Protein AF-A0A4U1G0D8-F1 (afdb_monomer_lite)

Secondary structure (DSSP, 8-state):
--EEEE--TTTS-HHHHHHHHHHHHHHHHH-TTEEEE-TT-TTT----TTSEEEPGGG---GGG-SEEEEESHHHHHHHTTT-SSS-EEEEE-GGGGSS-----TTEEEEEE-S-------SS-GGGEEE---GGGGGGG----S----TTEEEEE--SSHHHHHHHHHHHHHHHT-TTSEEEEEE-HHHHHHHTTT--TTEEEEE--S-SHHHHHH-SEEEE-HHHHHHHHHTT-EEEEEETBEEEEE--TTTHHHHHHHTS-BSTTPPTT----HHHHHHHHHHHHHHHHH--TT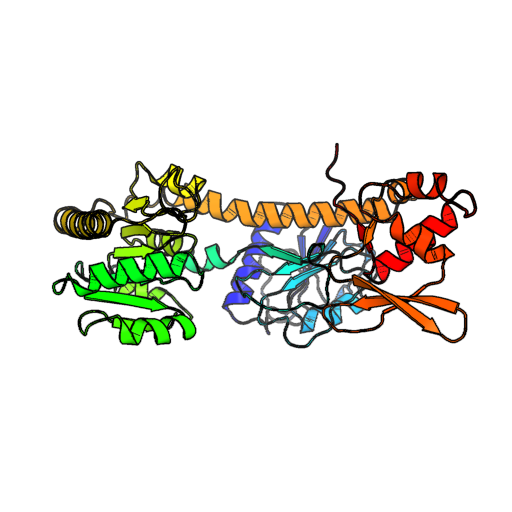-GGGTTTTTHHHHHHHHHHHHHHHHHHHHHHHHHHHHHHHSHHHHHH--EEE-TTEEEEEEEETTEEEEEEEETTT--EEEEE-HHHHHHHTT-BSSS-HHHHHHH-TTS-HHHHHHHHHHHHHTTSEEE------

Foldseek 3Di:
DAEEEEEACPPDDPVRNVLVVLLQQLCCVVDVRYAYEHAPCPPPDDDDVSHHYDYVVNPDAQVRHQEYEYEAQVVLVVVCVRHQQHAYEYEYEPVRPPPDQDAGLRDQAYEYADPDPDDQHLAFPVRYHYFDSVLPVLLPLPQDPQDADLQEEEEEQDPDPLSVLVVLLVQVLQQVCLSGQAEYEYDPVVLVVCVVRHDPSYHYDYDDPDCNVVLNNGAEYEEFASVQLSSVSNLHWYWQAAQQETCATDAPVCLVQCLVVRSHHHRVGDGSDDYDSVVVSVRSVVSSVCCVVDNSRPVVVCPPPNVVVSVVSSSVVSSVVVVVSVVLSSLVSVLLVDPVSQQQWQKAFGPQWDWDWDDDPNDIWTWIARNSVRDTLDIDDPLLVVLNVSRHQPHGLNRSCVVPVVDHSVVSSVSRSVCVSSSRIDTDRPPDD

Radius of gyration: 26.29 Å; chains: 1; bounding box: 60×53×72 Å

pLDDT: mean 78.18, std 15.12, range [28.12, 96.94]

Structure (mmCIF, N/CA/C/O backbone):
data_AF-A0A4U1G0D8-F1
#
_entry.id   AF-A0A4U1G0D8-F1
#
loop_
_atom_site.group_PDB
_atom_site.id
_atom_site.type_symbol
_atom_site.label_atom_id
_atom_site.label_alt_id
_atom_site.label_comp_id
_atom_site.label_asym_id
_atom_site.label_entity_id
_atom_site.label_seq_id
_atom_site.pdbx_PDB_ins_code
_atom_site.Cartn_x
_atom_site.Cartn_y
_atom_site.Cartn_z
_atom_site.occupancy
_atom_site.B_iso_or_equiv
_atom_site.auth_seq_id
_atom_site.auth_comp_id
_atom_site.auth_asym_id
_atom_site.auth_atom_id
_atom_site.pdbx_PDB_model_num
ATOM 1 N N . MET A 1 1 ? 8.620 -22.804 -4.727 1.00 80.50 1 MET A N 1
ATOM 2 C CA . MET A 1 1 ? 9.058 -21.398 -4.681 1.00 80.50 1 MET A CA 1
ATOM 3 C C . MET A 1 1 ? 9.855 -21.224 -3.411 1.00 80.50 1 MET A C 1
ATOM 5 O O . MET A 1 1 ? 9.275 -21.402 -2.347 1.00 80.50 1 MET A O 1
ATOM 9 N N . LYS A 1 2 ? 11.158 -20.966 -3.519 1.00 86.75 2 LYS A N 1
ATOM 10 C CA . LYS A 1 2 ? 12.049 -20.745 -2.378 1.00 86.75 2 LYS A CA 1
ATOM 11 C C . LYS A 1 2 ? 12.075 -19.260 -2.028 1.00 86.75 2 LYS A C 1
ATOM 13 O O . LYS A 1 2 ? 12.521 -18.446 -2.837 1.00 86.75 2 LYS A O 1
ATOM 18 N N . ILE A 1 3 ? 11.585 -18.909 -0.844 1.00 86.00 3 ILE A N 1
ATOM 19 C CA . ILE A 1 3 ? 11.522 -17.528 -0.356 1.00 86.00 3 ILE A CA 1
ATOM 20 C C . ILE A 1 3 ? 12.557 -17.361 0.747 1.00 86.00 3 ILE A C 1
ATOM 22 O O . ILE A 1 3 ? 12.521 -18.093 1.737 1.00 86.00 3 ILE A O 1
ATOM 26 N N . LEU A 1 4 ? 13.420 -16.357 0.611 1.00 86.75 4 LEU A N 1
ATOM 27 C CA . LEU A 1 4 ? 14.243 -15.893 1.720 1.00 86.75 4 LEU A CA 1
ATOM 28 C C . LEU A 1 4 ? 13.612 -14.656 2.338 1.00 86.75 4 LEU A C 1
ATOM 30 O O . LEU A 1 4 ? 13.443 -13.644 1.660 1.00 86.75 4 LEU A O 1
ATOM 34 N N . VAL A 1 5 ? 13.302 -14.714 3.626 1.00 84.94 5 VAL A N 1
ATOM 35 C CA . VAL A 1 5 ? 12.865 -13.555 4.395 1.00 84.94 5 VAL A CA 1
ATOM 36 C C . VAL A 1 5 ? 13.963 -13.178 5.374 1.00 84.94 5 VAL A C 1
ATOM 38 O O . VAL A 1 5 ? 14.453 -14.011 6.131 1.00 84.94 5 VAL A O 1
ATOM 41 N N . THR A 1 6 ? 14.367 -11.916 5.348 1.00 78.94 6 THR A N 1
ATOM 42 C CA . THR A 1 6 ? 15.588 -11.475 6.013 1.00 78.94 6 THR A CA 1
ATOM 43 C C . THR A 1 6 ? 15.331 -10.240 6.866 1.00 78.94 6 THR A C 1
ATOM 45 O O . THR A 1 6 ? 14.660 -9.297 6.436 1.00 78.94 6 THR A O 1
ATOM 48 N N . THR A 1 7 ? 15.805 -10.270 8.111 1.00 73.69 7 THR A N 1
ATOM 49 C CA . THR A 1 7 ? 15.478 -9.267 9.135 1.00 73.69 7 THR A CA 1
ATOM 50 C C . THR A 1 7 ? 16.513 -9.170 10.233 1.00 73.69 7 THR A C 1
ATOM 52 O O . THR A 1 7 ? 17.320 -10.070 10.418 1.00 73.69 7 THR A O 1
ATOM 55 N N . ASN A 1 8 ? 16.432 -8.088 11.001 1.00 67.06 8 ASN A N 1
ATOM 56 C CA . ASN A 1 8 ? 17.124 -7.937 12.265 1.00 67.06 8 ASN A CA 1
ATOM 57 C C . ASN A 1 8 ? 16.111 -8.038 13.420 1.00 67.06 8 ASN A C 1
ATOM 59 O O . ASN A 1 8 ? 15.475 -7.046 13.771 1.00 67.06 8 ASN A O 1
ATOM 63 N N . LEU A 1 9 ? 15.941 -9.208 14.046 1.00 60.59 9 LEU A N 1
ATOM 64 C CA . LEU A 1 9 ? 14.960 -9.358 15.135 1.00 60.59 9 LEU A CA 1
ATOM 65 C C . LEU A 1 9 ? 15.354 -8.601 16.422 1.00 60.59 9 LEU A C 1
ATOM 67 O O . LEU A 1 9 ? 14.516 -8.478 17.323 1.00 60.59 9 LEU A O 1
ATOM 71 N N . HIS A 1 10 ? 16.594 -8.108 16.522 1.00 55.59 10 HIS A N 1
ATOM 72 C CA . HIS A 1 10 ? 17.146 -7.437 17.704 1.00 55.59 10 HIS A CA 1
ATOM 73 C C . HIS A 1 10 ? 16.998 -5.906 17.683 1.00 55.59 10 HIS A C 1
ATOM 75 O O . HIS A 1 10 ? 16.762 -5.318 18.735 1.00 55.59 10 HIS A O 1
ATOM 81 N N . GLU A 1 11 ? 17.075 -5.254 16.519 1.00 49.31 11 GLU A N 1
ATOM 82 C CA . GLU A 1 11 ? 16.893 -3.788 16.393 1.00 49.31 11 GLU A CA 1
ATOM 83 C C . GLU A 1 11 ? 15.428 -3.361 16.251 1.00 49.31 11 GLU A C 1
ATOM 85 O O . GLU A 1 11 ? 15.069 -2.186 16.358 1.00 49.31 11 GLU A O 1
ATOM 90 N N . VAL A 1 12 ? 14.554 -4.321 15.991 1.00 51.69 12 VAL A N 1
ATOM 91 C CA . VAL A 1 12 ? 13.169 -4.049 15.659 1.00 51.69 12 VAL A CA 1
ATOM 92 C C . VAL A 1 12 ? 12.357 -3.830 16.943 1.00 51.69 12 VAL A C 1
ATOM 94 O O . VAL A 1 12 ? 12.209 -4.738 17.764 1.00 51.69 12 VAL A O 1
ATOM 97 N N . LYS A 1 13 ? 11.772 -2.628 17.109 1.00 51.88 13 LYS A N 1
ATOM 98 C CA . LYS A 1 13 ? 10.812 -2.329 18.194 1.00 51.88 13 LYS A CA 1
ATOM 99 C C . LYS A 1 13 ? 9.778 -3.458 18.298 1.00 51.88 13 LYS A C 1
ATOM 101 O O . LYS A 1 13 ? 9.278 -3.935 17.282 1.00 51.88 13 LYS A O 1
ATOM 106 N N . HIS A 1 14 ? 9.393 -3.837 19.517 1.00 49.19 14 HIS A N 1
ATOM 107 C CA . HIS A 1 14 ? 8.547 -5.011 19.800 1.00 49.19 14 HIS A CA 1
ATOM 108 C C . HIS A 1 14 ? 7.277 -5.130 18.918 1.00 49.19 14 HIS A C 1
ATOM 110 O O . HIS A 1 14 ? 6.870 -6.237 18.571 1.00 49.19 14 HIS A O 1
ATOM 116 N N . GLN A 1 15 ? 6.661 -4.009 18.517 1.00 49.00 15 GLN A N 1
ATOM 117 C CA . GLN A 1 15 ? 5.480 -3.974 17.633 1.00 49.00 15 GLN A CA 1
ATOM 118 C C . GLN A 1 15 ? 5.770 -4.308 16.159 1.00 49.00 15 GLN A C 1
ATOM 120 O O . GLN A 1 15 ? 4.895 -4.789 15.445 1.00 49.00 15 GLN A O 1
ATOM 125 N N . ILE A 1 16 ? 6.979 -4.030 15.681 1.00 53.78 16 ILE A N 1
ATOM 126 C CA . ILE A 1 16 ? 7.391 -4.319 14.306 1.00 53.78 16 ILE A CA 1
ATOM 127 C C . ILE A 1 16 ? 7.815 -5.796 14.196 1.00 53.78 16 ILE A C 1
ATOM 129 O O . ILE A 1 16 ? 7.522 -6.459 13.199 1.00 53.78 16 ILE A O 1
ATOM 133 N N . ARG A 1 17 ? 8.411 -6.346 15.264 1.00 58.34 17 ARG A N 1
ATOM 134 C CA . ARG A 1 17 ? 8.795 -7.762 15.358 1.00 58.34 17 ARG A CA 1
ATOM 135 C C . ARG A 1 17 ? 7.567 -8.670 15.306 1.00 58.34 17 ARG A C 1
ATOM 137 O O . ARG A 1 17 ? 7.590 -9.681 14.614 1.00 58.34 17 ARG A O 1
ATOM 144 N N . SER A 1 18 ? 6.470 -8.289 15.966 1.00 60.25 18 SER A N 1
ATOM 145 C CA . SER A 1 18 ? 5.219 -9.058 15.936 1.00 60.25 18 SER A CA 1
ATOM 146 C C . SER A 1 18 ? 4.561 -9.089 14.554 1.00 60.25 18 SER A C 1
ATOM 148 O O . SER A 1 18 ? 4.082 -10.143 14.146 1.00 60.25 18 SER A O 1
ATOM 150 N N . LYS A 1 19 ? 4.575 -7.977 13.803 1.00 65.62 19 LYS A N 1
ATOM 151 C CA . LYS A 1 19 ? 4.055 -7.946 12.424 1.00 65.62 19 LYS A CA 1
ATOM 152 C C . LYS A 1 19 ? 4.865 -8.843 11.495 1.00 65.62 19 LYS A C 1
ATOM 154 O O . LYS A 1 19 ? 4.295 -9.569 10.690 1.00 65.62 19 LYS A O 1
ATOM 159 N N . MET A 1 20 ? 6.188 -8.813 11.631 1.00 68.19 20 MET A N 1
ATOM 160 C CA . MET A 1 20 ? 7.061 -9.625 10.797 1.00 68.19 20 MET A CA 1
ATOM 161 C C . MET A 1 20 ? 6.892 -11.118 11.045 1.00 68.19 20 MET A C 1
ATOM 163 O O . MET A 1 20 ? 6.759 -11.882 10.096 1.00 68.19 20 MET A O 1
ATOM 167 N N . MET A 1 21 ? 6.891 -11.531 12.314 1.00 69.88 21 MET A N 1
ATOM 168 C CA . MET A 1 21 ? 6.678 -12.934 12.668 1.00 69.88 21 MET A CA 1
ATOM 169 C C . MET A 1 21 ? 5.344 -13.446 12.133 1.00 69.88 21 MET A C 1
ATOM 171 O O . MET A 1 21 ? 5.245 -14.601 11.746 1.00 69.88 21 MET A O 1
ATOM 175 N N . LEU A 1 22 ? 4.346 -12.570 12.044 1.00 70.94 22 LEU A N 1
ATOM 176 C CA . LEU A 1 22 ? 3.058 -12.913 11.473 1.00 70.94 22 LEU A CA 1
ATOM 177 C C . LEU A 1 22 ? 3.102 -13.039 9.942 1.00 70.94 22 LEU A C 1
ATOM 179 O O . LEU A 1 22 ? 2.560 -13.999 9.409 1.00 70.94 22 LEU A O 1
ATOM 183 N N . ILE A 1 23 ? 3.800 -12.145 9.231 1.00 74.31 23 ILE A N 1
ATOM 184 C CA . ILE A 1 23 ? 4.069 -12.324 7.790 1.00 74.31 23 ILE A CA 1
ATOM 185 C C . ILE A 1 23 ? 4.787 -13.658 7.548 1.00 74.31 23 ILE A C 1
ATOM 187 O O . ILE A 1 23 ? 4.403 -14.419 6.666 1.00 74.31 23 ILE A O 1
ATOM 191 N N . LEU A 1 24 ? 5.807 -13.953 8.351 1.00 73.94 24 LEU A N 1
ATOM 192 C CA . LEU A 1 24 ? 6.574 -15.194 8.284 1.00 73.94 24 LEU A CA 1
ATOM 193 C C . LEU A 1 24 ? 5.709 -16.429 8.539 1.00 73.94 24 LEU A C 1
ATOM 195 O O . LEU A 1 24 ? 5.789 -17.392 7.779 1.00 73.94 24 LEU A O 1
ATOM 199 N N . ASP A 1 25 ? 4.867 -16.391 9.572 1.00 74.25 25 ASP A N 1
ATOM 200 C CA . ASP A 1 25 ? 3.913 -17.455 9.877 1.00 74.25 25 ASP A CA 1
ATOM 201 C C . ASP A 1 25 ? 3.002 -17.732 8.683 1.00 74.25 25 ASP A C 1
ATOM 203 O O . ASP A 1 25 ? 2.886 -18.879 8.258 1.00 74.25 25 ASP A O 1
ATOM 207 N N . GLU A 1 26 ? 2.394 -16.702 8.098 1.00 76.44 26 GLU A N 1
ATOM 208 C CA . GLU A 1 26 ? 1.469 -16.894 6.979 1.00 76.44 26 GLU A CA 1
ATOM 209 C C . GLU A 1 26 ? 2.181 -17.353 5.702 1.00 76.44 26 GLU A C 1
ATOM 211 O O . GLU A 1 26 ? 1.726 -18.289 5.043 1.00 76.44 26 GLU A O 1
ATOM 216 N N . LEU A 1 27 ? 3.349 -16.787 5.384 1.00 78.38 27 LEU A N 1
ATOM 217 C CA . LEU A 1 27 ? 4.139 -17.234 4.236 1.00 78.38 27 LEU A CA 1
ATOM 218 C C . LEU A 1 27 ? 4.611 -18.681 4.395 1.00 78.38 27 LEU A C 1
ATOM 220 O O . LEU A 1 27 ? 4.550 -19.437 3.431 1.00 78.38 27 LEU A O 1
ATOM 224 N N . SER A 1 28 ? 5.023 -19.099 5.594 1.00 77.75 28 SER A N 1
ATOM 225 C CA . SER A 1 28 ? 5.455 -20.481 5.845 1.00 77.75 28 SER A CA 1
ATOM 226 C C . SER A 1 28 ? 4.323 -21.507 5.705 1.00 77.75 28 SER A C 1
ATOM 228 O O . SER A 1 28 ? 4.572 -22.634 5.273 1.00 77.75 28 SER A O 1
ATOM 230 N N . LYS A 1 29 ? 3.071 -21.120 5.997 1.00 78.88 29 LYS A N 1
ATOM 231 C CA . LYS A 1 29 ? 1.886 -21.963 5.753 1.00 78.88 29 LYS A CA 1
ATOM 232 C C . LYS A 1 29 ? 1.603 -22.128 4.262 1.00 78.88 29 LYS A C 1
ATOM 234 O O . LYS A 1 29 ? 1.219 -23.213 3.831 1.00 78.88 29 LYS A O 1
ATOM 239 N N . LEU A 1 30 ? 1.778 -21.058 3.487 1.00 77.94 30 LEU A N 1
ATOM 240 C CA . LEU A 1 30 ? 1.491 -21.038 2.051 1.00 77.94 30 LEU A CA 1
ATOM 241 C C . LEU A 1 30 ? 2.623 -21.657 1.221 1.00 77.94 30 LEU A C 1
ATOM 243 O O . LEU A 1 30 ? 2.376 -22.336 0.225 1.00 77.94 30 LEU A O 1
ATOM 247 N N . TYR A 1 31 ? 3.869 -21.464 1.650 1.00 81.25 31 TYR A N 1
ATOM 248 C CA . TYR A 1 31 ? 5.068 -21.862 0.926 1.00 81.25 31 TYR A CA 1
ATOM 249 C C . TYR A 1 31 ? 6.007 -22.660 1.836 1.00 81.25 31 TYR A C 1
ATOM 251 O O . TYR A 1 31 ? 6.708 -22.106 2.686 1.00 81.25 31 TYR A O 1
ATOM 259 N N . LYS A 1 32 ? 6.081 -23.976 1.587 1.00 76.62 32 LYS A N 1
ATOM 260 C CA . LYS A 1 32 ? 6.911 -24.943 2.342 1.00 76.62 32 LYS A CA 1
ATOM 261 C C . LYS A 1 32 ? 8.415 -24.629 2.356 1.00 76.62 32 LYS A C 1
ATOM 263 O O . LYS A 1 32 ? 9.149 -25.131 3.210 1.00 76.62 32 LYS A O 1
ATOM 268 N N . ASP A 1 33 ? 8.872 -23.811 1.413 1.00 84.06 33 ASP A N 1
ATOM 269 C CA . ASP A 1 33 ? 10.269 -23.411 1.255 1.00 84.06 33 ASP A CA 1
ATOM 270 C C . ASP A 1 33 ? 10.479 -21.930 1.600 1.00 84.06 33 ASP A C 1
ATOM 272 O O . ASP A 1 33 ? 11.134 -21.189 0.867 1.00 84.06 33 ASP A O 1
ATOM 276 N N . THR A 1 34 ? 9.903 -21.500 2.723 1.00 81.81 34 THR A N 1
ATOM 277 C CA . THR A 1 34 ? 10.161 -20.186 3.326 1.00 81.81 34 THR A CA 1
ATOM 278 C C . THR A 1 34 ? 11.270 -20.304 4.368 1.00 81.81 34 THR A C 1
ATOM 280 O O . THR A 1 34 ? 11.181 -21.123 5.286 1.00 81.81 34 THR A O 1
ATOM 283 N N . TYR A 1 35 ? 12.309 -19.486 4.227 1.00 80.88 35 TYR A N 1
ATOM 284 C CA . TYR A 1 35 ? 13.493 -19.480 5.084 1.00 80.88 35 TYR A CA 1
ATOM 285 C C . TYR A 1 35 ? 13.654 -18.125 5.760 1.00 80.88 35 TYR A C 1
ATOM 287 O O . TYR A 1 35 ? 13.360 -17.090 5.159 1.00 80.88 35 TYR A O 1
ATOM 295 N N . ILE A 1 36 ? 14.147 -18.138 6.997 1.00 77.06 36 ILE A N 1
ATOM 296 C CA . ILE A 1 36 ? 14.463 -16.926 7.753 1.00 77.06 36 ILE A CA 1
ATOM 297 C C . ILE A 1 36 ? 15.975 -16.790 7.855 1.00 77.06 36 ILE A C 1
ATOM 299 O O . ILE A 1 36 ? 16.653 -17.710 8.314 1.00 77.06 36 ILE A O 1
ATOM 303 N N . TYR A 1 37 ? 16.481 -15.621 7.478 1.00 75.25 37 TYR A N 1
ATOM 304 C CA . TYR A 1 37 ? 17.844 -15.206 7.772 1.00 75.25 37 TYR A CA 1
ATOM 305 C C . TYR A 1 37 ? 17.837 -14.025 8.742 1.00 75.25 37 TYR A C 1
ATOM 307 O O . TYR A 1 37 ? 17.252 -12.977 8.462 1.00 75.25 37 TYR A O 1
ATOM 315 N N . ASP A 1 38 ? 18.508 -14.199 9.876 1.00 70.25 38 ASP A N 1
ATOM 316 C CA . ASP A 1 38 ? 18.825 -13.118 10.803 1.00 70.25 38 ASP A CA 1
ATOM 317 C C . ASP A 1 38 ? 20.338 -13.142 11.074 1.00 70.25 38 ASP A C 1
ATOM 319 O O . ASP A 1 38 ? 20.852 -14.103 11.654 1.00 70.25 38 ASP A O 1
ATOM 323 N N . PRO A 1 39 ? 21.085 -12.117 10.629 1.00 59.00 39 PRO A N 1
ATOM 324 C CA . PRO A 1 39 ? 22.539 -12.097 10.732 1.00 59.00 39 PRO A CA 1
ATOM 325 C C . PRO A 1 39 ? 23.062 -11.935 12.166 1.00 59.00 39 PRO A C 1
ATOM 327 O O . PRO A 1 39 ? 24.270 -12.089 12.358 1.00 59.00 39 PRO A O 1
ATOM 330 N N . LEU A 1 40 ? 22.213 -11.569 13.137 1.00 56.47 40 LEU A N 1
ATOM 331 C CA . LEU A 1 40 ? 22.628 -11.225 14.501 1.00 56.47 40 LEU A CA 1
ATOM 332 C C . LEU A 1 40 ? 22.240 -12.258 15.566 1.00 56.47 40 LEU A C 1
ATOM 334 O O . LEU A 1 40 ? 22.688 -12.121 16.701 1.00 56.47 40 LEU A O 1
ATOM 338 N N . SER A 1 41 ? 21.434 -13.275 15.249 1.00 54.56 41 SER A N 1
ATOM 339 C CA . SER A 1 41 ? 20.763 -14.079 16.284 1.00 54.56 41 SER A CA 1
ATOM 340 C C . SER A 1 41 ? 21.157 -15.562 16.368 1.00 54.56 41 SER A C 1
ATOM 342 O O . SER A 1 41 ? 20.459 -16.360 16.998 1.00 54.56 41 SER A O 1
ATOM 344 N N . ILE A 1 42 ? 22.323 -15.925 15.824 1.00 47.44 42 ILE A N 1
ATOM 345 C CA . ILE A 1 42 ? 22.793 -17.322 15.747 1.00 47.44 42 ILE A CA 1
ATOM 346 C C . ILE A 1 42 ? 23.046 -17.957 17.128 1.00 47.44 42 ILE A C 1
ATOM 348 O O . ILE A 1 42 ? 22.826 -19.154 17.276 1.00 47.44 42 ILE A O 1
ATOM 352 N N . ASP A 1 43 ? 23.361 -17.178 18.167 1.00 44.09 43 ASP A N 1
ATOM 353 C CA . ASP A 1 43 ? 23.723 -17.759 19.473 1.00 44.09 43 ASP A CA 1
ATOM 354 C C . ASP A 1 43 ? 22.575 -17.822 20.499 1.00 44.09 43 ASP A C 1
ATOM 356 O O . ASP A 1 43 ? 22.755 -18.362 21.590 1.00 44.09 43 ASP A O 1
ATOM 360 N N . GLN A 1 44 ? 21.389 -17.266 20.205 1.00 42.31 44 GLN A N 1
ATOM 361 C CA . GLN A 1 44 ? 20.324 -17.125 21.219 1.00 42.31 44 GLN A CA 1
ATOM 362 C C . GLN A 1 44 ? 18.900 -17.456 20.757 1.00 42.31 44 GLN A C 1
ATOM 364 O O . GLN A 1 44 ? 17.994 -17.540 21.594 1.00 42.31 44 GLN A O 1
ATOM 369 N N . VAL A 1 45 ? 18.656 -17.677 19.463 1.00 44.81 45 VAL A N 1
ATOM 370 C CA . VAL A 1 45 ? 17.321 -18.075 18.999 1.00 44.81 45 VAL A CA 1
ATOM 371 C C . VAL A 1 45 ? 17.211 -19.590 19.073 1.00 44.81 45 VAL A C 1
ATOM 373 O O . VAL A 1 45 ? 17.735 -20.311 18.230 1.00 44.81 45 VAL A O 1
ATOM 376 N N . ARG A 1 46 ? 16.517 -20.082 20.108 1.00 44.03 46 ARG A N 1
ATOM 377 C CA . ARG A 1 46 ? 16.131 -21.497 20.182 1.00 44.03 46 ARG A CA 1
ATOM 378 C C . ARG A 1 46 ? 15.426 -21.868 18.871 1.00 44.03 46 ARG A C 1
ATOM 380 O O . ARG A 1 46 ? 14.476 -21.164 18.515 1.00 44.03 46 ARG A O 1
ATOM 387 N N . PRO A 1 47 ? 15.861 -22.928 18.168 1.00 46.34 47 PRO A N 1
ATOM 388 C CA . PRO A 1 47 ? 15.212 -23.361 16.943 1.00 46.34 47 PRO A CA 1
ATOM 389 C C . PRO A 1 47 ? 13.742 -23.630 17.251 1.00 46.34 47 PRO A C 1
ATOM 391 O O . PRO A 1 47 ? 13.399 -24.503 18.045 1.00 46.34 47 PRO A O 1
ATOM 394 N N . ASN A 1 48 ? 12.874 -22.809 16.676 1.00 48.84 48 ASN A N 1
ATOM 395 C CA . ASN A 1 48 ? 11.443 -23.029 16.717 1.00 48.84 48 ASN A CA 1
ATOM 396 C C . ASN A 1 48 ? 11.124 -23.944 15.529 1.00 48.84 48 ASN A C 1
ATOM 398 O O . ASN A 1 48 ? 11.433 -23.576 14.396 1.00 48.84 48 ASN A O 1
ATOM 402 N N . GLU A 1 49 ? 10.527 -25.117 15.764 1.00 48.62 49 GLU A N 1
ATOM 403 C CA . GLU A 1 49 ? 10.288 -26.167 14.746 1.00 48.62 49 GLU A CA 1
ATOM 404 C C . GLU A 1 49 ? 9.480 -25.686 13.522 1.00 48.62 49 GLU A C 1
ATOM 406 O O . GLU A 1 49 ? 9.408 -26.364 12.499 1.00 48.62 49 GLU A O 1
ATOM 411 N N . ARG A 1 50 ? 8.874 -24.497 13.612 1.00 46.44 50 ARG A N 1
ATOM 412 C CA . ARG A 1 50 ? 8.034 -23.890 12.579 1.00 46.44 50 ARG A CA 1
ATOM 413 C C . ARG A 1 50 ? 8.782 -23.270 11.399 1.00 46.44 50 ARG A C 1
ATOM 415 O O . ARG A 1 50 ? 8.164 -23.112 10.350 1.00 46.44 50 ARG A O 1
ATOM 422 N N . TYR A 1 51 ? 10.061 -22.907 11.536 1.00 58.00 51 TYR A N 1
ATOM 423 C CA . TYR A 1 51 ? 10.792 -22.202 10.473 1.00 58.00 51 TYR A CA 1
ATOM 424 C C . TYR A 1 51 ? 12.166 -22.807 10.202 1.00 58.00 51 TYR A C 1
ATOM 426 O O . TYR A 1 51 ? 12.868 -23.244 11.112 1.00 58.00 51 TYR A O 1
ATOM 434 N N . LYS A 1 52 ? 12.583 -22.760 8.933 1.00 60.12 52 LYS A N 1
ATOM 435 C CA . LYS A 1 52 ? 13.947 -23.107 8.529 1.00 60.12 52 LYS A CA 1
ATOM 436 C C . LYS A 1 52 ? 14.839 -21.875 8.700 1.00 60.12 52 LYS A C 1
ATOM 438 O O . LYS A 1 52 ? 14.686 -20.894 7.971 1.00 60.12 52 LYS A O 1
ATOM 443 N N . TYR A 1 53 ? 15.749 -21.927 9.667 1.00 62.56 53 TYR A N 1
ATOM 444 C CA . TYR A 1 53 ? 16.768 -20.898 9.867 1.00 62.56 53 TYR A CA 1
ATOM 445 C C . TYR A 1 53 ? 17.935 -21.126 8.909 1.00 62.56 53 TYR A C 1
ATOM 447 O O . TYR A 1 53 ? 18.427 -22.247 8.783 1.00 62.56 53 TYR A O 1
ATOM 455 N N . PHE A 1 54 ? 18.368 -20.061 8.242 1.00 62.47 54 PHE A N 1
ATOM 456 C CA . PHE A 1 54 ? 19.577 -20.044 7.429 1.00 62.47 54 PHE A CA 1
ATOM 457 C C . PHE A 1 54 ? 20.675 -19.323 8.220 1.00 62.47 54 PHE A C 1
ATOM 459 O O . PHE A 1 54 ? 20.471 -18.185 8.646 1.00 62.47 54 PHE A O 1
ATOM 466 N N . SER A 1 55 ? 21.810 -19.978 8.476 1.00 57.09 55 SER A N 1
ATOM 467 C CA . SER A 1 55 ? 22.884 -19.387 9.288 1.00 57.09 55 SER A CA 1
ATOM 468 C C . SER A 1 55 ? 23.859 -18.571 8.432 1.00 57.09 55 SER A C 1
ATOM 470 O O . SER A 1 55 ? 24.043 -18.816 7.241 1.00 57.09 55 SER A O 1
ATOM 472 N N . LYS A 1 56 ? 24.528 -17.587 9.044 1.00 55.25 56 LYS A N 1
ATOM 473 C CA . LYS A 1 56 ? 25.583 -16.776 8.405 1.00 55.25 56 LYS A CA 1
ATOM 474 C C . LYS A 1 56 ? 26.762 -17.628 7.925 1.00 55.25 56 LYS A C 1
ATOM 476 O O . LYS A 1 56 ? 27.383 -17.287 6.924 1.00 55.25 56 LYS A O 1
ATOM 481 N N . GLU A 1 57 ? 27.027 -18.743 8.604 1.00 52.41 57 GLU A N 1
ATOM 482 C CA . GLU A 1 57 ? 28.076 -19.712 8.257 1.00 52.41 57 GLU A CA 1
ATOM 483 C C . GLU A 1 57 ? 27.780 -20.472 6.958 1.00 52.41 57 GLU A C 1
ATOM 485 O O . GLU A 1 57 ? 28.707 -20.862 6.256 1.00 52.41 57 GLU A O 1
ATOM 490 N N . GLN A 1 58 ? 26.501 -20.631 6.598 1.00 56.19 58 GLN A N 1
ATOM 491 C CA . GLN A 1 58 ? 26.092 -21.256 5.335 1.00 56.19 58 GLN A CA 1
ATOM 492 C C . GLN A 1 58 ? 26.287 -20.330 4.123 1.00 56.19 58 GLN A C 1
ATOM 494 O O . GLN A 1 58 ? 26.310 -20.817 2.996 1.00 56.19 58 GLN A O 1
ATOM 499 N N . GLY A 1 59 ? 26.481 -19.022 4.350 1.00 61.12 59 GLY A N 1
ATOM 500 C CA . GLY A 1 59 ? 26.680 -18.004 3.315 1.00 61.12 59 GLY A CA 1
ATOM 501 C C . GLY A 1 59 ? 25.424 -17.742 2.474 1.00 61.12 59 GLY A C 1
ATOM 502 O O . GLY A 1 59 ? 24.803 -18.660 1.952 1.00 61.12 59 GLY A O 1
ATOM 503 N N . LEU A 1 60 ? 25.022 -16.476 2.303 1.00 68.94 60 LEU A N 1
ATOM 504 C CA . LEU A 1 60 ? 23.909 -16.136 1.404 1.00 68.94 60 LEU A CA 1
ATOM 505 C C . LEU A 1 60 ? 24.322 -16.389 -0.056 1.00 68.94 60 LEU A C 1
ATOM 507 O O . LEU A 1 60 ? 24.951 -15.533 -0.681 1.00 68.94 60 LEU A O 1
ATOM 511 N N . ASN A 1 61 ? 23.952 -17.545 -0.606 1.00 74.44 61 ASN A N 1
ATOM 512 C CA . ASN A 1 61 ? 24.038 -17.784 -2.040 1.00 74.44 61 ASN A CA 1
ATOM 513 C C . ASN A 1 61 ? 22.762 -17.281 -2.716 1.00 74.44 61 ASN A C 1
ATOM 515 O O . ASN A 1 61 ? 21.648 -17.666 -2.372 1.00 74.44 61 ASN A O 1
ATOM 519 N N . GLU A 1 62 ? 22.930 -16.385 -3.677 1.00 74.88 62 GLU A N 1
ATOM 520 C CA . GLU A 1 62 ? 21.829 -15.762 -4.390 1.00 74.88 62 GLU A CA 1
ATOM 521 C C . GLU A 1 62 ? 20.992 -16.764 -5.201 1.00 74.88 62 GLU A C 1
ATOM 523 O O . GLU A 1 62 ? 19.774 -16.611 -5.312 1.00 74.88 62 GLU A O 1
ATOM 528 N N . ASP A 1 63 ? 21.624 -17.784 -5.781 1.00 81.25 63 ASP A N 1
ATOM 529 C CA . ASP A 1 63 ? 20.949 -18.663 -6.734 1.00 81.25 63 ASP A CA 1
ATOM 530 C C . ASP A 1 63 ? 19.931 -19.612 -6.084 1.00 81.25 63 ASP A C 1
ATOM 532 O O . ASP A 1 63 ? 19.021 -20.075 -6.777 1.00 81.25 63 ASP A O 1
ATOM 536 N N . ASP A 1 64 ? 19.993 -19.780 -4.761 1.00 83.12 64 ASP A N 1
ATOM 537 C CA . ASP A 1 64 ? 19.104 -20.644 -3.978 1.00 83.12 64 ASP A CA 1
ATOM 538 C C . ASP A 1 64 ? 17.674 -20.106 -3.834 1.00 83.12 64 ASP A C 1
ATOM 540 O O . ASP A 1 64 ? 16.766 -20.861 -3.476 1.00 83.12 64 ASP A O 1
ATOM 544 N N . TRP A 1 65 ? 17.449 -18.822 -4.121 1.00 87.06 65 TRP A N 1
ATOM 545 C CA . TRP A 1 65 ? 16.191 -18.134 -3.816 1.00 87.06 65 TRP A CA 1
ATOM 546 C C . TRP A 1 65 ? 15.459 -17.704 -5.083 1.00 87.06 65 TRP A C 1
ATOM 548 O O . TRP A 1 65 ? 16.073 -17.228 -6.038 1.00 87.06 65 TRP A O 1
ATOM 558 N N . ASP A 1 66 ? 14.133 -17.823 -5.098 1.00 87.62 66 ASP A N 1
ATOM 559 C CA . ASP A 1 66 ? 13.294 -17.275 -6.170 1.00 87.62 66 ASP A CA 1
ATOM 560 C C . ASP A 1 66 ? 12.984 -15.794 -5.929 1.00 87.62 66 ASP A C 1
ATOM 562 O O . ASP A 1 66 ? 12.905 -15.008 -6.873 1.00 87.62 66 ASP A O 1
ATOM 566 N N . ILE A 1 67 ? 12.816 -15.417 -4.660 1.00 90.50 67 ILE A N 1
ATOM 567 C CA . ILE A 1 67 ? 12.514 -14.059 -4.215 1.00 90.50 67 ILE A CA 1
ATOM 568 C C . ILE A 1 67 ? 13.108 -13.819 -2.828 1.00 90.50 67 ILE A C 1
ATOM 570 O O . ILE A 1 67 ? 13.129 -14.719 -1.984 1.00 90.50 67 ILE A O 1
ATOM 574 N N . VAL A 1 68 ? 13.578 -12.594 -2.599 1.00 89.69 68 VAL A N 1
ATOM 575 C CA . VAL A 1 68 ? 14.123 -12.159 -1.312 1.00 89.69 68 VAL A CA 1
ATOM 576 C C . VAL A 1 68 ? 13.260 -11.034 -0.758 1.00 89.69 68 VAL A C 1
ATOM 578 O O . VAL A 1 68 ? 13.030 -10.027 -1.425 1.00 89.69 68 VAL A O 1
ATOM 581 N N . ILE A 1 69 ? 12.781 -11.204 0.467 1.00 88.81 69 ILE A N 1
ATOM 582 C CA . ILE A 1 69 ? 11.978 -10.221 1.187 1.00 88.81 69 ILE A CA 1
ATOM 583 C C . ILE A 1 69 ? 12.822 -9.674 2.332 1.00 88.81 69 ILE A C 1
ATOM 585 O O . ILE A 1 69 ? 13.141 -10.402 3.268 1.00 88.81 69 ILE A O 1
ATOM 589 N N . VAL A 1 70 ? 13.176 -8.394 2.268 1.00 84.00 70 VAL A N 1
ATOM 590 C CA . VAL A 1 70 ? 14.009 -7.734 3.279 1.00 84.00 70 VAL A CA 1
ATOM 591 C C . VAL A 1 70 ? 13.166 -6.808 4.126 1.00 84.00 70 VAL A C 1
ATOM 593 O O . VAL A 1 70 ? 12.432 -5.997 3.572 1.00 84.00 70 VAL A O 1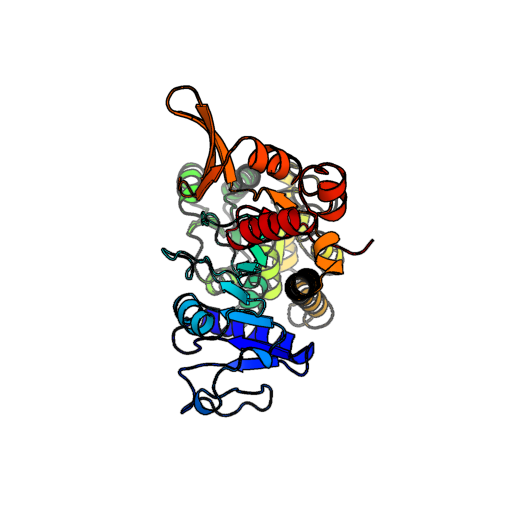
ATOM 596 N N . GLN A 1 71 ? 13.305 -6.882 5.448 1.00 78.44 71 GLN A N 1
ATOM 597 C CA . GLN A 1 71 ? 12.685 -5.928 6.358 1.00 78.44 71 GLN A CA 1
ATOM 598 C C . GLN A 1 71 ? 13.717 -5.051 7.072 1.00 78.44 71 GLN A C 1
ATOM 600 O O . GLN A 1 71 ? 14.706 -5.548 7.610 1.00 78.44 71 GLN A O 1
ATOM 605 N N . GLY A 1 72 ? 13.424 -3.749 7.130 1.00 70.50 72 GLY A N 1
ATOM 606 C CA . GLY A 1 72 ? 14.209 -2.751 7.857 1.00 70.50 72 GLY A CA 1
ATOM 607 C C . GLY A 1 72 ? 15.400 -2.192 7.067 1.00 70.50 72 GLY A C 1
ATOM 608 O O . GLY A 1 72 ? 16.130 -2.916 6.387 1.00 70.50 72 GLY A O 1
ATOM 609 N N . ASN A 1 73 ? 15.613 -0.878 7.182 1.00 66.19 73 ASN A N 1
ATOM 610 C CA . ASN A 1 73 ? 16.614 -0.129 6.410 1.00 66.19 73 ASN A CA 1
ATOM 611 C C . ASN A 1 73 ? 18.054 -0.594 6.619 1.00 66.19 73 ASN A C 1
ATOM 613 O O . ASN A 1 73 ? 18.770 -0.861 5.654 1.00 66.19 73 ASN A O 1
ATOM 617 N N . HIS A 1 74 ? 18.483 -0.719 7.878 1.00 66.00 74 HIS A N 1
ATOM 618 C CA . HIS A 1 74 ? 19.859 -1.109 8.200 1.00 66.00 74 HIS A CA 1
ATOM 619 C C . HIS A 1 74 ? 20.221 -2.466 7.591 1.00 66.00 74 HIS A C 1
ATOM 621 O O . HIS A 1 74 ? 21.353 -2.689 7.156 1.00 66.00 74 HIS A O 1
ATOM 627 N N . HIS A 1 75 ? 19.235 -3.356 7.496 1.00 70.44 75 HIS A N 1
ATOM 628 C CA . HIS A 1 75 ? 19.431 -4.692 6.975 1.00 70.44 75 HIS A CA 1
ATOM 629 C C . HIS A 1 75 ? 19.408 -4.749 5.443 1.00 70.44 75 HIS A C 1
ATOM 631 O O . HIS A 1 75 ? 20.203 -5.488 4.853 1.00 70.44 75 HIS A O 1
ATOM 637 N N . LEU A 1 76 ? 18.596 -3.912 4.790 1.00 75.75 76 LEU A N 1
ATOM 638 C CA . LEU A 1 76 ? 18.538 -3.798 3.331 1.00 75.75 76 LEU A CA 1
ATOM 639 C C . LEU A 1 76 ? 19.927 -3.601 2.712 1.00 75.75 76 LEU A C 1
ATOM 641 O O . LEU A 1 76 ? 20.317 -4.372 1.837 1.00 75.75 76 LEU A O 1
ATOM 645 N N . LEU A 1 77 ? 20.714 -2.658 3.239 1.00 74.31 77 LEU A N 1
ATOM 646 C CA . LEU A 1 77 ? 22.072 -2.362 2.760 1.00 74.31 77 LEU A CA 1
ATOM 647 C C . LEU A 1 77 ? 23.053 -3.532 2.912 1.00 74.31 77 LEU A C 1
ATOM 649 O O . LEU A 1 77 ? 24.034 -3.623 2.171 1.00 74.31 77 LEU A O 1
ATOM 653 N N . SER A 1 78 ? 22.816 -4.425 3.873 1.00 74.06 78 SER A N 1
ATOM 654 C CA . SER A 1 78 ? 23.645 -5.615 4.064 1.00 74.06 78 SER A CA 1
ATOM 655 C C . SER A 1 78 ? 23.289 -6.724 3.072 1.00 74.06 78 SER A C 1
ATOM 657 O O . SER A 1 78 ? 24.187 -7.349 2.515 1.00 74.06 78 SER A O 1
ATOM 659 N N . VAL A 1 79 ? 21.999 -6.914 2.784 1.00 76.75 79 VAL A N 1
ATOM 660 C CA . VAL A 1 79 ? 21.491 -7.995 1.926 1.00 76.75 79 VAL A CA 1
ATOM 661 C C . VAL A 1 79 ? 21.759 -7.717 0.449 1.00 76.75 79 VAL A C 1
ATOM 663 O O . VAL A 1 79 ? 22.189 -8.613 -0.275 1.00 76.75 79 VAL A O 1
ATOM 666 N N . VAL A 1 80 ? 21.591 -6.470 0.001 1.00 77.69 80 VAL A N 1
ATOM 667 C CA . VAL A 1 80 ? 21.821 -6.064 -1.404 1.00 77.69 80 VAL A CA 1
ATOM 668 C C . VAL A 1 80 ? 23.270 -6.261 -1.868 1.00 77.69 80 VAL A C 1
ATOM 670 O O . VAL A 1 80 ? 23.540 -6.319 -3.066 1.00 77.69 80 VAL A O 1
ATOM 673 N N . LYS A 1 81 ? 24.225 -6.404 -0.937 1.00 76.19 81 LYS A N 1
ATOM 674 C CA . LYS A 1 81 ? 25.615 -6.759 -1.270 1.00 76.19 81 LYS A CA 1
ATOM 675 C C . LYS A 1 81 ? 25.730 -8.189 -1.801 1.00 76.19 81 LYS A C 1
ATOM 677 O O . LYS A 1 81 ? 26.576 -8.437 -2.661 1.00 76.19 81 LYS A O 1
ATOM 682 N N . TYR A 1 82 ? 24.881 -9.092 -1.312 1.00 77.94 82 TYR A N 1
ATOM 683 C CA . TYR A 1 82 ? 24.886 -10.519 -1.640 1.00 77.94 82 TYR A CA 1
ATOM 684 C C . TYR A 1 82 ? 23.826 -10.884 -2.684 1.00 77.94 82 TYR A C 1
ATOM 686 O O . TYR A 1 82 ? 24.047 -11.782 -3.488 1.00 77.94 82 TYR A O 1
ATOM 694 N N . ILE A 1 83 ? 22.705 -10.158 -2.715 1.00 80.56 83 ILE A N 1
ATOM 695 C CA . ILE A 1 83 ? 21.584 -10.396 -3.629 1.00 80.56 83 ILE A CA 1
ATOM 696 C C . ILE A 1 83 ? 21.533 -9.268 -4.662 1.00 80.56 83 ILE A C 1
ATOM 698 O O . ILE A 1 83 ? 21.085 -8.164 -4.352 1.00 80.56 83 ILE A O 1
ATOM 702 N N . LYS A 1 84 ? 22.000 -9.536 -5.888 1.00 80.31 84 LYS A N 1
ATOM 703 C CA . LYS A 1 84 ? 22.148 -8.554 -6.983 1.00 80.31 84 LYS A CA 1
ATOM 704 C C . LYS A 1 84 ? 21.264 -8.822 -8.206 1.00 80.31 84 LYS A C 1
ATOM 706 O O . LYS A 1 84 ? 21.013 -7.923 -9.006 1.00 80.31 84 LYS A O 1
ATOM 711 N N . LYS A 1 85 ? 20.839 -10.062 -8.405 1.00 84.25 85 LYS A N 1
ATOM 712 C CA . LYS A 1 85 ? 20.112 -10.601 -9.557 1.00 84.25 85 LYS A CA 1
ATOM 713 C C . LYS A 1 85 ? 18.711 -11.101 -9.219 1.00 84.25 85 LYS A C 1
ATOM 715 O O . LYS A 1 85 ? 17.929 -11.235 -10.159 1.00 84.25 85 LYS A O 1
ATOM 720 N N . LYS A 1 86 ? 18.390 -11.448 -7.971 1.00 88.19 86 LYS A N 1
ATOM 721 C CA . LYS A 1 86 ? 17.064 -11.971 -7.597 1.00 88.19 86 LYS A CA 1
ATOM 722 C C . LYS A 1 86 ? 16.105 -10.848 -7.210 1.00 88.19 86 LYS A C 1
ATOM 724 O O . LYS A 1 86 ? 16.563 -9.840 -6.667 1.00 88.19 86 LYS A O 1
ATOM 729 N N . PRO A 1 87 ? 14.796 -11.008 -7.481 1.00 90.50 87 PRO A N 1
ATOM 730 C CA . PRO A 1 87 ? 13.789 -10.022 -7.119 1.00 90.50 87 PRO A CA 1
ATOM 731 C C . PRO A 1 87 ? 13.809 -9.757 -5.621 1.00 90.50 87 PRO A C 1
ATOM 733 O O . PRO A 1 87 ? 13.680 -10.682 -4.817 1.00 90.50 87 PRO A O 1
ATOM 736 N N . LEU A 1 88 ? 13.962 -8.486 -5.272 1.00 90.75 88 LEU A N 1
ATOM 737 C CA . LEU A 1 88 ? 13.970 -8.015 -3.902 1.00 90.75 88 LEU A CA 1
ATOM 738 C C . LEU A 1 88 ? 12.686 -7.233 -3.626 1.00 90.75 88 LEU A C 1
ATOM 740 O O . LEU A 1 88 ? 12.369 -6.265 -4.324 1.00 90.75 88 LEU A O 1
ATOM 744 N N . ILE A 1 89 ? 11.956 -7.659 -2.600 1.00 90.44 89 ILE A N 1
ATOM 745 C CA . ILE A 1 89 ? 10.840 -6.917 -2.018 1.00 90.44 89 ILE A CA 1
ATOM 746 C C . ILE A 1 89 ? 11.323 -6.317 -0.710 1.00 90.44 89 ILE A C 1
ATOM 748 O O . ILE A 1 89 ? 11.765 -7.035 0.184 1.00 90.44 89 ILE A O 1
ATOM 752 N N . PHE A 1 90 ? 11.219 -5.001 -0.592 1.00 86.50 90 PHE A N 1
ATOM 753 C CA . PHE A 1 90 ? 11.520 -4.310 0.648 1.00 86.50 90 PHE A CA 1
ATOM 754 C C . PHE A 1 90 ? 10.239 -4.096 1.457 1.00 86.50 90 PHE A C 1
ATOM 756 O O . PHE A 1 90 ? 9.329 -3.406 1.005 1.00 86.50 90 PHE A O 1
ATOM 763 N N . LEU A 1 91 ? 10.162 -4.702 2.639 1.00 82.62 91 LEU A N 1
ATOM 764 C CA . LEU A 1 91 ? 9.127 -4.460 3.637 1.00 82.62 91 LEU A CA 1
ATOM 765 C C . LEU A 1 91 ? 9.602 -3.373 4.600 1.00 82.62 91 LEU A C 1
ATOM 767 O O . LEU A 1 91 ? 10.597 -3.539 5.306 1.00 82.62 91 LEU A O 1
ATOM 771 N N . CYS A 1 92 ? 8.864 -2.276 4.675 1.00 76.31 92 CYS A N 1
ATOM 772 C CA . CYS A 1 92 ? 9.201 -1.161 5.550 1.00 76.31 92 CYS A CA 1
ATOM 773 C C . CYS A 1 92 ? 7.999 -0.697 6.369 1.00 76.31 92 CYS A C 1
ATOM 775 O O . CYS A 1 92 ? 6.839 -0.803 5.955 1.00 76.31 92 CYS A O 1
ATOM 777 N N . ASN A 1 93 ? 8.292 -0.154 7.544 1.00 68.69 93 ASN A N 1
ATOM 778 C CA . ASN A 1 93 ? 7.391 0.732 8.267 1.00 68.69 93 ASN A CA 1
ATOM 779 C C . ASN A 1 93 ? 7.794 2.179 7.982 1.00 68.69 93 ASN A C 1
ATOM 781 O O . ASN A 1 93 ? 8.898 2.460 7.519 1.00 68.69 93 ASN A O 1
ATOM 785 N N . SER A 1 94 ? 6.928 3.119 8.310 1.00 58.31 94 SER A N 1
ATOM 786 C CA . SER A 1 94 ? 7.160 4.547 8.174 1.00 58.31 94 SER A CA 1
ATOM 787 C C . SER A 1 94 ? 8.348 5.057 8.967 1.00 58.31 94 SER A C 1
ATOM 789 O O . SER A 1 94 ? 8.961 6.042 8.585 1.00 58.31 94 SER A O 1
ATOM 791 N N . SER A 1 95 ? 8.686 4.415 10.085 1.00 56.66 95 SER A N 1
ATOM 792 C CA . SER A 1 95 ? 9.906 4.737 10.833 1.00 56.66 95 SER A CA 1
ATOM 793 C C . SER A 1 95 ? 11.173 4.336 10.086 1.00 56.66 95 SER A C 1
ATOM 795 O O . SER A 1 95 ? 12.231 4.908 10.326 1.00 56.66 95 SER A O 1
ATOM 797 N N . ASP A 1 96 ? 11.059 3.365 9.184 1.00 56.50 96 ASP A N 1
ATOM 798 C CA . ASP A 1 96 ? 12.170 2.720 8.499 1.00 56.50 96 ASP A CA 1
ATOM 799 C C . ASP A 1 96 ? 12.433 3.380 7.150 1.00 56.50 96 ASP A C 1
ATOM 801 O O . ASP A 1 96 ? 12.931 2.722 6.263 1.00 56.50 96 ASP A O 1
ATOM 805 N N . LEU A 1 97 ? 12.025 4.621 6.905 1.00 55.41 97 LEU A N 1
ATOM 806 C CA . LEU A 1 97 ? 12.190 5.263 5.590 1.00 55.41 97 LEU A CA 1
ATOM 807 C C . LEU A 1 97 ? 12.728 6.690 5.692 1.00 55.41 97 LEU A C 1
ATOM 809 O O . LEU A 1 97 ? 12.821 7.400 4.694 1.00 55.41 97 LEU A O 1
ATOM 813 N N . ILE A 1 98 ? 13.110 7.098 6.900 1.00 50.16 98 ILE A N 1
ATOM 814 C CA . ILE A 1 98 ? 13.727 8.390 7.153 1.00 50.16 98 ILE A CA 1
ATOM 815 C C . ILE A 1 98 ? 15.154 8.347 6.573 1.00 50.16 98 ILE A C 1
ATOM 817 O O . ILE A 1 98 ? 15.969 7.509 6.960 1.00 50.16 98 ILE A O 1
ATOM 821 N N . ASP A 1 99 ? 15.409 9.232 5.609 1.00 52.00 99 ASP A N 1
ATOM 822 C CA . ASP A 1 99 ? 16.727 9.661 5.118 1.00 52.00 99 ASP A CA 1
ATOM 823 C C . ASP A 1 99 ? 17.595 8.669 4.312 1.00 52.00 99 ASP A C 1
ATOM 825 O O . ASP A 1 99 ? 18.798 8.895 4.175 1.00 52.00 99 ASP A O 1
ATOM 829 N N . GLN A 1 100 ? 17.042 7.601 3.717 1.00 55.75 100 GLN A N 1
ATOM 830 C CA . GLN A 1 100 ? 17.848 6.654 2.918 1.00 55.75 100 GLN A CA 1
ATOM 831 C C . GLN A 1 100 ? 17.399 6.517 1.456 1.00 55.75 100 GLN A C 1
ATOM 833 O O . GLN A 1 100 ? 16.237 6.256 1.153 1.00 55.75 100 GLN A O 1
ATOM 838 N N . TYR A 1 101 ? 18.366 6.651 0.540 1.00 61.03 101 TYR A N 1
ATOM 839 C CA . TYR A 1 101 ? 18.207 6.374 -0.889 1.00 61.03 101 TYR A CA 1
ATOM 840 C C . TYR A 1 101 ? 18.104 4.858 -1.111 1.00 61.03 101 TYR A C 1
ATOM 842 O O . TYR A 1 101 ? 19.080 4.125 -0.944 1.00 61.03 101 TYR A O 1
ATOM 850 N N . ILE A 1 102 ? 16.907 4.387 -1.464 1.00 67.12 102 ILE A N 1
ATOM 851 C CA . ILE A 1 102 ? 16.612 2.975 -1.731 1.00 67.12 102 ILE A CA 1
ATOM 852 C C . ILE A 1 102 ? 16.493 2.794 -3.244 1.00 67.12 102 ILE A C 1
ATOM 854 O O . ILE A 1 102 ? 15.400 2.819 -3.799 1.00 67.12 102 ILE A O 1
ATOM 858 N N . ASP A 1 103 ? 17.624 2.625 -3.923 1.00 68.50 103 ASP A N 1
ATOM 859 C CA . ASP A 1 103 ? 17.647 2.344 -5.359 1.00 68.50 103 ASP A CA 1
ATOM 860 C C . ASP A 1 103 ? 18.670 1.256 -5.666 1.00 68.50 103 ASP A C 1
ATOM 862 O O . ASP A 1 103 ? 19.880 1.475 -5.751 1.00 68.50 103 ASP A O 1
ATOM 866 N N . PHE A 1 104 ? 18.152 0.040 -5.789 1.00 75.69 104 PHE A N 1
ATOM 867 C CA . PHE A 1 104 ? 18.928 -1.141 -6.133 1.00 75.69 104 PHE A CA 1
ATOM 868 C C . PHE A 1 104 ? 18.375 -1.708 -7.436 1.00 75.69 104 PHE A C 1
ATOM 870 O O . PHE A 1 104 ? 17.150 -1.814 -7.554 1.00 75.69 104 PHE A O 1
ATOM 877 N N . PRO A 1 105 ? 19.211 -2.145 -8.396 1.00 74.25 105 PRO A N 1
ATOM 878 C CA . PRO A 1 105 ? 18.742 -2.670 -9.684 1.00 74.25 105 PRO A CA 1
ATOM 879 C C . PRO A 1 105 ? 17.744 -3.831 -9.563 1.00 74.25 105 PRO A C 1
ATOM 881 O O . PRO A 1 105 ? 16.868 -4.007 -10.411 1.00 74.25 105 PRO A O 1
ATOM 884 N N . ASN A 1 106 ? 17.839 -4.608 -8.488 1.00 83.94 106 ASN A N 1
ATOM 885 C CA . ASN A 1 106 ? 16.988 -5.754 -8.204 1.00 83.94 106 ASN A CA 1
ATOM 886 C C . ASN A 1 106 ? 15.845 -5.474 -7.216 1.00 83.94 106 ASN A C 1
ATOM 888 O O . ASN A 1 106 ? 15.156 -6.413 -6.828 1.00 83.94 106 ASN A O 1
ATOM 892 N N . LEU A 1 107 ? 15.597 -4.215 -6.845 1.00 87.81 107 LEU A N 1
ATOM 893 C CA . LEU A 1 107 ? 14.396 -3.812 -6.112 1.00 87.81 107 LEU A CA 1
ATOM 894 C C . LEU A 1 107 ? 13.168 -3.871 -7.031 1.00 87.81 107 LEU A C 1
ATOM 896 O O . LEU A 1 107 ? 13.063 -3.111 -7.990 1.00 87.81 107 LEU A O 1
ATOM 900 N N . TYR A 1 108 ? 12.236 -4.778 -6.750 1.00 90.69 108 TYR A N 1
ATOM 901 C CA . TYR A 1 108 ? 11.025 -4.964 -7.562 1.00 90.69 108 TYR A CA 1
ATOM 902 C C . TYR A 1 108 ? 9.797 -4.337 -6.910 1.00 90.69 108 TYR A C 1
ATOM 904 O O . TYR A 1 108 ? 8.867 -3.934 -7.609 1.00 90.69 108 TYR A O 1
ATOM 912 N N . LYS A 1 109 ? 9.782 -4.249 -5.577 1.00 89.38 109 LYS A N 1
ATOM 913 C CA . LYS A 1 109 ? 8.660 -3.676 -4.840 1.00 89.38 109 LYS A CA 1
ATOM 914 C C . LYS A 1 109 ? 9.091 -3.142 -3.482 1.00 89.38 109 LYS A C 1
ATOM 916 O O . LYS A 1 109 ? 9.926 -3.744 -2.814 1.00 89.38 109 LYS A O 1
ATOM 921 N N . VAL A 1 110 ? 8.457 -2.056 -3.063 1.00 87.12 110 VAL A N 1
ATOM 922 C CA . VAL A 1 110 ? 8.450 -1.565 -1.687 1.00 87.12 110 VAL A CA 1
ATOM 923 C C . VAL A 1 110 ? 7.043 -1.755 -1.135 1.00 87.12 110 VAL A C 1
ATOM 925 O O . VAL A 1 110 ? 6.067 -1.302 -1.734 1.00 87.12 110 VAL A O 1
ATOM 928 N N . ILE A 1 111 ? 6.926 -2.450 -0.012 1.00 85.69 111 ILE A N 1
ATOM 929 C CA . ILE A 1 111 ? 5.666 -2.698 0.676 1.00 85.69 111 ILE A CA 1
ATOM 930 C C . ILE A 1 111 ? 5.717 -1.991 2.028 1.00 85.69 111 ILE A C 1
ATOM 932 O O . ILE A 1 111 ? 6.486 -2.361 2.914 1.00 85.69 111 ILE A O 1
ATOM 936 N N . ILE A 1 112 ? 4.871 -0.976 2.177 1.00 80.38 112 ILE A N 1
ATOM 937 C CA . ILE A 1 112 ? 4.710 -0.210 3.411 1.00 80.38 112 ILE A CA 1
ATOM 938 C C . ILE A 1 112 ? 3.592 -0.854 4.224 1.00 80.38 112 ILE A C 1
ATOM 940 O O . ILE A 1 112 ? 2.483 -1.036 3.715 1.00 80.38 112 ILE A O 1
ATOM 944 N N . THR A 1 113 ? 3.893 -1.211 5.471 1.00 74.00 113 THR A N 1
ATOM 945 C CA . THR A 1 113 ? 3.004 -2.023 6.322 1.00 74.00 113 THR A CA 1
ATOM 946 C C . THR A 1 113 ? 2.243 -1.235 7.400 1.00 74.00 113 THR A C 1
ATOM 948 O O . THR A 1 113 ? 1.545 -1.817 8.244 1.00 74.00 113 THR A O 1
ATOM 951 N N . ASP A 1 114 ? 2.373 0.092 7.401 1.00 67.38 114 ASP A N 1
ATOM 952 C CA . ASP A 1 114 ? 1.675 1.007 8.300 1.00 67.38 114 ASP A CA 1
ATOM 953 C C . ASP A 1 114 ? 0.969 2.163 7.574 1.00 67.38 114 ASP A C 1
ATOM 955 O O . ASP A 1 114 ? 1.184 2.437 6.394 1.00 67.38 114 ASP A O 1
ATOM 959 N N . ASP A 1 115 ? 0.071 2.821 8.311 1.00 51.28 115 ASP A N 1
ATOM 960 C CA . ASP A 1 115 ? -0.798 3.897 7.824 1.00 51.28 115 ASP A CA 1
ATOM 961 C C . ASP A 1 115 ? -0.101 5.259 7.745 1.00 51.28 115 ASP A C 1
ATOM 963 O O . ASP A 1 115 ? -0.776 6.289 7.696 1.00 51.28 115 ASP A O 1
ATOM 967 N N . ALA A 1 116 ? 1.233 5.321 7.770 1.00 47.28 116 ALA A N 1
ATOM 968 C CA . ALA A 1 116 ? 1.878 6.621 7.762 1.00 47.28 116 ALA A CA 1
ATOM 969 C C . ALA A 1 116 ? 1.651 7.338 6.434 1.00 47.28 116 ALA A C 1
ATOM 971 O O . ALA A 1 116 ? 2.180 7.012 5.365 1.00 47.28 116 ALA A O 1
ATOM 972 N N . LEU A 1 117 ? 0.822 8.361 6.557 1.00 44.62 117 LEU A N 1
ATOM 973 C CA . LEU A 1 117 ? 0.599 9.391 5.580 1.00 44.62 117 LEU A CA 1
ATOM 974 C C . LEU A 1 117 ? 1.892 10.202 5.432 1.00 44.62 117 LEU A C 1
ATOM 976 O O . LEU A 1 117 ? 2.563 10.513 6.408 1.00 44.62 117 LEU A O 1
ATOM 980 N N . SER A 1 118 ? 2.199 10.550 4.184 1.00 48.62 118 SER A N 1
ATOM 981 C CA . SER A 1 118 ? 3.136 11.610 3.791 1.00 48.62 118 SER A CA 1
ATOM 982 C C . SER A 1 118 ? 4.648 11.360 3.866 1.00 48.62 118 SER A C 1
ATOM 984 O O . SER A 1 118 ? 5.394 12.285 4.175 1.00 48.62 118 SER A O 1
ATOM 986 N N . MET A 1 119 ? 5.140 10.185 3.471 1.00 53.66 119 MET A N 1
ATOM 987 C CA . MET A 1 119 ? 6.530 10.099 2.997 1.00 53.66 119 MET A CA 1
ATOM 988 C C . MET A 1 119 ? 6.591 10.277 1.478 1.00 53.66 119 MET A C 1
ATOM 990 O O . MET A 1 119 ? 5.922 9.559 0.730 1.00 53.66 119 MET A O 1
ATOM 994 N N . LYS A 1 120 ? 7.356 11.280 1.030 1.00 59.88 120 LYS A N 1
ATOM 995 C CA . LYS A 1 120 ? 7.735 11.456 -0.375 1.00 59.88 120 LYS A CA 1
ATOM 996 C C . LYS A 1 120 ? 8.922 10.538 -0.645 1.00 59.88 120 LYS A C 1
ATOM 998 O O . LYS A 1 120 ? 10.014 10.783 -0.147 1.00 59.88 120 LYS A O 1
ATOM 1003 N N . PHE A 1 121 ? 8.687 9.470 -1.395 1.00 67.88 121 PHE A N 1
ATOM 1004 C CA . PHE A 1 121 ? 9.739 8.556 -1.824 1.00 67.88 121 PHE A CA 1
ATOM 1005 C C . PHE A 1 121 ? 10.336 9.049 -3.126 1.00 67.88 121 PHE A C 1
ATOM 1007 O O . PHE A 1 121 ? 9.585 9.411 -4.023 1.00 67.88 121 PHE A O 1
ATOM 1014 N N . ASP A 1 122 ? 11.651 8.946 -3.284 1.00 76.00 122 ASP A N 1
ATOM 1015 C CA . ASP A 1 122 ? 12.314 9.131 -4.579 1.00 76.00 122 ASP A CA 1
ATOM 1016 C C . ASP A 1 122 ? 12.070 7.935 -5.531 1.00 76.00 122 ASP A C 1
ATOM 1018 O O . ASP A 1 122 ? 12.937 7.528 -6.296 1.00 76.00 122 ASP A O 1
ATOM 1022 N N . LEU A 1 123 ? 10.886 7.316 -5.440 1.00 79.62 123 LEU A N 1
ATOM 1023 C CA . LEU A 1 123 ? 10.497 6.097 -6.135 1.00 79.62 123 LEU A CA 1
ATOM 1024 C C . LEU A 1 123 ? 9.148 6.276 -6.853 1.00 79.62 123 LEU A C 1
ATOM 1026 O O . LEU A 1 123 ? 8.242 6.928 -6.326 1.00 79.62 123 LEU A O 1
ATOM 1030 N N . PRO A 1 124 ? 8.965 5.627 -8.017 1.00 82.75 124 PRO A N 1
ATOM 1031 C CA . PRO A 1 124 ? 7.683 5.570 -8.710 1.00 82.75 124 PRO A CA 1
ATOM 1032 C C . PRO A 1 124 ? 6.570 4.978 -7.831 1.00 82.75 124 PRO A C 1
ATOM 1034 O O . PRO A 1 124 ? 6.752 3.930 -7.207 1.00 82.75 124 PRO A O 1
ATOM 1037 N N . VAL A 1 125 ? 5.368 5.568 -7.869 1.00 80.50 125 VAL A N 1
ATOM 1038 C CA . VAL A 1 125 ? 4.206 5.127 -7.064 1.00 80.50 125 VAL A CA 1
ATOM 1039 C C . VAL A 1 125 ? 3.852 3.661 -7.327 1.00 80.50 125 VAL A C 1
ATOM 1041 O O . VAL A 1 125 ? 3.489 2.933 -6.414 1.00 80.50 125 VAL A O 1
ATOM 1044 N N . SER A 1 126 ? 4.016 3.189 -8.561 1.00 82.56 126 SER A N 1
ATOM 1045 C CA . SER A 1 126 ? 3.782 1.793 -8.951 1.00 82.56 126 SER A CA 1
ATOM 1046 C C . SER A 1 126 ? 4.689 0.777 -8.251 1.00 82.56 126 SER A C 1
ATOM 1048 O O . SER A 1 126 ? 4.310 -0.390 -8.124 1.00 82.56 126 SER A O 1
ATOM 1050 N N . LEU A 1 127 ? 5.891 1.181 -7.821 1.00 84.69 127 LEU A N 1
ATOM 1051 C CA . LEU A 1 127 ? 6.790 0.309 -7.057 1.00 84.69 127 LEU A CA 1
ATOM 1052 C C . LEU A 1 127 ? 6.379 0.227 -5.588 1.00 84.69 127 LEU A C 1
ATOM 1054 O O . LEU A 1 127 ? 6.805 -0.693 -4.897 1.00 84.69 127 LEU A O 1
ATOM 1058 N N . ILE A 1 128 ? 5.520 1.134 -5.127 1.00 84.62 128 ILE A N 1
ATOM 1059 C CA . ILE A 1 128 ? 5.100 1.239 -3.737 1.00 84.62 128 ILE A CA 1
ATOM 1060 C C . ILE A 1 128 ? 3.708 0.627 -3.591 1.00 84.62 128 ILE A C 1
ATOM 1062 O O . ILE A 1 128 ? 2.747 1.032 -4.241 1.00 84.62 128 ILE A O 1
ATOM 1066 N N . SER A 1 129 ? 3.584 -0.357 -2.709 1.00 83.81 129 SER A N 1
ATOM 1067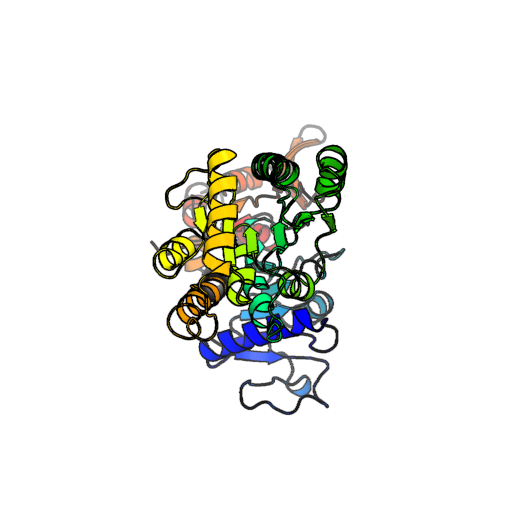 C CA . SER A 1 129 ? 2.299 -0.886 -2.260 1.00 83.81 129 SER A CA 1
ATOM 1068 C C . SER A 1 129 ? 2.131 -0.607 -0.779 1.00 83.81 129 SER A C 1
ATOM 1070 O O . SER A 1 129 ? 3.057 -0.791 0.003 1.00 83.81 129 SER A O 1
ATOM 1072 N N . ARG A 1 130 ? 0.936 -0.176 -0.385 1.00 79.50 130 ARG A N 1
ATOM 1073 C CA . ARG A 1 130 ? 0.573 -0.019 1.023 1.00 79.50 130 ARG A CA 1
ATOM 1074 C C . ARG A 1 130 ? -0.339 -1.167 1.409 1.00 79.50 130 ARG A C 1
ATOM 1076 O O . ARG A 1 130 ? -1.372 -1.360 0.771 1.00 79.50 130 ARG A O 1
ATOM 1083 N N . ILE A 1 131 ? 0.064 -1.922 2.418 1.00 77.94 131 ILE A N 1
ATOM 1084 C CA . ILE A 1 131 ? -0.706 -3.030 2.970 1.00 77.94 131 ILE A CA 1
ATOM 1085 C C . ILE A 1 131 ? -0.942 -2.704 4.437 1.00 77.94 131 ILE A C 1
ATOM 1087 O O . ILE A 1 131 ? 0.001 -2.601 5.215 1.00 77.94 131 ILE A O 1
ATOM 1091 N N . ASN A 1 132 ? -2.200 -2.520 4.831 1.00 70.06 132 ASN A N 1
ATOM 1092 C CA . ASN A 1 132 ? -2.510 -2.255 6.228 1.00 70.06 132 ASN A CA 1
ATOM 1093 C C . ASN A 1 132 ? -2.424 -3.565 7.029 1.00 70.06 132 ASN A C 1
ATOM 1095 O O . ASN A 1 132 ? -3.317 -4.407 6.957 1.00 70.06 132 ASN A O 1
ATOM 1099 N N . ILE A 1 133 ? -1.342 -3.715 7.798 1.00 65.19 133 ILE A N 1
ATOM 1100 C CA . ILE A 1 133 ? -1.129 -4.836 8.731 1.00 65.19 133 ILE A CA 1
ATOM 1101 C C . ILE A 1 133 ? -1.557 -4.433 10.161 1.00 65.19 133 ILE A C 1
ATOM 1103 O O . ILE A 1 133 ? -1.646 -5.268 11.058 1.00 65.19 133 ILE A O 1
ATOM 1107 N N . ASN A 1 134 ? -1.875 -3.154 10.411 1.00 54.00 134 ASN A N 1
ATOM 1108 C CA . ASN A 1 134 ? -2.271 -2.643 11.732 1.00 54.00 134 ASN A CA 1
ATOM 1109 C C . ASN A 1 134 ? -3.584 -3.229 12.249 1.00 54.00 134 ASN A C 1
ATOM 1111 O O . ASN A 1 134 ? -3.739 -3.300 13.468 1.00 54.00 134 ASN A O 1
ATOM 1115 N N . GLY A 1 135 ? -4.448 -3.741 11.360 1.00 52.66 135 GLY A N 1
ATOM 1116 C CA . GLY A 1 135 ? -5.597 -4.584 11.714 1.00 52.66 135 GLY A CA 1
ATOM 1117 C C . GLY A 1 135 ? -5.263 -5.648 12.774 1.00 52.66 135 GLY A C 1
ATOM 1118 O O . GLY A 1 135 ? -6.119 -6.033 13.564 1.00 52.66 135 GLY A O 1
ATOM 1119 N N . ILE A 1 136 ? -3.987 -6.054 12.839 1.00 48.66 136 ILE A N 1
ATOM 1120 C CA . ILE A 1 136 ? -3.480 -7.125 13.684 1.00 48.66 136 ILE A CA 1
ATOM 1121 C C . ILE A 1 136 ? -3.201 -6.740 15.141 1.00 48.66 136 ILE A C 1
ATOM 1123 O O . ILE A 1 136 ? -3.434 -7.525 16.061 1.00 48.66 136 ILE A O 1
ATOM 1127 N N . ASN A 1 137 ? -2.743 -5.517 15.399 1.00 48.19 137 ASN A N 1
ATOM 1128 C CA . ASN A 1 137 ? -2.433 -5.096 16.769 1.00 48.19 137 ASN A CA 1
ATOM 1129 C C . ASN A 1 137 ? -3.695 -4.860 17.613 1.00 48.19 137 ASN A C 1
ATOM 1131 O O . ASN A 1 137 ? -3.625 -4.856 18.844 1.00 48.19 137 ASN A O 1
ATOM 1135 N N . TYR A 1 138 ? -4.853 -4.725 16.967 1.00 48.09 138 TYR A N 1
ATOM 1136 C CA . TYR A 1 138 ? -6.140 -4.588 17.637 1.00 48.09 138 TYR A CA 1
ATOM 1137 C C . TYR A 1 138 ? -6.654 -5.909 18.237 1.00 48.09 138 TYR A C 1
ATOM 1139 O O . TYR A 1 138 ? -7.431 -5.870 19.187 1.00 48.09 138 TYR A O 1
ATOM 1147 N N . TRP A 1 139 ? -6.165 -7.072 17.775 1.00 47.03 139 TRP A N 1
ATOM 1148 C CA . TRP A 1 139 ? -6.551 -8.393 18.305 1.00 47.03 139 TRP A CA 1
ATOM 1149 C C . TRP A 1 139 ? -6.009 -8.680 19.712 1.00 47.03 139 TRP A C 1
ATOM 1151 O O . TRP A 1 139 ? -6.563 -9.508 20.431 1.00 47.03 139 TRP A O 1
ATOM 1161 N N . ASN A 1 140 ? -4.920 -8.015 20.114 1.00 46.41 140 ASN A N 1
ATOM 1162 C CA . ASN A 1 140 ? -4.265 -8.244 21.407 1.00 46.41 140 ASN A CA 1
ATOM 1163 C C . ASN A 1 140 ? -4.837 -7.387 22.542 1.00 46.41 140 ASN A C 1
ATOM 1165 O O . ASN A 1 140 ? -4.346 -7.432 23.675 1.00 46.41 140 ASN A O 1
ATOM 1169 N N . ILE A 1 141 ? -5.897 -6.621 22.275 1.00 50.19 141 ILE A N 1
ATOM 1170 C CA . ILE A 1 141 ? -6.618 -5.890 23.309 1.00 50.19 141 ILE A CA 1
ATOM 1171 C C . ILE A 1 141 ? -7.571 -6.868 24.008 1.00 50.19 141 ILE A C 1
ATOM 1173 O O . ILE A 1 141 ? -8.787 -6.782 23.894 1.00 50.19 141 ILE A O 1
ATOM 1177 N N . LYS A 1 142 ? -7.013 -7.792 24.802 1.00 47.69 142 LYS A N 1
ATOM 1178 C CA . LYS A 1 142 ? -7.771 -8.371 25.916 1.00 47.69 142 LYS A CA 1
ATOM 1179 C C . LYS A 1 142 ? -8.023 -7.232 26.900 1.00 47.69 142 LYS A C 1
ATOM 1181 O O . LYS A 1 142 ? -7.165 -6.916 27.732 1.00 47.69 142 LYS A O 1
ATOM 1186 N N . THR A 1 143 ? -9.149 -6.540 26.763 1.00 47.19 143 THR A N 1
ATOM 1187 C CA . THR A 1 143 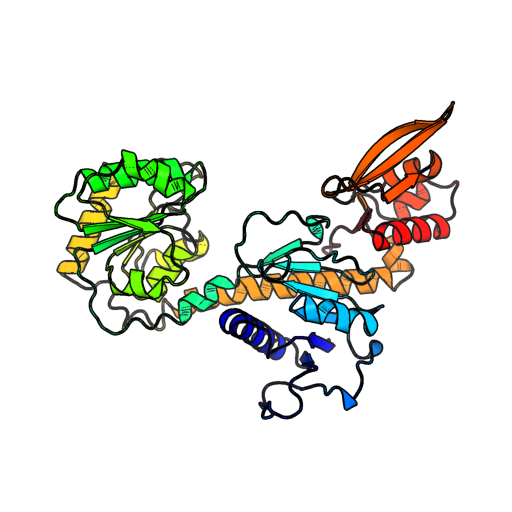? -9.632 -5.693 27.848 1.00 47.19 143 THR A CA 1
ATOM 1188 C C . THR A 1 143 ? -10.020 -6.617 28.993 1.00 47.19 143 THR A C 1
ATOM 1190 O O . THR A 1 143 ? -10.776 -7.568 28.807 1.00 47.19 143 THR A O 1
ATOM 1193 N N . SER A 1 144 ? -9.452 -6.368 30.173 1.00 44.88 144 SER A N 1
ATOM 1194 C CA . SER A 1 144 ? -9.941 -6.935 31.429 1.00 44.88 144 SER A CA 1
ATOM 1195 C C . SER A 1 144 ? -11.464 -6.782 31.501 1.00 44.88 144 SER A C 1
ATOM 1197 O O . SER A 1 144 ? -11.999 -5.800 30.987 1.00 44.88 144 SER A O 1
ATOM 1199 N N . LYS A 1 145 ? -12.154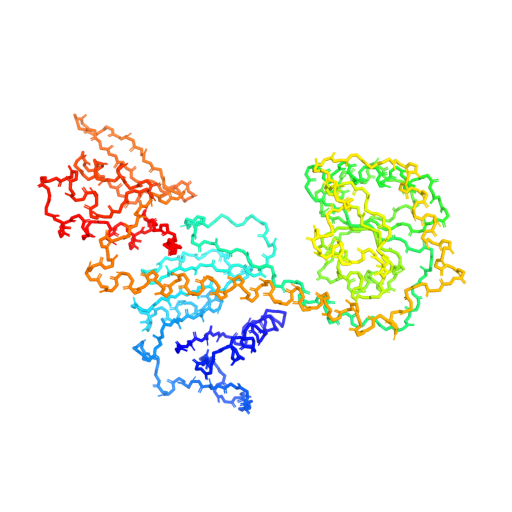 -7.713 32.175 1.00 48.16 145 LYS A N 1
ATOM 1200 C CA . LYS A 1 145 ? -13.611 -7.697 32.440 1.00 48.16 145 LYS A CA 1
ATOM 1201 C C . LYS A 1 145 ? -14.101 -6.483 33.259 1.00 48.16 145 LYS A C 1
ATOM 1203 O O . LYS A 1 145 ? -15.144 -6.546 33.900 1.00 48.16 145 LYS A O 1
ATOM 1208 N N . GLN A 1 146 ? -13.353 -5.383 33.297 1.00 49.00 146 GLN A N 1
ATOM 1209 C CA . GLN A 1 146 ? -13.861 -4.128 33.820 1.00 49.00 146 GLN A CA 1
ATOM 1210 C C . GLN A 1 146 ? -14.941 -3.624 32.869 1.00 49.00 146 GLN A C 1
ATOM 1212 O O . GLN A 1 146 ? -14.680 -3.255 31.723 1.00 49.00 146 GLN A O 1
ATOM 1217 N N . ILE A 1 147 ? -16.171 -3.655 33.369 1.00 57.25 147 ILE A N 1
ATOM 1218 C CA . ILE A 1 147 ? -17.325 -3.050 32.725 1.00 57.25 147 ILE A CA 1
ATOM 1219 C C . ILE A 1 147 ? -17.044 -1.549 32.704 1.00 57.25 147 ILE A C 1
ATOM 1221 O O . ILE A 1 147 ? -17.066 -0.894 33.745 1.00 57.25 147 ILE A O 1
ATOM 1225 N N . ALA A 1 148 ? -16.705 -1.026 31.525 1.00 60.31 148 ALA A N 1
ATOM 1226 C CA . ALA A 1 148 ? -16.590 0.408 31.316 1.00 60.31 148 ALA A CA 1
ATOM 1227 C C . ALA A 1 148 ? -17.901 1.087 31.732 1.00 60.31 148 ALA A C 1
ATOM 1229 O O . ALA A 1 148 ? -18.982 0.511 31.576 1.00 60.31 148 ALA A O 1
ATOM 1230 N N . ASP A 1 149 ? -17.804 2.313 32.237 1.00 67.44 149 ASP A N 1
ATOM 1231 C CA . ASP A 1 149 ? -18.975 3.106 32.591 1.00 67.44 149 ASP A CA 1
ATOM 1232 C C . ASP A 1 149 ? -19.908 3.239 31.374 1.00 67.44 149 ASP A C 1
ATOM 1234 O O . ASP A 1 149 ? -19.515 3.732 30.312 1.00 67.44 149 ASP A O 1
ATOM 1238 N N . ARG A 1 150 ? -21.155 2.777 31.531 1.00 70.06 150 ARG A N 1
ATOM 1239 C CA . ARG A 1 150 ? -22.181 2.730 30.475 1.00 70.06 150 ARG A CA 1
ATOM 1240 C C . ARG A 1 150 ? -22.684 4.119 30.059 1.00 70.06 150 ARG A C 1
ATOM 1242 O O . ARG A 1 150 ? -23.589 4.207 29.233 1.00 70.06 150 ARG A O 1
ATOM 1249 N N . SER A 1 151 ? -22.156 5.192 30.644 1.00 73.62 151 SER A N 1
ATOM 1250 C CA . SER A 1 151 ? -22.398 6.582 30.239 1.00 73.62 151 SER A CA 1
ATOM 1251 C C . SER A 1 151 ? -21.284 7.177 29.367 1.00 73.62 151 SER A C 1
ATOM 1253 O O . SER A 1 151 ? -21.463 8.269 28.834 1.00 73.62 151 SER A O 1
ATOM 1255 N N . LYS A 1 152 ? -20.156 6.470 29.187 1.00 87.25 152 LYS A N 1
ATOM 1256 C CA . LYS A 1 152 ? -18.979 6.995 28.482 1.00 87.25 152 LYS A CA 1
ATOM 1257 C C . LYS A 1 152 ? -18.971 6.630 27.006 1.00 87.25 152 LYS A C 1
ATOM 1259 O O . LYS A 1 152 ? -18.914 5.447 26.644 1.00 87.25 152 LYS A O 1
ATOM 1264 N N . VAL A 1 153 ? -18.950 7.661 26.166 1.00 91.25 153 VAL A N 1
ATOM 1265 C CA . VAL A 1 153 ? -18.954 7.557 24.704 1.00 91.25 153 VAL A CA 1
ATOM 1266 C C . VAL A 1 153 ? -17.648 8.100 24.140 1.00 91.25 153 VAL A C 1
ATOM 1268 O O . VAL A 1 153 ? -17.203 9.191 24.488 1.00 91.25 153 VAL A O 1
ATOM 1271 N N . LEU A 1 154 ? -17.030 7.329 23.252 1.00 93.12 154 LEU A N 1
ATOM 1272 C CA . LEU A 1 154 ? -15.780 7.671 22.589 1.00 93.12 154 LEU A CA 1
ATOM 1273 C C . LEU A 1 154 ? -16.023 7.932 21.106 1.00 93.12 154 LEU A C 1
ATOM 1275 O O . LEU A 1 154 ? -16.570 7.074 20.422 1.00 93.12 154 LEU A O 1
ATOM 1279 N N . TYR A 1 155 ? -15.554 9.061 20.588 1.00 93.31 155 TYR A N 1
ATOM 1280 C CA . TYR A 1 155 ? -15.571 9.365 19.159 1.00 93.31 155 TYR A CA 1
ATOM 1281 C C . TYR A 1 155 ? -14.156 9.611 18.641 1.00 93.31 155 TYR A C 1
ATOM 1283 O O . TYR A 1 155 ? -13.370 10.316 19.273 1.00 93.31 155 TYR A O 1
ATOM 1291 N N . PHE A 1 156 ? -13.834 9.050 17.478 1.00 88.69 156 PHE A N 1
ATOM 1292 C CA . PHE A 1 156 ? -12.572 9.316 16.789 1.00 88.69 156 PHE A CA 1
ATOM 1293 C C . PHE A 1 156 ? -12.820 10.233 15.599 1.00 88.69 156 PHE A C 1
ATOM 1295 O O . PHE A 1 156 ? -13.407 9.815 14.601 1.00 88.69 156 PHE A O 1
ATOM 1302 N N . ALA A 1 157 ? -12.352 11.474 15.706 1.00 85.00 157 ALA A N 1
ATOM 1303 C CA . ALA A 1 157 ? -12.404 12.429 14.614 1.00 85.00 157 ALA A CA 1
ATOM 1304 C C . ALA A 1 157 ? -11.357 12.082 13.549 1.00 85.00 157 ALA A C 1
ATOM 1306 O O . ALA A 1 157 ? -10.241 11.663 13.861 1.00 85.00 157 ALA A O 1
ATOM 1307 N N . THR A 1 158 ? -11.713 12.286 12.284 1.00 71.56 158 THR A N 1
ATOM 1308 C CA . THR A 1 158 ? -10.826 12.032 11.145 1.00 71.56 158 THR A CA 1
ATOM 1309 C C . THR A 1 158 ? -10.205 13.328 10.636 1.00 71.56 158 THR A C 1
ATOM 1311 O O . THR A 1 158 ? -10.877 14.358 10.611 1.00 71.56 158 THR A O 1
ATOM 1314 N N . ASP A 1 159 ? -8.990 13.245 10.100 1.00 64.94 159 ASP A N 1
ATOM 1315 C CA . ASP A 1 159 ? -8.310 14.380 9.457 1.00 64.94 159 ASP A CA 1
ATOM 1316 C C . ASP A 1 159 ? -8.767 14.622 8.001 1.00 64.94 159 ASP A C 1
ATOM 1318 O O . ASP A 1 159 ? -8.375 15.603 7.373 1.00 64.94 159 ASP A O 1
ATOM 1322 N N . GLU A 1 160 ? -9.596 13.734 7.441 1.00 67.25 160 GLU A N 1
ATOM 1323 C CA . GLU A 1 160 ? -10.133 13.861 6.083 1.00 67.25 160 GLU A CA 1
ATOM 1324 C C . GLU A 1 160 ? -11.131 15.030 5.991 1.00 67.25 160 GLU A C 1
ATOM 1326 O O . GLU A 1 160 ? -12.016 15.169 6.837 1.00 67.25 160 GLU A O 1
ATOM 1331 N N . THR A 1 161 ? -11.062 15.834 4.922 1.00 61.91 161 THR A N 1
ATOM 1332 C CA . THR A 1 161 ? -11.919 17.022 4.726 1.00 61.91 161 THR A CA 1
ATOM 1333 C C . THR A 1 161 ? -13.413 16.698 4.815 1.00 61.91 161 THR A C 1
ATOM 1335 O O . THR A 1 161 ? -14.176 17.439 5.426 1.00 61.91 161 THR A O 1
ATOM 1338 N N . ILE A 1 162 ? -13.830 15.559 4.252 1.00 62.06 162 ILE A N 1
ATOM 1339 C CA . ILE A 1 162 ? -15.219 15.077 4.313 1.00 62.06 162 ILE A CA 1
ATOM 1340 C C . ILE A 1 162 ? -15.590 14.669 5.747 1.00 62.06 162 ILE A C 1
ATOM 1342 O O . ILE A 1 162 ? -16.689 14.955 6.219 1.00 62.06 162 ILE A O 1
ATOM 1346 N N . GLY A 1 163 ? -14.667 14.051 6.479 1.00 67.06 163 GLY A N 1
ATOM 1347 C CA . GLY A 1 163 ? -14.909 13.623 7.853 1.00 67.06 163 GLY A CA 1
ATOM 1348 C C . GLY A 1 163 ? -14.816 14.746 8.899 1.00 67.06 163 GLY A C 1
ATOM 1349 O O . GLY A 1 163 ? -15.331 14.593 10.009 1.00 67.06 163 GLY A O 1
ATOM 1350 N N . LEU A 1 164 ? -14.281 15.923 8.550 1.00 76.69 164 LEU A N 1
ATOM 1351 C CA . LEU A 1 164 ? -14.424 17.134 9.369 1.00 76.69 164 LEU A CA 1
ATOM 1352 C C . LEU A 1 164 ? -15.888 17.591 9.474 1.00 76.69 164 LEU A C 1
ATOM 1354 O O . LEU A 1 164 ? -16.301 18.050 10.539 1.00 76.69 164 LEU A O 1
ATOM 1358 N N . ASN A 1 165 ? -16.694 17.420 8.420 1.00 79.56 165 ASN A N 1
ATOM 1359 C CA . ASN A 1 165 ? -18.127 17.732 8.476 1.00 79.56 165 ASN A CA 1
ATOM 1360 C C . ASN A 1 165 ? -18.863 16.785 9.431 1.00 79.56 165 ASN A C 1
ATOM 1362 O O . ASN A 1 165 ? -19.608 17.244 10.295 1.00 79.56 165 ASN A O 1
ATOM 1366 N N . VAL A 1 166 ? -18.569 15.484 9.353 1.00 82.62 166 VAL A N 1
ATOM 1367 C CA . VAL A 1 166 ? -19.074 14.482 10.309 1.00 82.62 166 VAL A CA 1
ATOM 1368 C C . VAL A 1 166 ? -18.674 14.843 11.741 1.00 82.62 166 VAL A C 1
ATOM 1370 O O . VAL A 1 166 ? -19.502 14.837 12.647 1.00 82.62 166 VAL A O 1
ATOM 1373 N N . THR A 1 167 ? -17.420 15.248 11.941 1.00 86.94 167 THR A N 1
ATOM 1374 C CA . THR A 1 167 ? -16.907 15.665 13.251 1.00 86.94 167 THR A CA 1
ATOM 1375 C C . THR A 1 167 ? -17.647 16.884 13.805 1.00 86.94 167 THR A C 1
ATOM 1377 O O . THR A 1 167 ? -17.957 16.918 14.992 1.00 86.94 167 THR A O 1
ATOM 1380 N N . ARG A 1 168 ? -17.982 17.873 12.969 1.00 87.38 168 ARG A N 1
ATOM 1381 C CA . ARG A 1 168 ? -18.766 19.044 13.397 1.00 87.38 168 ARG A CA 1
ATOM 1382 C C . ARG A 1 168 ? -20.172 18.664 13.860 1.00 87.38 168 ARG A C 1
ATOM 1384 O O . ARG A 1 168 ? -20.628 19.184 14.872 1.00 87.38 168 ARG A O 1
ATOM 1391 N N . ILE A 1 169 ? -20.830 17.750 13.149 1.00 87.88 169 ILE A N 1
ATOM 1392 C CA . ILE A 1 169 ? -22.152 17.222 13.519 1.00 87.88 169 ILE A CA 1
ATOM 1393 C C . ILE A 1 169 ? -22.069 16.488 14.867 1.00 87.88 169 ILE A C 1
ATOM 1395 O O . ILE A 1 169 ? -22.885 16.739 15.750 1.00 87.88 169 ILE A O 1
ATOM 1399 N N . MET A 1 170 ? -21.037 15.660 15.066 1.00 88.88 170 MET A N 1
ATOM 1400 C CA . MET A 1 170 ? -20.793 14.974 16.344 1.00 88.88 170 MET A CA 1
ATOM 1401 C C . MET A 1 170 ? -20.636 15.964 17.498 1.00 88.88 170 MET A C 1
ATOM 1403 O O . MET A 1 170 ? -21.284 15.810 18.527 1.00 88.88 170 MET A O 1
ATOM 1407 N N . VAL A 1 171 ? -19.832 17.017 17.318 1.00 90.88 171 VAL A N 1
ATOM 1408 C CA . VAL A 1 171 ? -19.642 18.053 18.346 1.00 90.88 171 VAL A CA 1
ATOM 1409 C C . VAL A 1 171 ? -20.959 18.729 18.720 1.00 90.88 171 VAL A C 1
ATOM 1411 O O . VAL A 1 171 ? -21.210 18.930 19.905 1.00 90.88 171 VAL A O 1
ATOM 1414 N N . LYS A 1 172 ? -21.815 19.055 17.743 1.00 90.50 172 LYS A N 1
ATOM 1415 C CA . LYS A 1 172 ? -23.127 19.655 18.024 1.00 90.50 172 LYS A CA 1
ATOM 1416 C C . LYS A 1 172 ? -23.986 18.747 18.900 1.00 90.50 172 LYS A C 1
ATOM 1418 O O . LYS A 1 172 ? -24.445 19.198 19.943 1.00 90.50 172 LYS A O 1
ATOM 1423 N N . VAL A 1 173 ? -24.127 17.475 18.518 1.00 90.94 173 VAL A N 1
ATOM 1424 C CA . VAL A 1 173 ? -24.900 16.489 19.292 1.00 90.94 173 VAL A CA 1
ATOM 1425 C C . VAL A 1 173 ? -24.302 16.279 20.684 1.00 90.94 173 VAL A C 1
ATOM 1427 O O . VAL A 1 173 ? -25.033 16.140 21.660 1.00 90.94 173 VAL A O 1
ATOM 1430 N N . PHE A 1 174 ? -22.976 16.288 20.818 1.00 91.31 174 PHE A N 1
ATOM 1431 C CA . PHE A 1 174 ? -22.333 16.087 22.117 1.00 91.31 174 PHE A CA 1
ATOM 1432 C C . PHE A 1 174 ? -22.531 17.294 23.036 1.00 91.31 174 PHE A C 1
ATOM 1434 O O . PHE A 1 174 ? -22.811 17.134 24.220 1.00 91.31 174 PHE A O 1
ATOM 1441 N N . ASN A 1 175 ? -22.463 18.507 22.485 1.00 90.81 175 ASN A N 1
ATOM 1442 C CA . ASN A 1 175 ? -22.688 19.730 23.246 1.00 90.81 175 ASN A CA 1
ATOM 1443 C C . ASN A 1 175 ? -24.119 19.830 23.803 1.00 90.81 175 ASN A C 1
ATOM 1445 O O . ASN A 1 175 ? -24.308 20.460 24.844 1.00 90.81 175 ASN A O 1
ATOM 1449 N N . THR A 1 176 ? -25.112 19.228 23.139 1.00 89.06 176 THR A N 1
ATOM 1450 C CA . THR A 1 176 ? -26.525 19.266 23.555 1.00 89.06 176 THR A CA 1
ATOM 1451 C C . THR A 1 176 ? -26.919 18.161 24.537 1.00 89.06 176 THR A C 1
ATOM 1453 O O . THR A 1 176 ? -28.049 18.168 25.016 1.00 89.06 176 THR A O 1
ATOM 1456 N N . ASN A 1 177 ? -26.012 17.237 24.866 1.00 84.81 177 ASN A N 1
ATOM 1457 C CA . ASN A 1 177 ? -26.285 16.071 25.710 1.00 84.81 177 ASN A CA 1
ATOM 1458 C C . ASN A 1 177 ? -25.391 16.055 26.968 1.00 84.81 177 ASN A C 1
ATOM 1460 O O . ASN A 1 177 ? -24.416 15.304 27.019 1.00 84.81 177 ASN A O 1
ATOM 1464 N N . PRO A 1 178 ? -25.697 16.870 27.997 1.00 81.25 178 PRO A N 1
ATOM 1465 C CA . PRO A 1 178 ? -24.845 17.023 29.182 1.00 81.25 178 PRO A CA 1
ATOM 1466 C C . PRO A 1 178 ? -24.771 15.772 30.074 1.00 81.25 178 PRO A C 1
ATOM 1468 O O . PRO A 1 178 ? -23.814 15.622 30.827 1.00 81.25 178 PRO A O 1
ATOM 1471 N N . ASP A 1 179 ? -25.747 14.865 29.979 1.00 82.31 179 ASP A N 1
ATOM 1472 C CA . ASP A 1 179 ? -25.836 13.660 30.819 1.00 82.31 179 ASP A CA 1
ATOM 1473 C C . ASP A 1 179 ? -24.953 12.494 30.328 1.00 82.31 179 ASP A C 1
ATOM 1475 O O . ASP A 1 179 ? -24.963 11.401 30.906 1.00 82.31 179 ASP A O 1
ATOM 1479 N N . ILE A 1 180 ? -24.218 12.695 29.231 1.00 85.38 180 ILE A N 1
ATOM 1480 C CA . ILE A 1 180 ? -23.360 11.690 28.603 1.00 85.38 180 ILE A CA 1
ATOM 1481 C C . ILE A 1 180 ? -21.911 12.191 28.641 1.00 85.38 180 ILE A C 1
ATOM 1483 O O . ILE A 1 180 ? -21.610 13.298 28.202 1.00 85.38 180 ILE A O 1
ATOM 1487 N N . ASP A 1 181 ? -20.993 11.361 29.142 1.00 88.56 181 ASP A N 1
ATOM 1488 C CA . ASP A 1 181 ? -19.565 11.698 29.202 1.00 88.56 181 ASP A CA 1
ATOM 1489 C C . ASP A 1 181 ? -18.914 11.390 27.846 1.00 88.56 181 ASP A C 1
ATOM 1491 O O . ASP A 1 181 ? -18.573 10.241 27.534 1.00 88.56 181 ASP A O 1
ATOM 1495 N N . PHE A 1 182 ? -18.779 12.425 27.016 1.00 92.31 182 PHE A N 1
ATOM 1496 C CA . PHE A 1 182 ? -18.190 12.320 25.686 1.00 92.31 182 PHE A CA 1
ATOM 1497 C C . PHE A 1 182 ? -16.687 12.581 25.705 1.00 92.31 182 PHE A C 1
ATOM 1499 O O . PHE A 1 182 ? -16.213 13.601 26.204 1.00 92.31 182 PHE A O 1
ATOM 1506 N N . THR A 1 183 ? -15.934 11.703 25.045 1.00 93.62 183 THR A N 1
ATOM 1507 C CA . THR A 1 183 ? -14.522 11.928 24.726 1.00 93.62 183 THR A CA 1
ATOM 1508 C C . THR A 1 183 ? -14.309 11.907 23.216 1.00 93.62 183 THR A C 1
ATOM 1510 O O . THR A 1 183 ? -14.650 10.931 22.549 1.00 93.62 183 THR A O 1
ATOM 1513 N N . ILE A 1 184 ? -13.698 12.962 22.675 1.00 92.38 184 ILE A N 1
ATOM 1514 C CA . ILE A 1 184 ? -13.260 13.043 21.279 1.00 92.38 184 ILE A CA 1
ATOM 1515 C C . ILE A 1 184 ? -11.745 12.861 21.207 1.00 92.38 184 ILE A C 1
ATOM 1517 O O . ILE A 1 184 ? -10.975 13.581 21.847 1.00 92.38 184 ILE A O 1
ATOM 1521 N N . VAL A 1 185 ? -11.321 11.917 20.375 1.00 90.12 185 VAL A N 1
ATOM 1522 C CA . VAL A 1 185 ? -9.922 11.635 20.058 1.00 90.12 185 VAL A CA 1
ATOM 1523 C C . VAL A 1 185 ? -9.616 12.168 18.667 1.00 90.12 185 VAL A C 1
ATOM 1525 O O . VAL A 1 185 ? -10.322 11.832 17.718 1.00 90.12 185 VAL A O 1
ATOM 1528 N N . ALA A 1 186 ? -8.578 12.992 18.531 1.00 87.56 186 ALA A N 1
ATOM 1529 C CA . ALA A 1 186 ? -8.220 13.589 17.244 1.00 87.56 186 ALA A CA 1
ATOM 1530 C C . ALA A 1 186 ? -6.706 13.830 17.090 1.00 87.56 186 ALA A C 1
ATOM 1532 O O . ALA A 1 186 ? -5.924 13.680 18.041 1.00 87.56 186 ALA A O 1
ATOM 1533 N N . SER A 1 187 ? -6.266 14.178 15.877 1.00 83.56 187 SER A N 1
ATOM 1534 C CA . SER A 1 187 ? -4.907 14.672 15.623 1.00 83.56 187 SER A CA 1
ATOM 1535 C C . SER A 1 187 ? -4.701 16.065 16.228 1.00 83.56 187 SER A C 1
ATOM 1537 O O . SER A 1 187 ? -5.657 16.765 16.555 1.00 83.56 187 SER A O 1
ATOM 1539 N N . LEU A 1 188 ? -3.446 16.511 16.355 1.00 79.75 188 LEU A N 1
ATOM 1540 C CA . LEU A 1 188 ? -3.151 17.859 16.864 1.00 79.75 188 LEU A CA 1
ATOM 1541 C C . LEU A 1 188 ? -3.782 18.967 16.005 1.00 79.75 188 LEU A C 1
ATOM 1543 O O . LEU A 1 188 ? -4.256 19.959 16.557 1.00 79.75 188 LEU A O 1
ATOM 1547 N N . ASN A 1 189 ? -3.826 18.770 14.685 1.00 81.44 189 ASN A N 1
ATOM 1548 C CA . ASN A 1 189 ? -4.388 19.736 13.742 1.00 81.44 189 ASN A CA 1
ATOM 1549 C C . ASN A 1 189 ? -5.908 19.847 13.880 1.00 81.44 189 ASN A C 1
ATOM 1551 O O . ASN A 1 189 ? -6.458 20.936 13.783 1.00 81.44 189 ASN A O 1
ATOM 1555 N N . VAL A 1 190 ? -6.597 18.735 14.132 1.00 84.50 190 VAL A N 1
ATOM 1556 C CA . VAL A 1 190 ? -8.050 18.752 14.335 1.00 84.50 190 VAL A CA 1
ATOM 1557 C C . VAL A 1 190 ? -8.397 19.238 15.740 1.00 84.50 190 VAL A C 1
ATOM 1559 O O . VAL A 1 190 ? -9.335 20.010 15.907 1.00 84.50 190 VAL A O 1
ATOM 1562 N N . LEU A 1 191 ? -7.610 18.874 16.758 1.00 86.88 191 LEU A N 1
ATOM 1563 C CA . LEU A 1 191 ? -7.818 19.342 18.131 1.00 86.88 191 LEU A CA 1
ATOM 1564 C C . LEU A 1 191 ? -7.804 20.868 18.254 1.00 86.88 191 LEU A C 1
ATOM 1566 O O . LEU A 1 191 ? -8.590 21.409 19.028 1.00 86.88 191 LEU A O 1
ATOM 1570 N N . SER A 1 192 ? -6.932 21.569 17.522 1.00 85.31 192 SER A N 1
ATOM 1571 C CA . SER A 1 192 ? -6.901 23.037 17.550 1.00 85.31 192 SER A CA 1
ATOM 1572 C C . SER A 1 192 ? -8.209 23.649 17.042 1.00 85.31 192 SER A C 1
ATOM 1574 O O . SER A 1 192 ? -8.680 24.623 17.624 1.00 85.31 192 SER A O 1
ATOM 1576 N N . ILE A 1 193 ? -8.833 23.034 16.033 1.00 85.69 193 ILE A N 1
ATOM 1577 C CA . ILE A 1 193 ? -10.137 23.435 15.493 1.00 85.69 193 ILE A CA 1
ATOM 1578 C C . ILE A 1 193 ? -11.258 23.112 16.489 1.00 85.69 193 ILE A C 1
ATOM 1580 O O . ILE A 1 193 ? -12.153 23.924 16.693 1.00 85.69 193 ILE A O 1
ATOM 1584 N N . LEU A 1 194 ? -11.225 21.936 17.124 1.00 87.94 194 LEU A N 1
ATOM 1585 C CA . LEU A 1 194 ? -12.306 21.490 18.011 1.00 87.94 194 LEU A CA 1
ATOM 1586 C C . LEU A 1 194 ? -12.365 22.246 19.336 1.00 87.94 194 LEU A C 1
ATOM 1588 O O . LEU A 1 194 ? -13.452 22.392 19.888 1.00 87.94 194 LEU A O 1
ATOM 1592 N N . LYS A 1 195 ? -11.231 22.750 19.838 1.00 88.62 195 LYS A N 1
ATOM 1593 C CA . LYS A 1 195 ? -11.162 23.487 21.112 1.00 88.62 195 LYS A CA 1
ATOM 1594 C C . LYS A 1 195 ? -12.120 24.678 21.189 1.00 88.62 195 LYS A C 1
ATOM 1596 O O . LYS A 1 195 ? -12.566 24.994 22.283 1.00 88.62 195 LYS A O 1
ATOM 1601 N N . SER A 1 196 ? -12.422 25.332 20.067 1.00 87.38 196 SER A N 1
ATOM 1602 C CA . SER A 1 196 ? -13.365 26.458 20.021 1.00 87.38 196 SER A CA 1
ATOM 1603 C C . SER A 1 196 ? -14.824 26.039 19.817 1.00 87.38 196 SER A C 1
ATOM 1605 O O . SER A 1 196 ? -15.709 26.884 19.907 1.00 87.38 196 SER A O 1
ATOM 1607 N N . LEU A 1 197 ? -15.084 24.762 19.520 1.00 88.88 197 LEU A N 1
ATOM 1608 C CA . LEU A 1 197 ? -16.413 24.251 19.176 1.00 88.88 197 LEU A CA 1
ATOM 1609 C C . LEU A 1 197 ? -17.053 23.431 20.299 1.00 88.88 197 LEU A C 1
ATOM 1611 O O . LEU A 1 197 ? -18.275 23.315 20.334 1.00 88.88 197 LEU A O 1
ATOM 1615 N N . VAL A 1 198 ? -16.257 22.835 21.187 1.00 91.19 198 VAL A N 1
ATOM 1616 C CA . VAL A 1 198 ? -16.758 21.994 22.282 1.00 91.19 198 VAL A CA 1
ATOM 1617 C C . VAL A 1 198 ? -17.058 22.799 23.545 1.00 91.19 198 VAL A C 1
ATOM 1619 O O . VAL A 1 198 ? -16.354 23.757 23.861 1.00 91.19 198 VAL A O 1
ATOM 1622 N N . ASN A 1 199 ? -18.080 22.387 24.295 1.00 88.12 199 ASN A N 1
ATOM 1623 C CA . ASN A 1 199 ? -18.334 22.896 25.643 1.00 88.12 199 ASN A CA 1
ATOM 1624 C C . ASN A 1 199 ? -17.622 22.044 26.717 1.00 88.12 199 ASN A C 1
ATOM 1626 O O . ASN A 1 199 ? -16.970 21.044 26.416 1.00 88.12 199 ASN A O 1
ATOM 1630 N N . GLY A 1 200 ? -17.751 22.438 27.989 1.00 84.00 200 GLY A N 1
ATOM 1631 C CA . GLY A 1 200 ? -17.088 21.766 29.116 1.00 84.00 200 GLY A CA 1
ATOM 1632 C C . GLY A 1 200 ? -17.502 20.307 29.356 1.00 84.00 200 GLY A C 1
ATOM 1633 O O . GLY A 1 200 ? -16.820 19.614 30.107 1.00 84.00 200 GLY A O 1
ATOM 1634 N N . ASN A 1 201 ? -18.570 19.828 28.710 1.00 83.94 201 ASN A N 1
ATOM 1635 C CA . ASN A 1 201 ? -19.061 18.455 28.858 1.00 83.94 201 ASN A CA 1
ATOM 1636 C C . ASN A 1 201 ? -18.329 17.465 27.938 1.00 83.94 201 ASN A C 1
ATOM 1638 O O . ASN A 1 201 ? -18.468 16.255 28.102 1.00 83.94 201 ASN A O 1
ATOM 1642 N N . VAL A 1 202 ? -17.536 17.956 26.979 1.00 90.88 202 VAL A N 1
ATOM 1643 C CA . VAL A 1 202 ? -16.822 17.124 26.006 1.00 90.88 202 VAL A CA 1
ATOM 1644 C C . VAL A 1 202 ? -15.322 17.160 26.279 1.00 90.88 202 VAL A C 1
ATOM 1646 O O . VAL A 1 202 ? -14.666 18.199 26.195 1.00 90.88 202 VAL A O 1
ATOM 1649 N N . LYS A 1 203 ? -14.738 15.994 26.554 1.00 92.25 203 LYS A N 1
ATOM 1650 C CA . LYS A 1 203 ? -13.293 15.843 26.748 1.00 92.25 203 LYS A CA 1
ATOM 1651 C C . LYS A 1 203 ? -12.591 15.701 25.406 1.00 92.25 203 LYS A C 1
ATOM 1653 O O . LYS A 1 203 ? -12.941 14.852 24.592 1.00 92.25 203 LYS A O 1
ATOM 1658 N N . LEU A 1 204 ? -11.544 16.489 25.194 1.00 91.69 204 LEU A N 1
ATOM 1659 C CA . LEU A 1 204 ? -10.678 16.375 24.023 1.00 91.69 204 LEU A CA 1
ATOM 1660 C C . LEU A 1 204 ? -9.378 15.654 24.384 1.00 91.69 204 LEU A C 1
ATOM 1662 O O . LEU A 1 204 ? -8.725 15.988 25.372 1.00 91.69 204 LEU A O 1
ATOM 1666 N N . THR A 1 205 ? -8.966 14.689 23.565 1.00 89.62 205 THR A N 1
ATOM 1667 C CA . THR A 1 205 ? -7.710 13.957 23.755 1.00 89.62 205 THR A CA 1
ATOM 1668 C C . THR A 1 205 ? -6.971 13.747 22.438 1.00 89.62 205 THR A C 1
ATOM 1670 O O . THR A 1 205 ? -7.566 13.598 21.371 1.00 89.62 205 THR A O 1
ATOM 1673 N N . LYS A 1 206 ? -5.637 13.729 22.504 1.00 84.56 206 LYS A N 1
ATOM 1674 C CA . LYS A 1 206 ? -4.797 13.399 21.348 1.00 84.56 206 LYS A CA 1
ATOM 1675 C C . LYS A 1 206 ? -4.840 11.900 21.091 1.00 84.56 206 LYS A C 1
ATOM 1677 O O . LYS A 1 206 ? -4.771 11.120 22.035 1.00 84.56 206 LYS A O 1
ATOM 1682 N N . THR A 1 207 ? -4.864 11.510 19.818 1.00 77.56 207 THR A N 1
ATOM 1683 C CA . THR A 1 207 ? -4.721 10.106 19.404 1.00 77.56 207 THR A CA 1
ATOM 1684 C C . THR A 1 207 ? -3.502 9.460 20.078 1.00 77.56 207 THR A C 1
ATOM 1686 O O . THR A 1 207 ? -2.369 9.876 19.804 1.00 77.56 207 THR A O 1
ATOM 1689 N N . PRO A 1 208 ? -3.705 8.488 20.989 1.00 70.50 208 PRO A N 1
ATOM 1690 C CA . PRO A 1 208 ? -2.612 7.846 21.698 1.00 70.50 208 PRO A CA 1
ATOM 1691 C C . PRO A 1 208 ? -1.977 6.757 20.835 1.00 70.50 208 PRO A C 1
ATOM 1693 O O . PRO A 1 208 ? -2.598 6.207 19.929 1.00 70.50 208 PRO A O 1
ATOM 1696 N N . MET A 1 209 ? -0.749 6.374 21.181 1.00 60.47 209 MET A N 1
ATOM 1697 C CA . MET A 1 209 ? -0.050 5.264 20.522 1.00 60.47 209 MET A CA 1
ATOM 1698 C C . MET A 1 209 ? -0.721 3.898 20.777 1.00 60.47 209 MET A C 1
ATOM 1700 O O . MET A 1 209 ? -0.493 2.946 20.037 1.00 60.47 209 MET A O 1
ATOM 1704 N N . SER A 1 210 ? -1.553 3.789 21.820 1.00 68.88 210 SER A N 1
ATOM 1705 C CA . SER A 1 210 ? -2.323 2.587 22.153 1.00 68.88 210 SER A CA 1
ATOM 1706 C C . SER A 1 210 ? -3.770 2.941 22.478 1.00 68.88 210 SER A C 1
ATOM 1708 O O . SER A 1 210 ? -4.031 3.776 23.343 1.00 68.88 210 SER A O 1
ATOM 1710 N N . LEU A 1 211 ? -4.714 2.255 21.827 1.00 75.19 211 LEU A N 1
ATOM 1711 C CA . LEU A 1 211 ? -6.153 2.437 22.052 1.00 75.19 211 LEU A CA 1
ATOM 1712 C C . LEU A 1 211 ? -6.678 1.675 23.279 1.00 75.19 211 LEU A C 1
ATOM 1714 O O . LEU A 1 211 ? -7.812 1.897 23.694 1.00 75.19 211 LEU A O 1
ATOM 1718 N N . LYS A 1 212 ? -5.865 0.801 23.891 1.00 73.38 212 LYS A N 1
ATOM 1719 C CA . LYS A 1 212 ? -6.301 -0.090 24.980 1.00 73.38 212 LYS A CA 1
ATOM 1720 C C . LYS A 1 212 ? -6.927 0.670 26.150 1.00 73.38 212 LYS A C 1
ATOM 1722 O O . LYS A 1 212 ? -8.023 0.320 26.572 1.00 73.38 212 LYS A O 1
ATOM 1727 N N . GLY A 1 213 ? -6.260 1.716 26.641 1.00 76.31 213 GLY A N 1
ATOM 1728 C CA . GLY A 1 213 ? -6.767 2.512 27.765 1.00 76.31 213 GLY A CA 1
ATOM 1729 C C . GLY A 1 213 ? -8.053 3.268 27.423 1.00 76.31 213 GLY A C 1
ATOM 1730 O O . GLY A 1 213 ? -8.951 3.373 28.255 1.00 76.31 213 GLY A O 1
ATOM 1731 N N . LEU A 1 214 ? -8.185 3.735 26.177 1.00 82.31 214 LEU A N 1
ATOM 1732 C CA . LEU A 1 214 ? -9.408 4.384 25.709 1.00 82.31 214 LEU A CA 1
ATOM 1733 C C . LEU A 1 214 ? -10.569 3.394 25.681 1.00 82.31 214 LEU A C 1
ATOM 1735 O O . LEU A 1 214 ? -11.609 3.668 26.272 1.00 82.31 214 LEU A O 1
ATOM 1739 N N . PHE A 1 215 ? -10.383 2.225 25.069 1.00 82.00 215 PHE A N 1
ATOM 1740 C CA . PHE A 1 215 ? -11.428 1.209 25.035 1.00 82.00 215 PHE A CA 1
ATOM 1741 C C . PHE A 1 215 ? -11.768 0.700 26.434 1.00 82.00 215 PHE A C 1
ATOM 1743 O O . PHE A 1 215 ? -12.942 0.542 26.727 1.00 82.00 215 PHE A O 1
ATOM 1750 N N . GLN A 1 216 ? -10.811 0.516 27.345 1.00 78.69 216 GLN A N 1
ATOM 1751 C CA . GLN A 1 216 ? -11.119 0.112 28.726 1.00 78.69 216 GLN A CA 1
ATOM 1752 C C . GLN A 1 216 ? -12.069 1.081 29.443 1.00 78.69 216 GLN A C 1
ATOM 1754 O O . GLN A 1 216 ? -12.938 0.631 30.182 1.00 78.69 216 GLN A O 1
ATOM 1759 N N . ASN A 1 217 ? -11.938 2.383 29.190 1.00 81.56 217 ASN A N 1
ATOM 1760 C CA . ASN A 1 217 ? -12.688 3.414 29.907 1.00 81.56 217 ASN A CA 1
ATOM 1761 C C . ASN A 1 217 ? -14.013 3.810 29.250 1.00 81.56 217 ASN A C 1
ATOM 1763 O O . ASN A 1 217 ? -14.810 4.488 29.892 1.00 81.56 217 ASN A O 1
ATOM 1767 N N . HIS A 1 218 ? -14.253 3.411 28.002 1.00 86.44 218 HIS A N 1
ATOM 1768 C CA . HIS A 1 218 ? -15.457 3.777 27.260 1.00 86.44 218 HIS A CA 1
ATOM 1769 C C . HIS A 1 218 ? -16.264 2.535 26.911 1.00 86.44 218 HIS A C 1
ATOM 1771 O O . HIS A 1 218 ? -15.708 1.462 26.655 1.00 86.44 218 HIS A O 1
ATOM 1777 N N . TYR A 1 219 ? -17.586 2.674 26.928 1.00 81.88 219 TYR A N 1
ATOM 1778 C CA . TYR A 1 219 ? -18.486 1.570 26.621 1.00 81.88 219 TYR A CA 1
ATOM 1779 C C . TYR A 1 219 ? -18.910 1.592 25.147 1.00 81.88 219 TYR A C 1
ATOM 1781 O O . TYR A 1 219 ? -18.837 0.569 24.462 1.00 81.88 219 TYR A O 1
ATOM 1789 N N . LEU A 1 220 ? -19.319 2.766 24.661 1.00 88.38 220 LEU A N 1
ATOM 1790 C CA . LEU A 1 220 ? -19.759 2.990 23.286 1.00 88.38 220 LEU A CA 1
ATOM 1791 C C . LEU A 1 220 ? -18.666 3.712 22.497 1.00 88.38 220 LEU A C 1
ATOM 1793 O O . LEU A 1 220 ? -18.137 4.725 22.952 1.00 88.38 220 LEU A O 1
ATOM 1797 N N . VAL A 1 221 ? -18.354 3.211 21.305 1.00 90.62 221 VAL A N 1
ATOM 1798 C CA . VAL A 1 221 ? -17.424 3.841 20.367 1.00 90.62 221 VAL A CA 1
ATOM 1799 C C . VAL A 1 221 ? -18.168 4.233 19.094 1.00 90.62 221 VAL A C 1
ATOM 1801 O O . VAL A 1 221 ? -18.810 3.408 18.454 1.00 90.62 221 VAL A O 1
ATOM 1804 N N . ILE A 1 222 ? -18.055 5.493 18.698 1.00 93.50 222 ILE A N 1
ATOM 1805 C CA . ILE A 1 222 ? -18.549 6.006 17.424 1.00 93.50 222 ILE A CA 1
ATOM 1806 C C . ILE A 1 222 ? -17.340 6.191 16.515 1.00 93.50 222 ILE A C 1
ATOM 1808 O O . ILE A 1 222 ? -16.431 6.968 16.819 1.00 93.50 222 ILE A O 1
ATOM 1812 N N . SER A 1 223 ? -17.271 5.430 15.426 1.00 91.25 223 SER A N 1
ATOM 1813 C CA . SER A 1 223 ? -16.124 5.501 14.520 1.00 91.25 223 SER A CA 1
ATOM 1814 C C . SER A 1 223 ? -16.409 4.874 13.156 1.00 91.25 223 SER A C 1
ATOM 1816 O O . SER A 1 223 ? -17.519 4.437 12.878 1.00 91.25 223 SER A O 1
ATOM 1818 N N . SER A 1 224 ? -15.395 4.809 12.297 1.00 88.38 224 SER A N 1
ATOM 1819 C CA . SER A 1 224 ? -15.442 4.124 11.006 1.00 88.38 224 SER A CA 1
ATOM 1820 C C . SER A 1 224 ? -14.160 3.331 10.751 1.00 88.38 224 SER A C 1
ATOM 1822 O O . SER A 1 224 ? -13.181 3.438 11.497 1.00 88.38 224 SER A O 1
ATOM 1824 N N . LYS A 1 225 ? -14.188 2.511 9.695 1.00 83.25 225 LYS A N 1
ATOM 1825 C CA . LYS A 1 225 ? -13.053 1.737 9.179 1.00 83.25 225 LYS A CA 1
ATOM 1826 C C . LYS A 1 225 ? -12.361 0.907 10.282 1.00 83.25 225 LYS A C 1
ATOM 1828 O O . LYS A 1 225 ? -13.024 0.203 11.046 1.00 83.25 225 LYS A O 1
ATOM 1833 N N . GLU A 1 226 ? -11.036 0.966 10.367 1.00 75.56 226 GLU A N 1
ATOM 1834 C CA . GLU A 1 226 ? -10.202 0.141 11.242 1.00 75.56 226 GLU A CA 1
ATOM 1835 C C . GLU A 1 226 ? -10.498 0.376 12.728 1.00 75.56 226 GLU A C 1
ATOM 1837 O O . GLU A 1 226 ? -10.484 -0.566 13.518 1.00 75.56 226 GLU A O 1
ATOM 1842 N N . ILE A 1 227 ? -10.830 1.605 13.129 1.00 82.12 227 ILE A N 1
ATOM 1843 C CA . ILE A 1 227 ? -11.111 1.932 14.533 1.00 82.12 227 ILE A CA 1
ATOM 1844 C C . ILE A 1 227 ? -12.436 1.303 14.986 1.00 82.12 227 ILE A C 1
ATOM 1846 O O . ILE A 1 227 ? -12.504 0.755 16.088 1.00 82.12 227 ILE A O 1
ATOM 1850 N N . ALA A 1 228 ? -13.464 1.320 14.131 1.00 85.06 228 ALA A N 1
ATOM 1851 C CA . ALA A 1 228 ? -14.738 0.647 14.398 1.00 85.06 228 ALA A CA 1
ATOM 1852 C C . ALA A 1 228 ? -14.539 -0.865 14.591 1.00 85.06 228 ALA A C 1
ATOM 1854 O O . ALA A 1 228 ? -15.028 -1.445 15.559 1.00 85.06 228 ALA A O 1
ATOM 1855 N N . ILE A 1 229 ? -13.746 -1.488 13.716 1.00 80.12 229 ILE A N 1
ATOM 1856 C CA . ILE A 1 229 ? -13.360 -2.899 13.831 1.00 80.12 229 ILE A CA 1
ATOM 1857 C C . ILE A 1 229 ? -12.642 -3.147 15.165 1.00 80.12 229 ILE A C 1
ATOM 1859 O O . ILE A 1 229 ? -13.002 -4.050 15.913 1.00 80.12 229 ILE A O 1
ATOM 1863 N N . SER A 1 230 ? -11.660 -2.316 15.502 1.00 77.19 230 SER A N 1
ATOM 1864 C CA . SER A 1 230 ? -10.856 -2.449 16.724 1.00 77.19 230 SER A CA 1
ATOM 1865 C C . SER A 1 230 ? -11.694 -2.398 17.997 1.00 77.19 230 SER A C 1
ATOM 1867 O O . SER A 1 230 ? -11.462 -3.157 18.940 1.00 77.19 230 SER A O 1
ATOM 1869 N N . ALA A 1 231 ? -12.676 -1.500 18.016 1.00 80.12 231 ALA A N 1
ATOM 1870 C CA . ALA A 1 231 ? -13.612 -1.362 19.114 1.00 80.12 231 ALA A CA 1
ATOM 1871 C C . ALA A 1 231 ? -14.501 -2.610 19.250 1.00 80.12 231 ALA A C 1
ATOM 1873 O O . ALA A 1 231 ? -14.613 -3.138 20.356 1.00 80.12 231 ALA A O 1
ATOM 1874 N N . LEU A 1 232 ? -15.035 -3.148 18.144 1.00 80.06 232 LEU A N 1
ATOM 1875 C CA . LEU A 1 232 ? -15.809 -4.401 18.153 1.00 80.06 232 LEU A CA 1
ATOM 1876 C C . LEU A 1 232 ? -15.000 -5.574 18.711 1.00 80.06 232 LEU A C 1
ATOM 1878 O O . LEU A 1 232 ? -15.492 -6.335 19.539 1.00 80.06 232 LEU A O 1
ATOM 1882 N N . LEU A 1 233 ? -13.740 -5.696 18.294 1.00 74.19 233 LEU A N 1
ATOM 1883 C CA . LEU A 1 233 ? -12.833 -6.751 18.757 1.00 74.19 233 LEU A CA 1
ATOM 1884 C C . LEU A 1 233 ? -12.435 -6.605 20.222 1.00 74.19 233 LEU A C 1
ATOM 1886 O O . LEU A 1 233 ? -12.140 -7.595 20.882 1.00 74.19 233 LEU A O 1
ATOM 1890 N N . SER A 1 234 ? -12.470 -5.375 20.731 1.00 72.94 234 SER A N 1
ATOM 1891 C CA . SER A 1 234 ? -12.292 -5.062 22.151 1.00 72.94 234 SER A CA 1
ATOM 1892 C C . SER A 1 234 ? -13.599 -5.190 22.943 1.00 72.94 234 SER A C 1
ATOM 1894 O O . SER A 1 234 ? -13.680 -4.722 24.081 1.00 72.94 234 SER A O 1
ATOM 1896 N N . GLY A 1 235 ? -14.644 -5.761 22.338 1.00 74.25 235 GLY A N 1
ATOM 1897 C CA . GLY A 1 235 ? -15.924 -5.992 22.988 1.00 74.25 235 GLY A CA 1
ATOM 1898 C C . GLY A 1 235 ? -16.744 -4.729 23.238 1.00 74.25 235 GLY A C 1
ATOM 1899 O O . GLY A 1 235 ? -17.498 -4.668 24.206 1.00 74.25 235 GLY A O 1
ATOM 1900 N N . LYS A 1 236 ? -16.562 -3.685 22.426 1.00 80.06 236 LYS A N 1
ATOM 1901 C CA . LYS A 1 236 ? -17.284 -2.418 22.573 1.00 80.06 236 LYS A CA 1
ATOM 1902 C C . LYS A 1 236 ? -18.501 -2.367 21.675 1.00 80.06 236 LYS A C 1
ATOM 1904 O O . LYS A 1 236 ? -18.475 -2.866 20.551 1.00 80.06 236 LYS A O 1
ATOM 1909 N N . ALA A 1 237 ? -19.551 -1.715 22.168 1.00 84.06 237 ALA A N 1
ATOM 1910 C CA . ALA A 1 237 ? -20.657 -1.320 21.314 1.00 84.06 237 ALA A CA 1
ATOM 1911 C C . ALA A 1 237 ? -20.132 -0.287 20.312 1.00 84.06 237 ALA A C 1
AT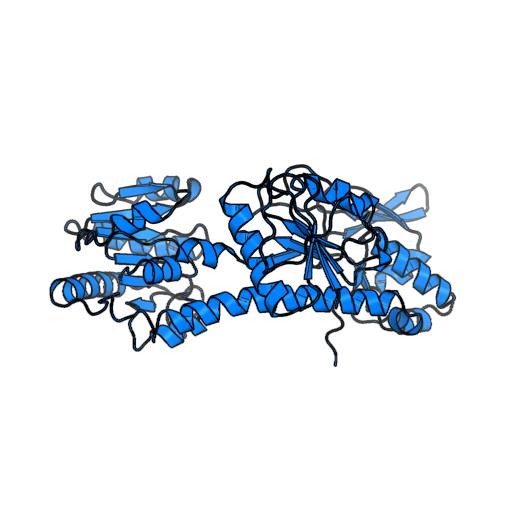OM 1913 O O . ALA A 1 237 ? -19.416 0.640 20.700 1.00 84.06 237 ALA A O 1
ATOM 1914 N N . VAL A 1 238 ? -20.466 -0.456 19.033 1.00 88.62 238 VAL A N 1
ATOM 1915 C CA . VAL A 1 238 ? -19.980 0.424 17.969 1.00 88.62 238 VAL A CA 1
ATOM 1916 C C . VAL A 1 238 ? -21.137 0.989 17.169 1.00 88.62 238 VAL A C 1
ATOM 1918 O O . VAL A 1 238 ? -21.965 0.231 16.670 1.00 88.62 238 VAL A O 1
ATOM 1921 N N . ILE A 1 239 ? -21.153 2.311 17.013 1.00 92.81 239 ILE A N 1
ATOM 1922 C CA . ILE A 1 239 ? -21.945 3.001 15.992 1.00 92.81 239 ILE A CA 1
ATOM 1923 C C . ILE A 1 239 ? -21.001 3.375 14.856 1.00 92.81 239 ILE A C 1
ATOM 1925 O O . ILE A 1 239 ? -19.980 4.034 15.074 1.00 92.81 239 ILE A O 1
ATOM 1929 N N . VAL A 1 240 ? -21.339 2.959 13.637 1.00 92.44 240 VAL A N 1
ATOM 1930 C CA . VAL A 1 240 ? -20.550 3.302 12.455 1.00 92.44 240 VAL A CA 1
ATOM 1931 C C . VAL A 1 240 ? -20.979 4.670 11.943 1.00 92.44 240 VAL A C 1
ATOM 1933 O O . VAL A 1 240 ? -22.116 4.843 11.509 1.00 92.44 240 VAL A O 1
ATOM 1936 N N . ALA A 1 241 ? -20.067 5.636 11.953 1.00 92.06 241 ALA A N 1
ATOM 1937 C CA . ALA A 1 241 ? -20.260 6.954 11.356 1.00 92.06 241 ALA A CA 1
ATOM 1938 C C . ALA A 1 241 ? -18.984 7.355 10.612 1.00 92.06 241 ALA A C 1
ATOM 1940 O O . ALA A 1 241 ? -17.898 7.383 11.194 1.00 92.06 241 ALA A O 1
ATOM 1941 N N . GLY A 1 242 ? -19.101 7.621 9.312 1.00 87.56 242 GLY A N 1
ATOM 1942 C CA . GLY A 1 242 ? -17.941 7.861 8.460 1.00 87.56 242 GLY A CA 1
ATOM 1943 C C . GLY A 1 242 ? -18.284 8.611 7.183 1.00 87.56 242 GLY A C 1
ATOM 1944 O O . GLY A 1 242 ? -19.306 9.285 7.094 1.00 87.56 242 GLY A O 1
ATOM 1945 N N . ILE A 1 243 ? -17.413 8.485 6.182 1.00 85.44 243 ILE A N 1
ATOM 1946 C CA . ILE A 1 243 ? -17.534 9.196 4.903 1.00 85.44 243 ILE A CA 1
ATOM 1947 C C . ILE A 1 243 ? -18.819 8.873 4.130 1.00 85.44 243 ILE A C 1
ATOM 1949 O O . ILE A 1 243 ? -19.204 9.670 3.285 1.00 85.44 243 ILE A O 1
ATOM 1953 N N . ASN A 1 244 ? -19.479 7.745 4.412 1.00 89.50 244 ASN A N 1
ATOM 1954 C CA . ASN A 1 244 ? -20.749 7.354 3.794 1.00 89.50 244 ASN A CA 1
ATOM 1955 C C . ASN A 1 244 ? -21.952 7.596 4.729 1.00 89.50 244 ASN A C 1
ATOM 1957 O O . ASN A 1 244 ? -22.906 6.819 4.723 1.00 89.50 244 ASN A O 1
ATOM 1961 N N . GLY A 1 245 ? -21.884 8.597 5.605 1.00 90.25 245 GLY A N 1
ATOM 1962 C CA . GLY A 1 245 ? -22.962 8.932 6.534 1.00 90.25 245 GLY A CA 1
ATOM 1963 C C . GLY A 1 245 ? -23.055 8.004 7.754 1.00 90.25 245 GLY A C 1
ATOM 1964 O O . GLY A 1 245 ? -22.074 7.373 8.170 1.00 90.25 245 GLY A O 1
ATOM 1965 N N . LEU A 1 246 ? -24.249 7.937 8.353 1.00 93.19 246 LEU A N 1
ATOM 1966 C CA . LEU A 1 246 ? -24.527 7.188 9.582 1.00 93.19 246 LEU A CA 1
ATOM 1967 C C . LEU A 1 246 ? -24.967 5.755 9.261 1.00 93.19 246 LEU A C 1
ATOM 1969 O O . LEU A 1 246 ? -26.039 5.528 8.707 1.00 93.19 246 LEU A O 1
ATOM 1973 N N . GLY A 1 247 ? -24.138 4.782 9.633 1.00 91.81 247 GLY A N 1
ATOM 1974 C CA . GLY A 1 247 ? -24.446 3.355 9.520 1.00 91.81 247 GLY A CA 1
ATOM 1975 C C . GLY A 1 247 ? -25.258 2.789 10.676 1.00 91.81 247 GLY A C 1
ATOM 1976 O O . GLY A 1 247 ? -25.917 1.769 10.501 1.00 91.81 247 GLY A O 1
ATOM 1977 N N . GLY A 1 248 ? -25.248 3.460 11.825 1.00 91.75 248 GLY A N 1
ATOM 1978 C CA . GLY A 1 248 ? -25.953 3.010 13.021 1.00 91.75 248 GLY A CA 1
ATOM 1979 C C . GLY A 1 248 ? -25.169 1.977 13.828 1.00 91.75 248 GLY A C 1
ATOM 1980 O O . GLY A 1 248 ? -23.983 1.734 13.576 1.00 91.75 248 GLY A O 1
ATOM 1981 N N . GLN A 1 249 ? -25.821 1.405 14.838 1.00 90.44 249 GLN A N 1
ATOM 1982 C CA . GLN A 1 249 ? -25.224 0.411 15.718 1.00 90.44 249 GLN A CA 1
ATOM 1983 C C . GLN A 1 249 ? -24.942 -0.896 14.959 1.00 90.44 249 GLN A C 1
ATOM 1985 O O . GLN A 1 249 ? -25.826 -1.494 14.337 1.00 90.44 249 GLN A O 1
ATOM 1990 N N . VAL A 1 250 ? -23.705 -1.381 15.047 1.00 86.81 250 VAL A N 1
ATOM 1991 C CA . VAL A 1 250 ? -23.353 -2.731 14.590 1.00 86.81 250 VAL A CA 1
ATOM 1992 C C . VAL A 1 250 ? -24.084 -3.741 15.471 1.00 86.81 250 VAL A C 1
ATOM 1994 O O . VAL A 1 250 ? -24.167 -3.536 16.675 1.00 86.81 250 VAL A O 1
ATOM 1997 N N . ASN A 1 251 ? -24.605 -4.824 14.901 1.00 82.19 251 ASN A N 1
ATOM 1998 C CA . ASN A 1 251 ? -25.238 -5.954 15.583 1.00 82.19 251 ASN A CA 1
ATOM 1999 C C . ASN A 1 251 ? -25.026 -7.250 14.777 1.00 82.19 251 ASN A C 1
ATOM 2001 O O . ASN A 1 251 ? -24.373 -7.248 13.733 1.00 82.19 251 ASN A O 1
ATOM 2005 N N . LYS A 1 252 ? -25.535 -8.384 15.274 1.00 75.88 252 LYS A N 1
ATOM 2006 C CA . LYS A 1 252 ? -25.346 -9.691 14.617 1.00 75.88 252 LYS A CA 1
ATOM 2007 C C . LYS A 1 252 ? -25.951 -9.746 13.212 1.00 75.88 252 LYS A C 1
ATOM 2009 O O . LYS A 1 252 ? -25.387 -10.418 12.350 1.00 75.88 252 LYS A O 1
ATOM 2014 N N . ASP A 1 253 ? -27.044 -9.026 12.985 1.00 80.94 253 ASP A N 1
ATOM 2015 C CA . ASP A 1 253 ? -27.811 -9.089 11.743 1.00 80.94 253 ASP A CA 1
ATOM 2016 C C . ASP A 1 253 ? -27.146 -8.275 10.626 1.00 80.94 253 ASP A C 1
ATOM 2018 O O . ASP A 1 253 ? -27.119 -8.708 9.477 1.00 80.94 253 ASP A O 1
ATOM 2022 N N . ASN A 1 254 ? -26.543 -7.128 10.960 1.00 84.31 254 ASN A N 1
ATOM 2023 C CA . ASN A 1 254 ? -25.940 -6.214 9.982 1.00 84.31 254 ASN A CA 1
ATOM 2024 C C . ASN A 1 254 ? -24.407 -6.319 9.863 1.00 84.31 254 ASN A C 1
ATOM 2026 O O . ASN A 1 254 ? -23.805 -5.695 8.985 1.00 84.31 254 ASN A O 1
ATOM 2030 N N . LEU A 1 255 ? -23.744 -7.119 10.704 1.00 81.38 255 LEU A N 1
ATOM 2031 C CA . LEU A 1 255 ? -22.283 -7.197 10.715 1.00 81.38 255 LEU A CA 1
ATOM 2032 C C . LEU A 1 255 ? -21.692 -7.648 9.374 1.00 81.38 255 LEU A C 1
ATOM 2034 O O . LEU A 1 255 ? -20.690 -7.088 8.933 1.00 81.38 255 LEU A O 1
ATOM 2038 N N . LYS A 1 256 ? -22.282 -8.658 8.721 1.00 77.81 256 LYS A N 1
ATOM 2039 C CA . LYS A 1 256 ? -21.769 -9.164 7.433 1.00 77.81 256 LYS A CA 1
ATOM 2040 C C . LYS A 1 256 ? -21.734 -8.061 6.374 1.00 77.81 256 LYS A C 1
ATOM 2042 O O . LYS A 1 256 ? -20.781 -7.972 5.600 1.00 77.81 256 LYS A O 1
ATOM 2047 N N . ASP A 1 257 ? -22.731 -7.184 6.383 1.00 83.19 257 ASP A N 1
ATOM 2048 C CA . ASP A 1 257 ? -22.787 -6.042 5.479 1.00 83.19 257 ASP A CA 1
ATOM 2049 C C . ASP A 1 257 ? -21.756 -4.972 5.829 1.00 83.19 257 ASP A C 1
ATOM 2051 O O . ASP A 1 257 ? -21.113 -4.422 4.930 1.00 83.19 257 ASP A O 1
ATOM 2055 N N . PHE A 1 258 ? -21.516 -4.720 7.117 1.00 85.81 258 PHE A N 1
ATOM 2056 C CA . PHE A 1 258 ? -20.432 -3.834 7.540 1.00 85.81 258 PHE A CA 1
ATOM 2057 C C . PHE A 1 258 ? -19.042 -4.368 7.184 1.00 85.81 258 PHE A C 1
ATOM 2059 O O . PHE A 1 258 ? -18.196 -3.591 6.739 1.00 85.81 258 PHE A O 1
ATOM 2066 N N . ILE A 1 259 ? -18.818 -5.683 7.291 1.00 79.00 259 ILE A N 1
ATOM 2067 C CA . ILE A 1 259 ? -17.583 -6.336 6.829 1.00 79.00 259 ILE A CA 1
ATOM 2068 C C . ILE A 1 259 ? -17.401 -6.103 5.329 1.00 79.00 259 ILE A C 1
ATOM 2070 O O . ILE A 1 259 ? -16.348 -5.634 4.897 1.00 79.00 259 ILE A O 1
ATOM 2074 N N . ARG A 1 260 ? -18.446 -6.365 4.535 1.00 75.56 260 ARG A N 1
ATOM 2075 C CA . ARG A 1 260 ? -18.421 -6.193 3.076 1.00 75.56 260 ARG A CA 1
ATOM 2076 C C . ARG A 1 260 ? -18.157 -4.744 2.658 1.00 75.56 260 ARG A C 1
ATOM 2078 O O . ARG A 1 260 ? -17.446 -4.499 1.688 1.00 75.56 260 ARG A O 1
ATOM 2085 N N . THR A 1 261 ? -18.725 -3.785 3.381 1.00 80.38 261 THR A N 1
ATOM 2086 C CA . THR A 1 261 ? -18.619 -2.348 3.070 1.00 80.38 261 THR A CA 1
ATOM 2087 C C . THR A 1 261 ? -17.417 -1.666 3.731 1.00 80.38 261 THR A C 1
ATOM 2089 O O . THR A 1 261 ? -17.109 -0.515 3.413 1.00 80.38 261 THR A O 1
ATOM 2092 N N . GLY A 1 262 ? -16.697 -2.368 4.612 1.00 79.31 262 GLY A N 1
ATOM 2093 C CA . GLY A 1 262 ? -15.512 -1.864 5.303 1.00 79.31 262 GLY A CA 1
ATOM 2094 C C . GLY A 1 262 ? -15.812 -0.783 6.343 1.00 79.31 262 GLY A C 1
ATOM 2095 O O . GLY A 1 262 ? -14.990 0.111 6.526 1.00 79.31 262 GLY A O 1
ATOM 2096 N N . PHE A 1 263 ? -16.981 -0.834 6.994 1.00 87.81 263 PHE A N 1
ATOM 2097 C CA . PHE A 1 263 ? -17.359 0.074 8.090 1.00 87.81 263 PHE A CA 1
ATOM 2098 C C . PHE A 1 263 ? -17.260 1.573 7.730 1.00 87.81 263 PHE A C 1
ATOM 2100 O O . PHE A 1 263 ? -16.821 2.390 8.538 1.00 87.81 263 PHE A O 1
ATOM 2107 N N . LYS A 1 264 ? -17.633 1.957 6.502 1.00 87.56 264 LYS A N 1
ATOM 2108 C CA . LYS A 1 264 ? -17.461 3.335 5.990 1.00 87.56 264 LYS A CA 1
ATOM 2109 C C . LYS A 1 264 ? -18.593 4.312 6.335 1.00 87.56 264 LYS A C 1
ATOM 2111 O O . LYS A 1 264 ? -18.455 5.500 6.052 1.00 87.56 264 LYS A O 1
ATOM 2116 N N . GLY A 1 265 ? -19.696 3.837 6.907 1.00 89.69 265 GLY A N 1
ATOM 2117 C CA . GLY A 1 265 ? -20.914 4.619 7.140 1.00 89.69 265 GLY A CA 1
ATOM 2118 C C . GLY A 1 265 ? -22.152 3.781 6.844 1.00 89.69 265 GLY A C 1
ATOM 2119 O O . GLY A 1 265 ? -22.158 2.584 7.136 1.00 89.69 265 GLY A O 1
ATOM 2120 N N . ARG A 1 266 ? -23.177 4.381 6.234 1.00 92.50 266 ARG A N 1
ATOM 2121 C CA . ARG A 1 266 ? -24.413 3.689 5.857 1.00 92.50 266 ARG A CA 1
ATOM 2122 C C . ARG A 1 266 ? -24.164 2.592 4.826 1.00 92.50 266 ARG A C 1
ATOM 2124 O O . ARG A 1 266 ? -23.454 2.786 3.837 1.00 92.50 266 ARG A O 1
ATOM 2131 N N . ILE A 1 267 ? -24.781 1.430 5.038 1.00 89.38 267 ILE A N 1
ATOM 2132 C CA . ILE A 1 267 ? -24.784 0.338 4.060 1.00 89.38 267 ILE A CA 1
ATOM 2133 C C . ILE A 1 267 ? -25.553 0.819 2.820 1.00 89.38 267 ILE A C 1
ATOM 2135 O O . ILE A 1 267 ? -26.709 1.226 2.917 1.00 89.38 267 ILE A O 1
ATOM 2139 N N . GLY A 1 268 ? -24.887 0.825 1.662 1.00 87.88 268 GLY A N 1
ATOM 2140 C CA . GLY A 1 268 ? -25.417 1.425 0.429 1.00 87.88 268 GLY A CA 1
ATOM 2141 C C . GLY A 1 268 ? -25.364 2.959 0.387 1.00 87.88 268 GLY A C 1
ATOM 2142 O O . GLY A 1 268 ? -25.930 3.552 -0.527 1.00 87.88 268 GLY A O 1
ATOM 2143 N N . GLY A 1 269 ? -24.713 3.602 1.362 1.00 87.31 269 GLY A N 1
ATOM 2144 C CA . GLY A 1 269 ? -24.515 5.050 1.398 1.00 87.31 269 GLY A CA 1
ATOM 2145 C C . GLY A 1 269 ? -23.460 5.545 0.415 1.00 87.31 269 GLY A C 1
ATOM 2146 O O . GLY A 1 269 ? -22.538 4.811 0.041 1.00 87.31 269 GLY A O 1
ATOM 2147 N N . THR A 1 270 ? -23.587 6.809 0.019 1.00 87.06 270 THR A N 1
ATOM 2148 C CA . THR A 1 270 ? -22.662 7.484 -0.903 1.00 87.06 270 THR A CA 1
ATOM 2149 C C . THR A 1 270 ? -21.629 8.314 -0.149 1.00 87.06 270 THR A C 1
ATOM 2151 O O . THR A 1 270 ? -21.891 8.799 0.947 1.00 87.06 270 THR A O 1
ATOM 2154 N N . ILE A 1 271 ? -20.446 8.507 -0.738 1.00 84.75 271 ILE A N 1
ATOM 2155 C CA . ILE A 1 271 ? -19.407 9.359 -0.142 1.00 84.75 271 ILE A CA 1
ATOM 2156 C C . ILE A 1 271 ? -19.942 10.791 0.003 1.00 84.75 271 ILE A C 1
ATOM 2158 O O . ILE A 1 271 ? -20.480 11.347 -0.950 1.00 84.75 271 ILE A O 1
ATOM 2162 N N . GLY A 1 272 ? -19.754 11.387 1.179 1.00 82.56 272 GLY A N 1
ATOM 2163 C CA . GLY A 1 272 ? -20.215 12.735 1.508 1.00 82.56 272 GLY A CA 1
ATOM 2164 C C . GLY A 1 272 ? -21.673 12.810 1.955 1.00 82.56 272 GLY A C 1
ATOM 2165 O O . GLY A 1 272 ? -22.187 13.912 2.114 1.00 82.56 272 GLY A O 1
ATOM 2166 N N . GLU A 1 273 ? -22.336 11.670 2.156 1.00 87.12 273 GLU A N 1
ATOM 2167 C CA . GLU A 1 273 ? -23.700 11.641 2.673 1.00 87.12 273 GLU A CA 1
ATOM 2168 C C . GLU A 1 273 ? -23.792 12.302 4.056 1.00 87.12 273 GLU A C 1
ATOM 2170 O O . GLU A 1 273 ? -22.997 12.023 4.959 1.00 87.12 273 GLU A O 1
ATOM 2175 N N . GLU A 1 274 ? -24.764 13.202 4.204 1.00 86.50 274 GLU A N 1
ATOM 2176 C CA . GLU A 1 274 ? -24.971 13.971 5.426 1.00 86.50 274 GLU A CA 1
ATOM 2177 C C . GLU A 1 274 ? -25.473 13.078 6.567 1.00 86.50 274 GLU A C 1
ATOM 2179 O O . GLU A 1 274 ? -26.236 12.134 6.361 1.00 86.50 274 GLU A O 1
ATOM 2184 N N . ILE A 1 275 ? -25.041 13.384 7.793 1.00 89.88 275 ILE A N 1
ATOM 2185 C CA . ILE A 1 275 ? -25.524 12.721 9.005 1.00 89.88 275 ILE A CA 1
ATOM 2186 C C . ILE A 1 275 ? -26.542 13.639 9.683 1.00 89.88 275 ILE A C 1
ATOM 2188 O O . ILE A 1 275 ? -26.139 14.661 10.239 1.00 89.88 275 ILE A O 1
ATOM 2192 N N . PRO A 1 276 ? -27.840 13.293 9.700 1.00 90.62 276 PRO A N 1
ATOM 2193 C CA . PRO A 1 276 ? -28.821 14.095 10.416 1.00 90.62 276 PRO A CA 1
ATOM 2194 C C . PRO A 1 276 ? -28.535 14.087 11.926 1.00 90.62 276 PRO A C 1
ATOM 2196 O O . PRO A 1 276 ? -28.453 13.018 12.534 1.00 90.62 276 PRO A O 1
ATOM 2199 N N . GLU A 1 277 ? -28.427 15.271 12.540 1.00 91.62 277 GLU A N 1
ATOM 2200 C CA . GLU A 1 277 ? -28.127 15.444 13.976 1.00 91.62 277 GLU A CA 1
ATOM 2201 C C . GLU A 1 277 ? -29.110 14.664 14.864 1.00 91.62 277 GLU A C 1
ATOM 2203 O O . GLU A 1 277 ? -28.700 13.927 15.757 1.00 91.62 277 GLU A O 1
ATOM 2208 N N . GLN A 1 278 ? -30.406 14.751 14.551 1.00 91.44 278 GLN A N 1
ATOM 2209 C CA . GLN A 1 278 ? -31.474 14.057 15.279 1.00 91.44 278 GLN A CA 1
ATOM 2210 C C . GLN A 1 278 ? -31.352 12.532 15.195 1.00 91.44 278 GLN A C 1
ATOM 2212 O O . GLN A 1 278 ? -31.633 11.829 16.162 1.00 91.44 278 GLN A O 1
ATOM 2217 N N . LEU A 1 279 ? -30.931 12.010 14.039 1.00 91.69 279 LEU A N 1
ATOM 2218 C CA . LEU A 1 279 ? -30.786 10.570 13.840 1.00 91.69 279 LEU A CA 1
ATOM 2219 C C . LEU A 1 279 ? -29.571 10.035 14.602 1.00 91.69 279 LEU A C 1
ATOM 2221 O O . LEU A 1 279 ? -29.635 8.961 15.195 1.00 91.69 279 LEU A O 1
ATOM 2225 N N . LEU A 1 280 ? -28.480 10.800 14.611 1.00 91.62 280 LEU A N 1
ATOM 2226 C CA . LEU A 1 280 ? -27.295 10.488 15.398 1.00 91.62 280 LEU A CA 1
ATOM 2227 C C . LEU A 1 280 ? -27.606 10.483 16.900 1.00 91.62 280 LEU A C 1
ATOM 2229 O O . LEU A 1 280 ? -27.265 9.522 17.586 1.00 91.62 280 LEU A O 1
ATOM 2233 N N . ASP A 1 281 ? -28.275 11.524 17.394 1.00 91.94 281 ASP A N 1
ATOM 2234 C CA . ASP A 1 281 ? -28.685 11.634 18.795 1.00 91.94 281 ASP A CA 1
ATOM 2235 C C . ASP A 1 281 ? -29.599 10.475 19.220 1.00 91.94 281 ASP A C 1
ATOM 2237 O O . ASP A 1 281 ? -29.370 9.808 20.237 1.00 91.94 281 ASP A O 1
ATOM 2241 N N . PHE A 1 282 ? -30.590 10.167 18.377 1.00 91.62 282 PHE A N 1
ATOM 2242 C CA . PHE A 1 282 ? -31.474 9.027 18.570 1.00 91.62 282 PHE A CA 1
ATOM 2243 C C . PHE A 1 282 ? -30.693 7.716 18.662 1.00 91.62 282 PHE A C 1
ATOM 2245 O O . PHE A 1 282 ? -30.933 6.929 19.577 1.00 91.62 282 PHE A O 1
ATOM 2252 N N . GLU A 1 283 ? -29.746 7.478 17.754 1.00 91.12 283 GLU A N 1
ATOM 2253 C CA . GLU A 1 283 ? -28.991 6.228 17.719 1.00 91.12 283 GLU A CA 1
ATOM 2254 C C . GLU A 1 283 ? -28.047 6.088 18.920 1.00 91.12 283 GLU A C 1
ATOM 2256 O O . GLU A 1 283 ? -27.950 5.001 19.496 1.00 91.12 283 GLU A O 1
ATOM 2261 N N . ILE A 1 284 ? -27.404 7.176 19.358 1.00 90.81 284 ILE A N 1
ATOM 2262 C CA . ILE A 1 284 ? -26.591 7.198 20.584 1.00 90.81 284 ILE A CA 1
ATOM 2263 C C . ILE A 1 284 ? -27.470 6.850 21.786 1.00 90.81 284 ILE A C 1
ATOM 2265 O O . ILE A 1 284 ? -27.182 5.905 22.523 1.00 90.81 284 ILE A O 1
ATOM 2269 N N . THR A 1 285 ? -28.580 7.566 21.953 1.00 88.88 285 THR A N 1
ATOM 2270 C CA . THR A 1 285 ? -29.492 7.399 23.087 1.00 88.88 285 THR A CA 1
ATOM 2271 C C . THR A 1 285 ? -30.123 6.008 23.107 1.00 88.88 285 THR A C 1
ATOM 2273 O O . THR A 1 285 ? -30.183 5.361 24.155 1.00 88.88 285 THR A O 1
ATOM 2276 N N . LYS A 1 286 ? -30.569 5.513 21.948 1.00 88.31 286 LYS A N 1
ATOM 2277 C CA . LYS A 1 286 ? -31.098 4.157 21.766 1.00 88.31 286 LYS A CA 1
ATOM 2278 C C . LYS A 1 286 ? -30.048 3.109 22.110 1.00 88.31 286 LYS A C 1
ATOM 2280 O O . LYS A 1 286 ? -30.364 2.179 22.851 1.00 88.31 286 LYS A O 1
ATOM 2285 N N . THR A 1 287 ? -28.817 3.260 21.625 1.00 85.31 287 THR A N 1
ATOM 2286 C CA . THR A 1 287 ? -27.726 2.320 21.908 1.00 85.31 287 THR A CA 1
ATOM 2287 C C . THR A 1 287 ? -27.434 2.280 23.404 1.00 85.31 287 THR A C 1
ATOM 2289 O O . THR A 1 287 ? -27.452 1.204 23.995 1.00 85.31 287 THR A O 1
ATOM 2292 N N . LEU A 1 288 ? -27.272 3.440 24.051 1.00 84.00 288 LEU A N 1
ATOM 2293 C CA . LEU A 1 288 ? -27.023 3.532 25.492 1.00 84.00 288 LEU A CA 1
ATOM 2294 C C . LEU A 1 288 ? -28.184 2.967 26.329 1.00 84.00 288 LEU A C 1
ATOM 2296 O O . LEU A 1 288 ? -27.942 2.274 27.315 1.00 84.00 288 LEU A O 1
ATOM 2300 N N . LYS A 1 289 ? -29.445 3.209 25.941 1.00 80.69 289 LYS A N 1
ATOM 2301 C CA . LYS A 1 289 ? -30.628 2.636 26.612 1.00 80.69 289 LYS A CA 1
ATOM 2302 C C . LYS A 1 289 ? -30.689 1.118 26.467 1.00 80.69 289 LYS A C 1
ATOM 2304 O O . LYS A 1 289 ? -30.843 0.428 27.469 1.00 80.69 289 LYS A O 1
ATOM 2309 N N . THR A 1 290 ? -30.530 0.615 25.244 1.00 71.38 290 THR A N 1
ATOM 2310 C CA . THR A 1 290 ? -30.587 -0.823 24.927 1.00 71.38 290 THR A CA 1
ATOM 2311 C C . THR A 1 290 ? -29.522 -1.590 25.704 1.00 71.38 290 THR A C 1
ATOM 2313 O O . THR A 1 290 ? -29.807 -2.637 26.266 1.00 71.38 290 THR A O 1
ATOM 2316 N N . VAL A 1 291 ? -28.325 -1.014 25.798 1.00 65.19 291 VAL A N 1
ATOM 2317 C CA . VAL A 1 291 ? -27.173 -1.517 26.558 1.00 65.19 291 VAL A CA 1
ATOM 2318 C C . VAL A 1 291 ? -27.392 -1.521 28.077 1.00 65.19 291 VAL A C 1
ATOM 2320 O O . VAL A 1 291 ? -26.822 -2.337 28.804 1.00 65.19 291 VAL A O 1
ATOM 2323 N N . ARG A 1 292 ? -28.157 -0.557 28.605 1.00 64.06 292 ARG A N 1
ATOM 2324 C CA . ARG A 1 292 ? -28.423 -0.466 30.048 1.00 64.06 292 ARG A CA 1
ATOM 2325 C C . ARG A 1 292 ? -29.379 -1.565 30.511 1.00 64.06 292 ARG A C 1
ATOM 2327 O O . ARG A 1 292 ? -29.203 -2.053 31.625 1.00 64.06 292 ARG A O 1
ATOM 2334 N N . THR A 1 293 ? -30.344 -1.949 29.676 1.00 55.44 293 THR A N 1
ATOM 2335 C CA . THR A 1 293 ? -31.420 -2.900 30.005 1.00 55.44 293 THR A CA 1
ATOM 2336 C C . THR A 1 293 ? -31.109 -4.349 29.632 1.00 55.44 293 THR A C 1
ATOM 2338 O O . THR A 1 293 ? -31.546 -5.267 30.319 1.00 55.44 293 THR A O 1
ATOM 2341 N N . TYR A 1 294 ? -30.336 -4.569 28.575 1.00 54.38 294 TYR A N 1
ATOM 2342 C CA . TYR A 1 294 ? -29.888 -5.875 28.102 1.00 54.38 294 TYR A CA 1
ATOM 2343 C C . TYR A 1 294 ? -28.457 -5.707 27.587 1.00 54.38 294 TYR A C 1
ATOM 2345 O O . TYR A 1 294 ? -28.090 -4.613 27.185 1.00 54.38 294 TYR A O 1
ATOM 2353 N N . ASP A 1 295 ? -27.626 -6.747 27.603 1.00 56.19 295 ASP A N 1
ATOM 2354 C CA . ASP A 1 295 ? -26.353 -6.708 26.877 1.00 56.19 295 ASP A CA 1
ATOM 2355 C C . ASP A 1 295 ? -26.538 -7.458 25.549 1.00 56.19 295 ASP A C 1
ATOM 2357 O O . ASP A 1 295 ? -26.350 -8.679 25.506 1.00 56.19 295 ASP A O 1
ATOM 2361 N N . PRO A 1 296 ? -26.953 -6.787 24.450 1.00 47.53 296 PRO A N 1
ATOM 2362 C CA . PRO A 1 296 ? -27.125 -7.455 23.158 1.00 47.53 296 PRO A CA 1
ATOM 2363 C C . PRO A 1 296 ? -25.771 -7.899 22.591 1.00 47.53 296 PRO A C 1
ATOM 2365 O O . PRO A 1 296 ? -25.705 -8.751 21.704 1.00 47.53 296 PRO A O 1
ATOM 2368 N N . PHE A 1 297 ? -24.701 -7.319 23.135 1.00 52.12 297 PHE A N 1
ATOM 2369 C CA . PHE A 1 297 ? -23.305 -7.555 22.851 1.00 52.12 297 PHE A CA 1
ATOM 2370 C C . PHE A 1 297 ? -22.648 -8.233 24.045 1.00 52.12 297 PHE A C 1
ATOM 2372 O O . PHE A 1 297 ? -21.580 -7.824 24.479 1.00 52.12 297 PHE A O 1
ATOM 2379 N N . ASN A 1 298 ? -23.256 -9.303 24.563 1.00 52.47 298 ASN A N 1
ATOM 2380 C CA . ASN A 1 298 ? -22.522 -10.207 25.435 1.00 52.47 298 ASN A CA 1
ATOM 2381 C C . ASN A 1 298 ? -21.359 -10.793 24.614 1.00 52.47 298 ASN A C 1
ATOM 2383 O O . ASN A 1 298 ? -21.535 -11.744 23.848 1.00 52.47 298 ASN A O 1
ATOM 2387 N N . VAL A 1 299 ? -20.205 -10.130 24.690 1.00 46.00 299 VAL A N 1
ATOM 2388 C CA . VAL A 1 299 ? -19.000 -10.381 23.890 1.00 46.00 299 VAL A CA 1
ATOM 2389 C C . VAL A 1 299 ? -18.529 -11.816 24.107 1.00 46.00 299 VAL A C 1
ATOM 2391 O O . VAL A 1 299 ? -18.131 -12.471 23.149 1.00 46.00 299 VAL A O 1
ATOM 2394 N N . ASP A 1 300 ? -18.763 -12.352 25.310 1.00 43.47 300 ASP A N 1
ATOM 2395 C CA . ASP A 1 300 ? -18.517 -13.748 25.680 1.00 43.47 300 ASP A CA 1
ATOM 2396 C C . ASP A 1 300 ? -19.347 -14.756 24.835 1.00 43.47 300 ASP A C 1
ATOM 2398 O O . ASP A 1 300 ? -19.067 -15.951 24.841 1.00 43.47 300 ASP A O 1
ATOM 2402 N N . LYS A 1 301 ? -20.372 -14.307 24.085 1.00 47.44 301 LYS A N 1
ATOM 2403 C CA . LYS A 1 301 ? -21.181 -15.108 23.134 1.00 47.44 301 LYS A CA 1
ATOM 2404 C C . LYS A 1 301 ? -21.025 -14.687 21.662 1.00 47.44 301 LYS A C 1
ATOM 2406 O O . LYS A 1 301 ? -21.733 -15.211 20.797 1.00 47.44 301 LYS A O 1
ATOM 2411 N N . LEU A 1 302 ? -20.157 -13.721 21.358 1.00 51.47 302 LEU A N 1
ATOM 2412 C CA . LEU A 1 302 ? -19.808 -13.305 19.989 1.00 51.47 302 LEU A CA 1
ATOM 2413 C C . LEU A 1 302 ? -18.577 -14.054 19.440 1.00 51.47 302 LEU A C 1
ATOM 2415 O O . LEU A 1 302 ? -18.267 -13.928 18.250 1.00 51.47 302 LEU A O 1
ATOM 2419 N N . ASP A 1 303 ? -17.921 -14.851 20.287 1.00 56.53 303 ASP A N 1
ATOM 2420 C CA . ASP A 1 303 ? -16.540 -15.301 20.097 1.00 56.53 303 ASP A CA 1
ATOM 2421 C C . ASP A 1 303 ? -16.290 -16.227 18.891 1.00 56.53 303 ASP A C 1
ATOM 2423 O O . ASP A 1 303 ? -15.231 -16.110 18.275 1.00 56.53 303 ASP A O 1
ATOM 2427 N N . ASP A 1 304 ? -17.265 -17.028 18.436 1.00 55.41 304 ASP A N 1
ATOM 2428 C CA . ASP A 1 304 ? -17.005 -17.996 17.349 1.00 55.41 304 ASP A CA 1
ATOM 2429 C C . ASP A 1 304 ? -17.721 -17.719 16.019 1.00 55.41 304 ASP A C 1
ATOM 2431 O O . ASP A 1 304 ? -17.134 -17.900 14.954 1.00 55.41 304 ASP A O 1
ATOM 2435 N N . LEU A 1 305 ? -18.975 -17.262 16.030 1.00 52.50 305 LEU A N 1
ATOM 2436 C CA . LEU A 1 305 ? -19.768 -17.109 14.793 1.00 52.50 305 LEU A CA 1
ATOM 2437 C C . LEU A 1 305 ? -19.588 -15.749 14.102 1.00 52.50 305 LEU A C 1
ATOM 2439 O O . LEU A 1 305 ? -19.941 -15.597 12.935 1.00 52.50 305 LEU A O 1
ATOM 2443 N N . VAL A 1 306 ? -19.060 -14.758 14.822 1.00 56.53 306 VAL A N 1
ATOM 2444 C CA . VAL A 1 306 ? -19.018 -13.349 14.403 1.00 56.53 306 VAL A CA 1
ATOM 2445 C C . VAL A 1 306 ? -17.586 -12.826 14.375 1.00 56.53 306 VAL A C 1
ATOM 2447 O O . VAL A 1 306 ? -17.154 -12.248 13.376 1.00 56.53 306 VAL A O 1
ATOM 2450 N N . ILE A 1 307 ? -16.830 -13.065 15.447 1.00 60.56 307 ILE A N 1
ATOM 2451 C CA . ILE A 1 307 ? -15.443 -12.614 15.538 1.00 60.56 307 ILE A CA 1
ATOM 2452 C C . ILE A 1 307 ? -14.548 -13.404 14.576 1.00 60.56 307 ILE A C 1
ATOM 2454 O O . ILE A 1 307 ? -13.645 -12.817 13.987 1.00 60.56 307 ILE A O 1
ATOM 2458 N N . ARG A 1 308 ? -14.811 -14.698 14.350 1.00 63.81 308 ARG A N 1
ATOM 2459 C CA . ARG A 1 308 ? -14.019 -15.522 13.425 1.00 63.81 308 ARG A CA 1
ATOM 2460 C C . ARG A 1 308 ? -14.145 -15.083 11.956 1.00 63.81 308 ARG A C 1
ATOM 2462 O O . ARG A 1 308 ? -13.106 -14.821 11.372 1.00 63.81 308 ARG A O 1
ATOM 2469 N N . PRO A 1 309 ? -15.336 -14.870 11.361 1.00 61.78 309 PRO A N 1
ATOM 2470 C CA . PRO A 1 309 ? -15.422 -14.325 10.002 1.00 61.78 309 PRO A CA 1
ATOM 2471 C C . PRO A 1 309 ? -14.804 -12.931 9.851 1.00 61.78 309 PRO A C 1
ATOM 2473 O O . PRO A 1 309 ? -14.226 -12.633 8.811 1.00 61.78 309 PRO A O 1
ATOM 2476 N N . LEU A 1 310 ? -14.902 -12.076 10.878 1.00 63.44 310 LEU A N 1
ATOM 2477 C CA . LEU A 1 310 ? -14.242 -10.766 10.891 1.00 63.44 310 LEU A CA 1
ATOM 2478 C C . LEU A 1 310 ? -12.709 -10.922 10.943 1.00 63.44 310 LEU A C 1
ATOM 2480 O O . LEU A 1 310 ? -12.008 -10.256 10.183 1.00 63.44 310 LEU A O 1
ATOM 2484 N N . LYS A 1 311 ? -12.196 -11.840 11.777 1.00 62.66 311 LYS A N 1
ATOM 2485 C CA . LYS A 1 311 ? -10.782 -12.260 11.819 1.00 62.66 311 LYS A CA 1
ATOM 2486 C C . LYS A 1 311 ? -10.314 -12.775 10.468 1.00 62.66 311 LYS A C 1
ATOM 2488 O O . LYS A 1 311 ? -9.316 -12.283 9.959 1.00 62.66 311 LYS A O 1
ATOM 2493 N N . ASP A 1 312 ? -11.051 -13.700 9.871 1.00 64.06 312 ASP A N 1
ATOM 2494 C CA . ASP A 1 312 ? -10.688 -14.359 8.619 1.00 64.06 312 ASP A CA 1
ATOM 2495 C C . ASP A 1 312 ? -10.729 -13.375 7.439 1.00 64.06 312 ASP A C 1
ATOM 2497 O O . ASP A 1 312 ? -9.782 -13.304 6.659 1.00 64.06 312 ASP A O 1
ATOM 2501 N N . ALA A 1 313 ? -11.770 -12.542 7.336 1.00 63.19 313 ALA A N 1
ATOM 2502 C CA . ALA A 1 313 ? -11.890 -11.543 6.273 1.00 63.19 313 ALA A CA 1
ATOM 2503 C C . ALA A 1 313 ? -10.778 -10.482 6.330 1.00 63.19 313 ALA A C 1
ATOM 2505 O O . ALA A 1 313 ? -10.299 -10.026 5.290 1.00 63.19 313 ALA A O 1
ATOM 2506 N N . ILE A 1 314 ? -10.356 -10.087 7.534 1.00 61.88 314 ILE A N 1
ATOM 2507 C CA . ILE A 1 314 ? -9.267 -9.122 7.716 1.00 61.88 314 ILE A CA 1
ATOM 2508 C C . ILE A 1 314 ? -7.909 -9.793 7.501 1.00 61.88 314 ILE A C 1
ATOM 2510 O O . ILE A 1 314 ? -7.064 -9.214 6.819 1.00 61.88 314 ILE A O 1
ATOM 2514 N N . ASN A 1 315 ? -7.704 -11.003 8.031 1.00 61.56 315 ASN A N 1
ATOM 2515 C CA . ASN A 1 315 ? -6.448 -11.736 7.894 1.00 61.56 315 ASN A CA 1
ATOM 2516 C C . ASN A 1 315 ? -6.160 -12.108 6.439 1.00 61.56 315 ASN A C 1
ATOM 2518 O O . ASN A 1 315 ? -5.048 -11.884 5.976 1.00 61.56 315 ASN A O 1
ATOM 2522 N N . ASN A 1 316 ? -7.149 -12.595 5.692 1.00 66.06 316 ASN A N 1
ATOM 2523 C CA . ASN A 1 316 ? -6.910 -13.025 4.315 1.00 66.06 316 ASN A CA 1
ATOM 2524 C C . ASN A 1 316 ? -6.583 -11.840 3.403 1.00 66.06 316 ASN A C 1
ATOM 2526 O O . ASN A 1 316 ? -5.676 -11.923 2.586 1.00 66.06 316 ASN A O 1
ATOM 2530 N N . LYS A 1 317 ? -7.223 -10.681 3.598 1.00 73.94 317 LYS A N 1
ATOM 2531 C CA . LYS A 1 317 ? -7.088 -9.560 2.660 1.00 73.94 317 LYS A CA 1
ATOM 2532 C C . LYS A 1 317 ? -5.658 -9.028 2.524 1.00 73.94 317 LYS A C 1
ATOM 2534 O O . LYS A 1 317 ? -5.233 -8.715 1.414 1.00 73.94 317 LYS A O 1
ATOM 2539 N N . TRP A 1 318 ? -4.924 -8.873 3.626 1.00 76.94 318 TRP A N 1
ATOM 2540 C CA . TRP A 1 318 ? -3.550 -8.362 3.555 1.00 76.94 318 TRP A CA 1
ATOM 2541 C C . TRP A 1 318 ? -2.573 -9.441 3.057 1.00 76.94 318 TRP A C 1
ATOM 2543 O O . TRP A 1 318 ? -1.632 -9.110 2.333 1.00 76.94 318 TRP A O 1
ATOM 2553 N N . ILE A 1 319 ? -2.827 -10.717 3.379 1.00 78.19 319 ILE A N 1
ATOM 2554 C CA . ILE A 1 319 ? -2.057 -11.868 2.879 1.00 78.19 319 ILE A CA 1
ATOM 2555 C C . ILE A 1 319 ? -2.225 -11.987 1.366 1.00 78.19 319 ILE A C 1
ATOM 2557 O O . ILE A 1 319 ? -1.229 -12.076 0.651 1.00 78.19 319 ILE A O 1
ATOM 2561 N N . ASP A 1 320 ? -3.461 -11.918 0.875 1.00 81.31 320 ASP A N 1
ATOM 2562 C CA . ASP A 1 320 ? -3.790 -11.973 -0.549 1.00 81.31 320 ASP A CA 1
ATOM 2563 C C . ASP A 1 320 ? -3.096 -10.833 -1.304 1.00 81.31 320 ASP A C 1
ATOM 2565 O O . ASP A 1 320 ? -2.494 -11.040 -2.357 1.00 81.31 320 ASP A O 1
ATOM 2569 N N . GLN A 1 321 ? -3.104 -9.621 -0.734 1.00 83.31 321 GLN A N 1
ATOM 2570 C CA . GLN A 1 321 ? -2.388 -8.477 -1.300 1.00 83.31 321 GLN A CA 1
ATOM 2571 C C . GLN A 1 321 ? -0.876 -8.705 -1.358 1.00 83.31 321 GLN A C 1
ATOM 2573 O O . GLN A 1 321 ? -0.257 -8.385 -2.376 1.00 83.31 321 GLN A O 1
ATOM 2578 N N . LEU A 1 322 ? -0.278 -9.246 -0.293 1.00 84.44 322 LEU A N 1
ATOM 2579 C CA . LEU A 1 322 ? 1.150 -9.553 -0.243 1.00 84.44 322 LEU A CA 1
ATOM 2580 C C . LEU A 1 322 ? 1.521 -10.627 -1.274 1.00 84.44 322 LEU A C 1
ATOM 2582 O O . LEU A 1 322 ? 2.449 -10.419 -2.057 1.00 84.44 322 LEU A O 1
ATOM 2586 N N . CYS A 1 323 ? 0.766 -11.726 -1.322 1.00 84.56 323 CYS A N 1
ATOM 2587 C CA . CYS A 1 323 ? 0.973 -12.820 -2.271 1.00 84.56 323 CYS A CA 1
ATOM 2588 C C . CYS A 1 323 ? 0.863 -12.325 -3.714 1.00 84.56 323 CYS A C 1
ATOM 2590 O O . CYS A 1 323 ? 1.757 -12.582 -4.517 1.00 84.56 323 CYS A O 1
ATOM 2592 N N . LEU A 1 324 ? -0.149 -11.508 -4.017 1.00 86.62 324 LEU A N 1
ATOM 2593 C CA . LEU A 1 324 ? -0.305 -10.893 -5.332 1.00 86.62 324 LEU A CA 1
ATOM 2594 C C . LEU A 1 324 ? 0.909 -10.030 -5.713 1.00 86.62 324 LEU A C 1
ATOM 2596 O O . LEU A 1 324 ? 1.368 -10.068 -6.855 1.00 86.62 324 LEU A O 1
ATOM 2600 N N . GLN A 1 325 ? 1.463 -9.241 -4.781 1.00 88.25 325 GLN A N 1
ATOM 2601 C CA . GLN A 1 325 ? 2.680 -8.470 -5.069 1.00 88.25 325 GLN A CA 1
ATOM 2602 C C . GLN A 1 325 ? 3.890 -9.381 -5.320 1.00 88.25 325 GLN A C 1
ATOM 2604 O O . GLN A 1 325 ? 4.673 -9.101 -6.229 1.00 88.25 325 GLN A O 1
ATOM 2609 N N . MET A 1 326 ? 4.037 -10.468 -4.559 1.00 88.31 326 MET A N 1
ATOM 2610 C CA . MET A 1 326 ? 5.118 -11.440 -4.745 1.00 88.31 326 MET A CA 1
ATOM 2611 C C . MET A 1 326 ? 5.039 -12.131 -6.107 1.00 88.31 326 MET A C 1
ATOM 2613 O O . MET A 1 326 ? 6.028 -12.156 -6.841 1.00 88.31 326 MET A O 1
ATOM 2617 N N . GLU A 1 327 ? 3.861 -12.626 -6.482 1.00 88.19 327 GLU A N 1
ATOM 2618 C CA . GLU A 1 327 ? 3.621 -13.260 -7.779 1.00 88.19 327 GLU A CA 1
ATOM 2619 C C . GLU A 1 327 ? 3.921 -12.306 -8.935 1.00 88.19 327 GLU A C 1
ATOM 2621 O O . GLU A 1 327 ? 4.630 -12.673 -9.873 1.00 88.19 327 GLU A O 1
ATOM 2626 N N . ASN A 1 328 ? 3.471 -11.051 -8.839 1.00 88.75 328 ASN A N 1
ATOM 2627 C CA . ASN A 1 328 ? 3.776 -10.023 -9.832 1.00 88.75 328 ASN A CA 1
ATOM 2628 C C . ASN A 1 328 ? 5.289 -9.796 -9.988 1.00 88.75 328 ASN A C 1
ATOM 2630 O O . ASN A 1 328 ? 5.780 -9.687 -11.114 1.00 88.75 328 ASN A O 1
ATOM 2634 N N . CYS A 1 329 ? 6.044 -9.770 -8.883 1.00 90.44 329 CYS A N 1
ATOM 2635 C CA . CYS A 1 329 ? 7.500 -9.615 -8.926 1.00 90.44 329 CYS A CA 1
ATOM 2636 C C . CYS A 1 329 ? 8.182 -10.808 -9.608 1.00 90.44 329 CYS A C 1
ATOM 2638 O O . CYS A 1 329 ? 9.068 -10.626 -10.444 1.00 90.44 329 CYS A O 1
ATOM 2640 N N . ILE A 1 330 ? 7.750 -12.027 -9.286 1.00 88.62 330 ILE A N 1
ATOM 2641 C CA . ILE A 1 330 ? 8.304 -13.262 -9.853 1.00 88.62 330 ILE A CA 1
ATOM 2642 C C . ILE A 1 330 ? 7.972 -13.383 -11.336 1.00 88.62 330 ILE A C 1
ATOM 2644 O O . ILE A 1 330 ? 8.831 -13.750 -12.138 1.00 88.62 330 ILE A O 1
ATOM 2648 N N . ASN A 1 331 ? 6.743 -13.056 -11.723 1.00 89.69 331 ASN A N 1
ATOM 2649 C CA . ASN A 1 331 ? 6.340 -13.066 -13.121 1.00 89.69 331 ASN A CA 1
ATOM 2650 C C . ASN A 1 331 ? 7.176 -12.063 -13.912 1.00 89.69 331 ASN A C 1
ATOM 2652 O O . ASN A 1 331 ? 7.801 -12.448 -14.901 1.00 89.69 331 ASN A O 1
ATOM 2656 N N . LEU A 1 332 ? 7.295 -10.819 -13.433 1.00 91.31 332 LEU A N 1
ATOM 2657 C CA . LEU A 1 332 ? 8.155 -9.816 -14.061 1.00 91.31 332 LEU A CA 1
ATOM 2658 C C . LEU A 1 332 ? 9.604 -10.313 -14.198 1.00 91.31 332 LEU A C 1
ATOM 2660 O O . LEU A 1 332 ? 10.212 -10.165 -15.257 1.00 91.31 332 LEU A O 1
ATOM 2664 N N . TYR A 1 333 ? 10.142 -10.962 -13.167 1.00 91.25 333 TYR A N 1
ATOM 2665 C CA . TYR A 1 333 ? 11.483 -11.541 -13.206 1.00 91.25 333 TYR A CA 1
ATOM 2666 C C . TYR A 1 333 ? 11.648 -12.597 -14.305 1.00 91.25 333 TYR A C 1
ATOM 2668 O O . TYR A 1 333 ? 12.621 -12.560 -15.062 1.00 91.25 333 TYR A O 1
ATOM 2676 N N . LYS A 1 334 ? 10.681 -13.513 -14.435 1.00 90.44 334 LYS A N 1
ATOM 2677 C CA . LYS A 1 334 ? 10.664 -14.535 -15.493 1.00 90.44 334 LYS A CA 1
ATOM 2678 C C . LYS A 1 334 ? 10.614 -13.898 -16.885 1.00 90.44 334 LYS A C 1
ATOM 2680 O O . LYS A 1 334 ? 11.387 -14.293 -17.763 1.00 90.44 334 LYS A O 1
ATOM 2685 N N . TYR A 1 335 ? 9.773 -12.877 -17.074 1.00 92.06 335 TYR A N 1
ATOM 2686 C CA . TYR A 1 335 ? 9.716 -12.118 -18.328 1.00 92.06 335 TYR A CA 1
ATOM 2687 C C . TYR A 1 335 ? 11.067 -11.467 -18.648 1.00 92.06 335 TYR A C 1
ATOM 2689 O O . TYR A 1 335 ? 11.578 -11.635 -19.751 1.00 92.06 335 TYR A O 1
ATOM 2697 N N . LEU A 1 336 ? 11.708 -10.819 -17.671 1.00 91.25 336 LEU A N 1
ATOM 2698 C CA . LEU A 1 336 ? 13.014 -10.172 -17.842 1.00 91.25 336 LEU A CA 1
ATOM 2699 C C . LEU A 1 336 ? 14.163 -11.158 -18.110 1.00 91.25 336 LEU A C 1
ATOM 2701 O O . LEU A 1 336 ? 15.162 -10.798 -18.742 1.00 91.25 336 LEU A O 1
ATOM 2705 N N . LYS A 1 337 ? 14.062 -12.408 -17.650 1.00 89.88 337 LYS A N 1
ATOM 2706 C CA . LYS A 1 337 ? 15.091 -13.432 -17.885 1.00 89.88 337 LYS A CA 1
ATOM 2707 C C . LYS A 1 337 ? 15.026 -14.052 -19.275 1.00 89.88 337 LYS A C 1
ATOM 2709 O O . LYS A 1 337 ? 16.080 -14.367 -19.825 1.00 89.88 337 LYS A O 1
ATOM 2714 N N . SER A 1 338 ? 13.838 -14.200 -19.851 1.00 92.88 338 SER A N 1
ATOM 2715 C CA . SER A 1 338 ? 13.675 -14.829 -21.165 1.00 92.88 338 SER A CA 1
ATOM 2716 C C . SER A 1 338 ? 13.738 -13.812 -22.310 1.00 92.88 338 SER A C 1
ATOM 2718 O O . SER A 1 338 ? 13.238 -12.697 -22.193 1.00 92.88 338 SER A O 1
ATOM 2720 N N . LYS A 1 339 ? 14.339 -14.194 -23.447 1.00 92.75 339 LYS A N 1
ATOM 2721 C CA . LYS A 1 339 ? 14.375 -13.332 -24.645 1.00 92.75 339 LYS A CA 1
ATOM 2722 C C . LYS A 1 339 ? 12.961 -13.013 -25.140 1.00 92.75 339 LYS A C 1
ATOM 2724 O O . LYS A 1 339 ? 12.626 -11.847 -25.290 1.00 92.75 339 LYS A O 1
ATOM 2729 N N . ALA A 1 340 ? 12.128 -14.041 -25.303 1.00 92.94 340 ALA A N 1
ATOM 2730 C CA . ALA A 1 340 ? 10.740 -13.883 -25.732 1.00 92.94 340 ALA A CA 1
ATOM 2731 C C . ALA A 1 340 ? 9.904 -13.078 -24.724 1.00 92.94 340 ALA A C 1
ATOM 2733 O O . ALA A 1 340 ? 9.119 -12.223 -25.117 1.00 92.94 340 ALA A O 1
ATOM 2734 N N . GLY A 1 341 ? 10.105 -13.294 -23.421 1.00 93.12 341 GLY A N 1
ATOM 2735 C CA . GLY A 1 341 ? 9.361 -12.574 -22.395 1.00 93.12 341 GLY A CA 1
ATOM 2736 C C . GLY A 1 341 ? 9.648 -11.075 -22.380 1.00 93.12 341 GLY A C 1
ATOM 2737 O O . GLY A 1 341 ? 8.720 -10.291 -22.203 1.00 93.12 341 GLY A O 1
ATOM 2738 N N . ARG A 1 342 ? 10.893 -10.654 -22.639 1.00 94.81 342 ARG A N 1
ATOM 2739 C CA . ARG A 1 342 ? 11.239 -9.225 -22.735 1.00 94.81 342 ARG A CA 1
ATOM 2740 C C . ARG A 1 342 ? 10.413 -8.511 -23.795 1.00 94.81 342 ARG A C 1
ATOM 2742 O O . ARG A 1 342 ? 9.932 -7.415 -23.545 1.00 94.81 342 ARG A O 1
ATOM 2749 N N . LEU A 1 343 ? 10.202 -9.151 -24.939 1.00 95.25 343 LEU A N 1
ATOM 2750 C CA . LEU A 1 343 ? 9.454 -8.578 -26.057 1.00 95.25 343 LEU A CA 1
ATOM 2751 C C . LEU A 1 343 ? 7.978 -8.315 -25.722 1.00 95.25 343 LEU A C 1
ATOM 2753 O O . LEU A 1 343 ? 7.371 -7.416 -26.298 1.00 95.25 343 LEU A O 1
ATOM 2757 N N . LEU A 1 344 ? 7.421 -9.052 -24.757 1.00 95.12 344 LEU A N 1
ATOM 2758 C CA . LEU A 1 344 ? 6.037 -8.912 -24.294 1.00 95.12 344 LEU A CA 1
ATOM 2759 C C . LEU A 1 344 ? 5.856 -7.829 -23.220 1.00 95.12 344 LEU A C 1
ATOM 2761 O O . LEU A 1 344 ? 4.724 -7.457 -22.908 1.00 95.12 344 LEU A O 1
ATOM 2765 N N . LEU A 1 345 ? 6.946 -7.311 -22.649 1.00 95.00 345 LEU A N 1
ATOM 2766 C CA . LEU A 1 345 ? 6.883 -6.277 -21.620 1.00 95.00 345 LEU A CA 1
ATOM 2767 C C . LEU A 1 345 ? 6.317 -4.976 -22.189 1.00 95.00 345 LEU A C 1
ATOM 2769 O O . LEU A 1 345 ? 6.682 -4.562 -23.285 1.00 95.00 345 LEU A O 1
ATOM 2773 N N . LYS A 1 346 ? 5.462 -4.308 -21.410 1.00 95.88 346 LYS A N 1
ATOM 2774 C CA . LYS A 1 346 ? 4.844 -3.024 -21.767 1.00 95.88 346 LYS A CA 1
ATOM 2775 C C . LYS A 1 346 ? 5.468 -1.886 -20.956 1.00 95.88 346 LYS A C 1
ATOM 2777 O O . LYS A 1 346 ? 5.039 -1.666 -19.815 1.00 95.88 346 LYS A O 1
ATOM 2782 N N . PRO A 1 347 ? 6.506 -1.206 -21.480 1.00 96.19 347 PRO A N 1
ATOM 2783 C CA . PRO A 1 347 ? 7.189 -0.141 -20.759 1.00 96.19 347 PRO A CA 1
ATOM 2784 C C . PRO A 1 347 ? 6.313 1.102 -20.637 1.00 96.19 347 PRO A C 1
ATOM 2786 O O . PRO A 1 347 ? 5.630 1.502 -21.580 1.00 96.19 347 PRO A O 1
ATOM 2789 N N . LYS A 1 348 ? 6.378 1.745 -19.475 1.00 95.50 348 LYS A N 1
ATOM 2790 C CA . LYS A 1 348 ? 5.718 3.009 -19.169 1.00 95.50 348 LYS A CA 1
ATOM 2791 C C . LYS A 1 348 ? 6.695 3.938 -18.456 1.00 95.50 348 LYS A C 1
ATOM 2793 O O . LYS A 1 348 ? 7.396 3.488 -17.553 1.00 95.50 348 LYS A O 1
ATOM 2798 N N . ILE A 1 349 ? 6.718 5.217 -18.824 1.00 94.25 349 ILE A N 1
ATOM 2799 C CA . ILE A 1 349 ? 7.453 6.238 -18.061 1.00 94.25 349 ILE A CA 1
ATOM 2800 C C . ILE A 1 349 ? 6.953 6.242 -16.613 1.00 94.25 349 ILE A C 1
ATOM 2802 O O . ILE A 1 349 ? 5.746 6.252 -16.349 1.00 94.25 349 ILE A O 1
ATOM 2806 N N . ALA A 1 350 ? 7.894 6.166 -15.678 1.00 91.75 350 ALA A N 1
ATOM 2807 C CA . ALA A 1 350 ? 7.603 6.155 -14.258 1.00 91.75 350 ALA A CA 1
ATOM 2808 C C . ALA A 1 350 ? 6.901 7.448 -13.808 1.00 91.75 350 ALA A C 1
ATOM 2810 O O . ALA A 1 350 ? 7.149 8.530 -14.332 1.00 91.75 350 ALA A O 1
ATOM 2811 N N . SER A 1 351 ? 6.016 7.338 -12.813 1.00 89.44 351 SER A N 1
ATOM 2812 C CA . SER A 1 351 ? 5.132 8.438 -12.394 1.00 89.44 351 SER A CA 1
ATOM 2813 C C . SER A 1 351 ? 5.849 9.642 -11.778 1.00 89.44 351 SER A C 1
ATOM 2815 O O . SER A 1 351 ? 5.231 10.681 -11.618 1.00 89.44 351 SER A O 1
ATOM 2817 N N . ASN A 1 352 ? 7.098 9.472 -11.354 1.00 88.56 352 ASN A N 1
ATOM 2818 C CA . ASN A 1 352 ? 7.939 10.494 -10.732 1.00 88.56 352 ASN A CA 1
ATOM 2819 C C . ASN A 1 352 ? 8.945 11.111 -11.717 1.00 88.56 352 ASN A C 1
ATOM 2821 O O . ASN A 1 352 ? 9.844 11.824 -11.285 1.00 88.56 352 ASN A O 1
ATOM 2825 N N . ILE A 1 353 ? 8.852 10.796 -13.012 1.00 92.12 353 ILE A N 1
ATOM 2826 C CA . ILE A 1 353 ? 9.786 11.274 -14.034 1.00 92.12 353 ILE A CA 1
ATOM 2827 C C . ILE A 1 353 ? 9.111 12.323 -14.902 1.00 92.12 353 ILE A C 1
ATOM 2829 O O . ILE A 1 353 ? 8.068 12.075 -15.507 1.00 92.12 353 ILE A O 1
ATOM 2833 N N . GLN A 1 354 ? 9.774 13.466 -15.021 1.00 92.56 354 GLN A N 1
ATOM 2834 C CA . GLN A 1 354 ? 9.401 14.555 -15.901 1.00 92.56 354 GLN A CA 1
ATOM 2835 C C . GLN A 1 354 ? 10.400 14.673 -17.057 1.00 92.56 354 GLN A C 1
ATOM 2837 O O . GLN A 1 354 ? 11.609 14.489 -16.887 1.00 92.56 354 GLN A O 1
ATOM 2842 N N . LEU A 1 355 ? 9.876 14.981 -18.242 1.00 93.00 355 LEU A N 1
ATOM 2843 C CA . LEU A 1 355 ? 10.652 15.266 -19.444 1.00 93.00 355 LEU A CA 1
ATOM 2844 C C . LEU A 1 355 ? 10.679 16.781 -19.653 1.00 93.00 355 LEU A C 1
ATOM 2846 O O . LEU A 1 355 ? 9.647 17.363 -19.981 1.00 93.00 355 LEU A O 1
ATOM 2850 N N . ASN A 1 356 ? 11.842 17.406 -19.480 1.00 91.69 356 ASN A N 1
ATOM 2851 C CA . ASN A 1 356 ? 12.002 18.852 -19.631 1.00 91.69 356 ASN A CA 1
ATOM 2852 C C . ASN A 1 356 ? 12.887 19.162 -20.835 1.00 91.69 356 ASN A C 1
ATOM 2854 O O . ASN A 1 356 ? 13.966 18.594 -20.972 1.00 91.69 356 ASN A O 1
ATOM 2858 N N . GLU A 1 357 ? 12.456 20.066 -21.708 1.00 89.94 357 GLU A N 1
ATOM 2859 C CA . GLU A 1 357 ? 13.280 20.508 -22.832 1.00 89.94 357 GLU A CA 1
ATOM 2860 C C . GLU A 1 357 ? 14.241 21.610 -22.382 1.00 89.94 357 GLU A C 1
ATOM 2862 O O . GLU A 1 357 ? 13.835 22.600 -21.775 1.00 89.94 357 GLU A O 1
ATOM 2867 N N . ILE A 1 358 ? 15.523 21.434 -22.689 1.00 86.56 358 ILE A N 1
ATOM 2868 C CA . ILE A 1 358 ? 16.550 22.457 -22.511 1.00 86.56 358 ILE A CA 1
ATOM 2869 C C . ILE A 1 358 ? 17.157 22.792 -23.866 1.00 86.56 358 ILE A C 1
ATOM 2871 O O . ILE A 1 358 ? 17.341 21.921 -24.721 1.00 86.56 358 ILE A O 1
ATOM 2875 N N . LYS A 1 359 ? 17.496 24.065 -24.050 1.00 83.19 359 LYS A N 1
ATOM 2876 C CA . LYS A 1 359 ? 18.242 24.531 -25.213 1.00 83.19 359 LYS A CA 1
ATOM 2877 C C . LYS A 1 359 ? 19.681 24.786 -24.793 1.00 83.19 359 LYS A C 1
ATOM 2879 O O . LYS A 1 359 ? 19.942 25.679 -23.992 1.00 83.19 359 LYS A O 1
ATOM 2884 N N . GLU A 1 360 ? 20.605 24.015 -25.347 1.00 81.31 360 GLU A N 1
ATOM 2885 C CA . GLU A 1 360 ? 22.037 24.258 -25.201 1.00 81.31 360 GLU A CA 1
ATOM 2886 C C . GLU A 1 360 ? 22.596 24.629 -26.571 1.00 81.31 360 GLU A C 1
ATOM 2888 O O . GLU A 1 360 ? 22.593 23.821 -27.499 1.00 81.31 360 GLU A O 1
ATOM 2893 N N . LYS A 1 361 ? 23.067 25.875 -26.703 1.00 84.88 361 LYS A N 1
ATOM 2894 C CA . LYS A 1 361 ? 23.467 26.465 -27.991 1.00 84.88 361 LYS A CA 1
ATOM 2895 C C . LYS A 1 361 ? 22.303 26.424 -29.001 1.00 84.88 361 LYS A C 1
ATOM 2897 O O . LYS A 1 361 ? 21.267 27.045 -28.759 1.00 84.88 361 LYS A O 1
ATOM 2902 N N . GLU A 1 362 ? 22.465 25.712 -30.116 1.00 79.75 362 GLU A N 1
ATOM 2903 C CA . GLU A 1 362 ? 21.461 25.552 -31.178 1.00 79.75 362 GLU A CA 1
ATOM 2904 C C . GLU A 1 362 ? 20.676 24.232 -31.086 1.00 79.75 362 GLU A C 1
ATOM 2906 O O . GLU A 1 362 ? 19.731 24.027 -31.846 1.00 79.75 362 GLU A O 1
ATOM 2911 N N . GLU A 1 363 ? 21.003 23.354 -30.134 1.00 78.44 363 GLU A N 1
ATOM 2912 C CA . GLU A 1 363 ? 20.382 22.034 -30.017 1.00 78.44 363 GLU A CA 1
ATOM 2913 C C . GLU A 1 363 ? 19.386 21.965 -28.852 1.00 78.44 363 GLU A C 1
ATOM 2915 O O . GLU A 1 363 ? 19.623 22.473 -27.751 1.00 78.44 363 GLU A O 1
ATOM 2920 N N . ILE A 1 364 ? 18.244 21.322 -29.114 1.00 81.69 364 ILE A N 1
ATOM 2921 C CA . ILE A 1 364 ? 17.211 21.036 -28.115 1.00 81.69 364 ILE A CA 1
ATOM 2922 C C . ILE A 1 364 ? 17.419 19.614 -27.623 1.00 81.69 364 ILE A C 1
ATOM 2924 O O . ILE A 1 364 ? 17.427 18.666 -28.413 1.00 81.69 364 ILE A O 1
ATOM 2928 N N . TYR A 1 365 ? 17.530 19.481 -26.311 1.00 86.38 365 TYR A N 1
ATOM 2929 C CA . TYR A 1 365 ? 17.654 18.207 -25.632 1.00 86.38 365 TYR A CA 1
ATOM 2930 C C . TYR A 1 365 ? 16.532 18.031 -24.631 1.00 86.38 365 TYR A C 1
ATOM 2932 O O . TYR A 1 365 ? 16.016 19.004 -24.083 1.00 86.38 365 TYR A O 1
ATOM 2940 N N . THR A 1 366 ? 16.190 16.782 -24.343 1.00 89.81 366 THR A N 1
ATOM 2941 C CA . THR A 1 366 ? 15.251 16.473 -23.270 1.00 89.81 366 THR A CA 1
ATOM 2942 C C . THR A 1 366 ? 16.016 15.934 -22.073 1.00 89.81 366 THR A C 1
ATOM 2944 O O . THR A 1 366 ? 16.708 14.921 -22.153 1.00 89.81 366 THR A O 1
ATOM 2947 N N . VAL A 1 367 ? 15.885 16.622 -20.948 1.00 92.31 367 VAL A N 1
ATOM 2948 C CA . VAL A 1 367 ? 16.422 16.218 -19.656 1.00 92.31 367 VAL A CA 1
ATOM 2949 C C . VAL A 1 367 ? 15.377 15.404 -18.914 1.00 92.31 367 VAL A C 1
ATOM 2951 O O . VAL A 1 367 ? 14.213 15.794 -18.816 1.00 92.31 367 VAL A O 1
ATOM 2954 N N . LEU A 1 368 ? 15.819 14.276 -18.370 1.00 93.38 368 LEU A N 1
ATOM 2955 C CA . LEU A 1 368 ? 15.049 13.457 -17.451 1.00 93.38 368 LEU A CA 1
ATOM 2956 C C . LEU A 1 368 ? 15.238 14.004 -16.041 1.00 93.38 368 LEU A C 1
ATOM 2958 O O . LEU A 1 368 ? 16.357 14.002 -15.522 1.00 93.38 368 LEU A O 1
ATOM 2962 N N . VAL A 1 369 ? 14.156 14.452 -15.417 1.00 91.06 369 VAL A N 1
ATOM 2963 C CA . VAL A 1 369 ? 14.178 14.976 -14.050 1.00 91.06 369 VAL A CA 1
ATOM 2964 C C . VAL A 1 369 ? 13.288 14.108 -13.181 1.00 91.06 369 VAL A C 1
ATOM 2966 O O . VAL A 1 369 ? 12.154 13.810 -13.549 1.00 91.06 369 VAL A O 1
ATOM 2969 N N . ASN A 1 370 ? 13.792 13.693 -12.024 1.00 88.62 370 ASN A N 1
ATOM 2970 C CA . ASN A 1 370 ? 12.934 13.136 -10.995 1.00 88.62 370 ASN A CA 1
ATOM 2971 C C . ASN A 1 370 ? 12.204 14.289 -10.298 1.00 88.62 370 ASN A C 1
ATOM 2973 O O . ASN A 1 370 ? 12.836 15.121 -9.652 1.00 88.62 370 ASN A O 1
ATOM 2977 N N . GLU A 1 371 ? 10.885 14.350 -10.441 1.00 87.44 371 GLU A N 1
ATOM 2978 C CA . GLU A 1 371 ? 10.057 15.449 -9.933 1.00 87.44 371 GLU A CA 1
ATOM 2979 C C . GLU A 1 371 ? 10.084 15.542 -8.399 1.00 87.44 371 GLU A C 1
ATOM 2981 O O . GLU A 1 371 ? 9.912 16.617 -7.827 1.00 87.44 371 GLU A O 1
ATOM 2986 N N . ILE A 1 372 ? 10.329 14.421 -7.713 1.00 81.94 372 ILE A N 1
ATOM 2987 C CA . ILE A 1 372 ? 10.290 14.360 -6.251 1.00 81.94 372 ILE A CA 1
ATOM 2988 C C . ILE A 1 372 ? 11.598 14.877 -5.651 1.00 81.94 372 ILE A C 1
ATOM 2990 O O . ILE A 1 372 ? 11.558 15.697 -4.733 1.00 81.94 372 ILE A O 1
ATOM 2994 N N . SER A 1 373 ? 12.745 14.417 -6.156 1.00 81.06 373 SER A N 1
ATOM 2995 C CA . SER A 1 373 ? 14.066 14.849 -5.672 1.00 81.06 373 SER A CA 1
ATOM 2996 C C . SER A 1 373 ? 14.625 16.079 -6.389 1.00 81.06 373 SER A C 1
ATOM 2998 O O . SER A 1 373 ? 15.601 16.661 -5.923 1.00 81.06 373 SER A O 1
ATOM 3000 N N . GLY A 1 374 ? 14.061 16.465 -7.536 1.00 83.94 374 GLY A N 1
ATOM 3001 C CA . GLY A 1 374 ? 14.626 17.485 -8.425 1.00 83.94 374 GLY A CA 1
ATOM 3002 C C . GLY A 1 374 ? 15.914 17.041 -9.130 1.00 83.94 374 GLY A C 1
ATOM 3003 O O . GLY A 1 374 ? 16.564 17.844 -9.800 1.00 83.94 374 GLY A O 1
ATOM 3004 N N . LYS A 1 375 ? 16.316 15.771 -8.984 1.00 86.31 375 LYS A N 1
ATOM 3005 C CA . LYS A 1 375 ? 17.575 15.257 -9.526 1.00 86.31 375 LYS A CA 1
ATOM 3006 C C . LYS A 1 375 ? 17.481 15.089 -11.041 1.00 86.31 375 LYS A C 1
ATOM 3008 O O . LYS A 1 375 ? 16.578 14.423 -11.548 1.00 86.31 375 LYS A O 1
ATOM 3013 N N . VAL A 1 376 ? 18.468 15.625 -11.756 1.00 89.25 376 VAL A N 1
ATOM 3014 C CA . VAL A 1 376 ? 18.675 15.330 -13.177 1.00 89.25 376 VAL A CA 1
ATOM 3015 C C . VAL A 1 376 ? 19.250 13.921 -13.311 1.00 89.25 376 VAL A C 1
ATOM 3017 O O . VAL A 1 376 ? 20.319 13.624 -12.780 1.00 89.25 376 VAL A O 1
ATOM 3020 N N . LEU A 1 377 ? 18.525 13.047 -14.006 1.00 88.44 377 LEU A N 1
ATOM 3021 C CA . LEU A 1 377 ? 18.893 11.642 -14.199 1.00 88.44 377 LEU A CA 1
ATOM 3022 C C . LEU A 1 377 ? 19.698 11.416 -15.478 1.00 88.44 377 LEU A C 1
ATOM 3024 O O . LEU A 1 377 ? 20.447 10.448 -15.572 1.00 88.44 377 LEU A O 1
ATOM 3028 N N . GLY A 1 378 ? 19.534 12.291 -16.466 1.00 88.81 378 GLY A N 1
ATOM 3029 C CA . GLY A 1 378 ? 20.221 12.182 -17.741 1.00 88.81 378 GLY A CA 1
ATOM 3030 C C . GLY A 1 378 ? 19.655 13.126 -18.788 1.00 88.81 378 GLY A C 1
ATOM 3031 O O . GLY A 1 378 ? 18.650 13.805 -18.572 1.00 88.81 378 GLY A O 1
ATOM 3032 N N . LYS A 1 379 ? 20.322 13.146 -19.935 1.00 90.12 379 LYS A N 1
ATOM 3033 C CA . LYS A 1 379 ? 19.999 13.965 -21.098 1.00 90.12 379 LYS A CA 1
ATOM 3034 C C . LYS A 1 379 ? 19.865 13.026 -22.288 1.00 90.12 379 LYS A C 1
ATOM 3036 O O . LYS A 1 379 ? 20.754 12.209 -22.499 1.00 90.12 379 LYS A O 1
ATOM 3041 N N . LEU A 1 380 ? 18.759 13.131 -23.012 1.00 89.94 380 LEU A N 1
ATOM 3042 C CA . LEU A 1 380 ? 18.455 12.286 -24.159 1.00 89.94 380 LEU A CA 1
ATOM 3043 C C . LEU A 1 380 ? 18.404 13.112 -25.446 1.00 89.94 380 LEU A C 1
ATOM 3045 O O . LEU A 1 380 ? 17.918 14.252 -25.458 1.00 89.94 380 LEU A O 1
ATOM 3049 N N . GLY A 1 381 ? 18.900 12.514 -26.525 1.00 87.81 381 GLY A N 1
ATOM 3050 C CA . GLY A 1 381 ? 18.788 13.031 -27.884 1.00 87.81 381 GLY A CA 1
ATOM 3051 C C . GLY A 1 381 ? 17.397 12.808 -28.489 1.00 87.81 381 GLY A C 1
ATOM 3052 O O . GLY A 1 381 ? 16.535 12.135 -27.919 1.00 87.81 381 GLY A O 1
ATOM 3053 N N . LYS A 1 382 ? 17.174 13.361 -29.687 1.00 86.88 382 LYS A N 1
ATOM 3054 C CA . LYS A 1 382 ? 15.886 13.261 -30.406 1.00 86.88 382 LYS A CA 1
ATOM 3055 C C . LYS A 1 382 ? 15.459 11.810 -30.650 1.00 86.88 382 LYS A C 1
ATOM 3057 O O . LYS A 1 382 ? 14.285 11.473 -30.499 1.00 86.88 382 LYS A O 1
ATOM 3062 N N . ASP A 1 383 ? 16.425 10.968 -30.979 1.00 88.12 383 ASP A N 1
ATOM 3063 C CA . ASP A 1 383 ? 16.239 9.558 -31.295 1.00 88.12 383 ASP A CA 1
ATOM 3064 C C . ASP A 1 383 ? 15.751 8.746 -30.093 1.00 88.12 383 ASP A C 1
ATOM 3066 O O . ASP A 1 383 ? 14.686 8.125 -30.140 1.00 88.12 383 ASP A O 1
ATOM 3070 N N . GLU A 1 384 ? 16.461 8.841 -28.973 1.00 91.50 384 GLU A N 1
ATOM 3071 C CA . GLU A 1 384 ? 16.116 8.181 -27.711 1.00 91.50 384 GLU A CA 1
ATOM 3072 C C . GLU A 1 384 ? 14.746 8.636 -27.194 1.00 91.50 384 GLU A C 1
ATOM 3074 O O . GLU A 1 384 ? 13.936 7.825 -26.736 1.00 91.50 384 GLU A O 1
ATOM 3079 N N . ILE A 1 385 ? 14.437 9.930 -27.331 1.00 91.69 385 ILE A N 1
ATOM 3080 C CA . ILE A 1 385 ? 13.129 10.485 -26.970 1.00 91.69 385 ILE A CA 1
ATOM 3081 C C . ILE A 1 385 ? 12.011 9.958 -27.856 1.00 91.69 385 ILE A C 1
ATOM 3083 O O . ILE A 1 385 ? 10.905 9.720 -27.364 1.00 91.69 385 ILE A O 1
ATOM 3087 N N . SER A 1 386 ? 12.278 9.734 -29.141 1.00 92.12 386 SER A N 1
ATOM 3088 C CA . SER A 1 386 ? 11.283 9.158 -30.041 1.00 92.12 386 SER A CA 1
ATOM 3089 C C . SER A 1 386 ? 10.867 7.744 -29.611 1.00 92.12 386 SER A C 1
ATOM 3091 O O . SER A 1 386 ? 9.691 7.404 -29.722 1.00 92.12 386 SER A O 1
ATOM 3093 N N . ILE A 1 387 ? 11.791 6.953 -29.046 1.00 94.88 387 ILE A N 1
ATOM 3094 C CA . ILE A 1 387 ? 11.507 5.632 -28.463 1.00 94.88 387 ILE A CA 1
ATOM 3095 C C . ILE A 1 387 ? 10.812 5.790 -27.105 1.00 94.88 387 ILE A C 1
ATOM 3097 O O . ILE A 1 387 ? 9.793 5.149 -26.840 1.00 94.88 387 ILE A O 1
ATOM 3101 N N . LEU A 1 388 ? 11.321 6.677 -26.244 1.00 94.88 388 LEU A N 1
ATOM 3102 C CA . LEU A 1 388 ? 10.777 6.891 -24.902 1.00 94.88 388 LEU A CA 1
ATOM 3103 C C . LEU A 1 388 ? 9.307 7.337 -24.934 1.00 94.88 388 LEU A C 1
ATOM 3105 O O . LEU A 1 388 ? 8.507 6.878 -24.122 1.00 94.88 388 LEU A O 1
ATOM 3109 N N . ARG A 1 389 ? 8.920 8.173 -25.906 1.00 93.50 389 ARG A N 1
ATOM 3110 C CA . ARG A 1 389 ? 7.528 8.623 -26.101 1.00 93.50 389 ARG A CA 1
ATOM 3111 C C . ARG A 1 389 ? 6.561 7.483 -26.448 1.00 93.50 389 ARG A C 1
ATOM 3113 O O . ARG A 1 389 ? 5.366 7.609 -26.182 1.00 93.50 389 ARG A O 1
ATOM 3120 N N . LEU A 1 390 ? 7.051 6.362 -26.985 1.00 95.94 390 LEU A N 1
ATOM 3121 C CA . LEU A 1 390 ? 6.244 5.160 -27.235 1.00 95.94 390 LEU A CA 1
ATOM 3122 C C . LEU A 1 390 ? 6.038 4.312 -25.966 1.00 95.94 390 LEU A C 1
ATOM 3124 O O . LEU A 1 390 ? 5.110 3.504 -25.908 1.00 95.94 390 LEU A O 1
ATOM 3128 N N . CYS A 1 391 ? 6.845 4.526 -24.920 1.00 95.38 391 CYS A N 1
ATOM 3129 C CA . CYS A 1 391 ? 6.756 3.829 -23.635 1.00 95.38 391 CYS A CA 1
ATOM 3130 C C . CYS A 1 391 ? 5.619 4.394 -22.763 1.00 95.38 391 CYS A C 1
ATOM 3132 O O . CYS A 1 391 ? 5.842 5.025 -21.728 1.00 95.38 391 CYS A O 1
ATOM 3134 N N . ASN A 1 392 ? 4.372 4.169 -23.178 1.00 91.75 392 ASN A N 1
ATOM 3135 C CA . ASN A 1 392 ? 3.159 4.641 -22.495 1.00 91.75 392 ASN A CA 1
ATOM 3136 C C . ASN A 1 392 ? 2.406 3.533 -21.725 1.00 91.75 392 ASN A C 1
ATOM 3138 O O . ASN A 1 392 ? 1.332 3.771 -21.166 1.00 91.75 392 ASN A O 1
ATOM 3142 N N . GLY A 1 393 ? 2.955 2.317 -21.697 1.00 92.56 393 GLY A N 1
ATOM 3143 C CA . GLY A 1 393 ? 2.373 1.141 -21.056 1.00 92.56 393 GLY A CA 1
ATOM 3144 C C . GLY A 1 393 ? 1.311 0.405 -21.877 1.00 92.56 393 GLY A C 1
ATOM 3145 O O . GLY A 1 393 ? 0.730 -0.553 -21.362 1.00 92.56 393 GLY A O 1
ATOM 3146 N N . ARG A 1 394 ? 1.033 0.833 -23.118 1.00 93.56 394 ARG A N 1
ATOM 3147 C CA . ARG A 1 394 ? 0.089 0.168 -24.035 1.00 93.56 394 ARG A CA 1
ATOM 3148 C C . ARG A 1 394 ? 0.799 -0.785 -24.989 1.00 93.56 394 ARG A C 1
ATOM 3150 O O . ARG A 1 394 ? 0.371 -1.935 -25.097 1.00 93.56 394 ARG A O 1
ATOM 3157 N N . LEU A 1 395 ? 1.865 -0.295 -25.620 1.00 95.50 395 LEU A N 1
ATOM 3158 C CA . LEU A 1 395 ? 2.682 -1.045 -26.569 1.00 95.50 395 LEU A CA 1
ATOM 3159 C C . LEU A 1 395 ? 3.682 -1.937 -25.836 1.00 95.50 395 LEU A C 1
ATOM 3161 O O . LEU A 1 395 ? 4.255 -1.521 -24.823 1.00 95.50 395 LEU A O 1
ATOM 3165 N N . CYS A 1 396 ? 3.894 -3.149 -26.339 1.00 95.75 396 CYS A N 1
ATOM 3166 C CA . CYS A 1 396 ? 4.995 -3.998 -25.900 1.00 95.75 396 CYS A CA 1
ATOM 3167 C C . CYS A 1 396 ? 6.297 -3.669 -26.644 1.00 95.75 396 CYS A C 1
ATOM 3169 O O . CYS A 1 396 ? 6.284 -3.003 -27.681 1.00 95.75 396 CYS A O 1
ATOM 3171 N N . ILE A 1 397 ? 7.438 -4.139 -26.128 1.00 96.12 397 ILE A N 1
ATOM 3172 C CA . ILE A 1 397 ? 8.749 -3.881 -26.747 1.00 96.12 397 ILE A CA 1
ATOM 3173 C C . ILE A 1 397 ? 8.792 -4.374 -28.207 1.00 96.12 397 ILE A C 1
ATOM 3175 O O . ILE A 1 397 ? 9.356 -3.684 -29.052 1.00 96.12 397 ILE A O 1
ATOM 3179 N N . HIS A 1 398 ? 8.134 -5.495 -28.527 1.00 95.62 398 HIS A N 1
ATOM 3180 C CA . HIS A 1 398 ? 8.001 -5.996 -29.907 1.00 95.62 398 HIS A CA 1
ATOM 3181 C C . HIS A 1 398 ? 7.255 -5.042 -30.845 1.00 95.62 398 HIS A C 1
ATOM 3183 O O . HIS A 1 398 ? 7.565 -4.913 -32.023 1.00 95.62 398 HIS A O 1
ATOM 3189 N N . GLU A 1 399 ? 6.213 -4.382 -30.349 1.00 96.94 399 GLU A N 1
ATOM 3190 C CA . GLU A 1 399 ? 5.458 -3.418 -31.152 1.00 96.94 399 GLU A CA 1
ATOM 3191 C C . GLU A 1 399 ? 6.270 -2.139 -31.351 1.00 96.94 399 GLU A C 1
ATOM 3193 O O . GLU A 1 399 ? 6.288 -1.583 -32.447 1.00 96.94 399 GLU A O 1
ATOM 3198 N N . ILE A 1 400 ? 6.997 -1.711 -30.314 1.00 96.81 400 ILE A N 1
ATOM 3199 C CA . ILE A 1 400 ? 7.918 -0.575 -30.400 1.00 96.81 400 ILE A CA 1
ATOM 3200 C C . ILE A 1 400 ? 9.013 -0.862 -31.435 1.00 96.81 400 ILE A C 1
ATOM 3202 O O . ILE A 1 400 ? 9.277 0.006 -32.265 1.00 96.81 400 ILE A O 1
ATOM 3206 N N . SER A 1 401 ? 9.591 -2.070 -31.459 1.00 95.88 401 SER A N 1
ATOM 3207 C CA . SER A 1 401 ? 10.623 -2.436 -32.443 1.00 95.88 401 SER A CA 1
ATOM 3208 C C . SER A 1 401 ? 10.128 -2.453 -33.882 1.00 95.88 401 SER A C 1
ATOM 3210 O O . SER A 1 401 ? 10.865 -2.075 -34.787 1.00 95.88 401 SER A O 1
ATOM 3212 N N . LYS A 1 402 ? 8.856 -2.785 -34.103 1.00 95.88 402 LYS A N 1
ATOM 3213 C CA . LYS A 1 402 ? 8.229 -2.697 -35.429 1.00 95.88 402 LYS A CA 1
ATOM 3214 C C . LYS A 1 402 ? 7.943 -1.271 -35.890 1.00 95.88 402 LYS A C 1
ATOM 3216 O O . LYS A 1 402 ? 7.867 -1.041 -37.090 1.00 95.88 402 LYS A O 1
ATOM 3221 N N . ILE A 1 403 ? 7.737 -0.333 -34.967 1.00 95.94 403 ILE A N 1
ATOM 3222 C CA . ILE A 1 403 ? 7.548 1.089 -35.299 1.00 95.94 403 ILE A CA 1
ATOM 3223 C C . ILE A 1 403 ? 8.904 1.748 -35.567 1.00 95.94 403 ILE A C 1
ATOM 3225 O O . ILE A 1 403 ? 9.018 2.603 -36.439 1.00 95.94 403 ILE A O 1
ATOM 3229 N N . LYS A 1 404 ? 9.924 1.344 -34.807 1.00 94.44 404 LYS A N 1
ATOM 3230 C CA . LYS A 1 404 ? 11.276 1.901 -34.812 1.00 94.44 404 LYS A CA 1
ATOM 3231 C C . LYS A 1 404 ? 12.235 1.041 -35.635 1.00 94.44 404 LYS A C 1
ATOM 3233 O O . LYS A 1 404 ? 13.266 0.606 -35.132 1.00 94.44 404 LYS A O 1
ATOM 3238 N N . ILE A 1 405 ? 11.862 0.791 -36.894 1.00 89.12 405 ILE A N 1
ATOM 3239 C CA . ILE A 1 405 ? 12.572 -0.105 -37.826 1.00 89.12 405 ILE A CA 1
ATOM 3240 C C . ILE A 1 405 ? 14.025 0.306 -38.094 1.00 89.12 405 ILE A C 1
ATOM 3242 O O . ILE A 1 405 ? 14.824 -0.516 -38.534 1.00 89.12 405 ILE A O 1
ATOM 3246 N N . GLU A 1 406 ? 14.359 1.573 -37.851 1.00 92.06 406 GLU A N 1
ATOM 3247 C CA . GLU A 1 406 ? 15.706 2.115 -37.979 1.00 92.06 406 GLU A CA 1
ATOM 3248 C C . GLU A 1 406 ? 16.667 1.616 -36.880 1.00 92.06 406 GLU A C 1
ATOM 3250 O O . GLU A 1 406 ? 17.882 1.730 -37.037 1.00 92.06 406 GLU A O 1
ATOM 3255 N N . TYR A 1 407 ? 16.144 1.011 -35.806 1.00 92.81 407 TYR A N 1
ATOM 3256 C CA . TYR A 1 407 ? 16.916 0.375 -34.737 1.00 92.81 407 TYR A CA 1
ATOM 3257 C C . TYR A 1 407 ? 16.724 -1.139 -34.754 1.00 92.81 407 TYR A C 1
ATOM 3259 O O . TYR A 1 407 ? 15.637 -1.648 -35.034 1.00 92.81 407 TYR A O 1
ATOM 3267 N N . SER A 1 408 ? 17.765 -1.889 -34.382 1.00 94.12 408 SER A N 1
ATOM 3268 C CA . SER A 1 408 ? 17.588 -3.325 -34.188 1.00 94.12 408 SER A CA 1
ATOM 3269 C C . SER A 1 408 ? 16.710 -3.595 -32.959 1.00 94.12 408 SER A C 1
ATOM 3271 O O . SER A 1 408 ? 16.738 -2.860 -31.968 1.00 94.12 408 SER A O 1
ATOM 3273 N N . GLU A 1 409 ? 15.955 -4.699 -32.979 1.00 94.75 409 GLU A N 1
ATOM 3274 C CA . GLU A 1 409 ? 15.151 -5.124 -31.823 1.00 94.75 409 GLU A CA 1
ATOM 3275 C C . GLU A 1 409 ? 16.008 -5.264 -30.556 1.00 94.75 409 GLU A C 1
ATOM 3277 O O . GLU A 1 409 ? 15.570 -4.915 -29.459 1.00 94.75 409 GLU A O 1
ATOM 3282 N N . LYS A 1 410 ? 17.254 -5.728 -30.710 1.00 95.25 410 LYS A N 1
ATOM 3283 C CA . LYS A 1 410 ? 18.203 -5.859 -29.605 1.00 95.25 410 LYS A CA 1
ATOM 3284 C C . LYS A 1 410 ? 18.527 -4.501 -28.981 1.00 95.25 410 LYS A C 1
ATOM 3286 O O . LYS A 1 410 ? 18.497 -4.404 -27.758 1.00 95.25 410 LYS A O 1
ATOM 3291 N N . ASP A 1 411 ? 18.783 -3.477 -29.791 1.00 95.50 411 ASP A N 1
ATOM 3292 C CA . ASP A 1 411 ? 19.132 -2.142 -29.290 1.00 95.50 411 ASP A CA 1
ATOM 3293 C C . ASP A 1 411 ? 17.963 -1.523 -28.516 1.00 95.50 411 ASP A C 1
ATOM 3295 O O . ASP A 1 411 ? 18.153 -0.952 -27.443 1.00 95.50 411 ASP A O 1
ATOM 3299 N N . ILE A 1 412 ? 16.733 -1.720 -29.000 1.00 96.19 412 ILE A N 1
ATOM 3300 C CA . ILE A 1 412 ? 15.521 -1.260 -28.311 1.00 96.19 412 ILE A CA 1
ATOM 3301 C C . ILE A 1 412 ? 15.338 -2.000 -26.985 1.00 96.19 412 ILE A C 1
ATOM 3303 O O . ILE A 1 412 ? 15.058 -1.372 -25.961 1.00 96.19 412 ILE A O 1
ATOM 3307 N N . VAL A 1 413 ? 15.506 -3.327 -26.975 1.00 96.31 413 VAL A N 1
ATOM 3308 C CA . VAL A 1 413 ? 15.433 -4.125 -25.744 1.00 96.31 413 VAL A CA 1
ATOM 3309 C C . VAL A 1 413 ? 16.484 -3.652 -24.740 1.00 96.31 413 VAL A C 1
ATOM 3311 O O . VAL A 1 413 ? 16.145 -3.412 -23.580 1.00 96.31 413 VAL A O 1
ATOM 3314 N N . ASP A 1 414 ? 17.737 -3.492 -25.160 1.00 95.62 414 ASP A N 1
ATOM 3315 C CA . ASP A 1 414 ? 18.834 -3.086 -24.281 1.00 95.62 414 ASP A CA 1
ATOM 3316 C C . ASP A 1 414 ? 18.613 -1.665 -23.731 1.00 95.62 414 ASP A C 1
ATOM 3318 O O . ASP A 1 414 ? 18.771 -1.447 -22.524 1.00 95.62 414 ASP A O 1
ATOM 3322 N N . PHE A 1 415 ? 18.131 -0.733 -24.561 1.00 95.69 415 PHE A N 1
ATOM 3323 C CA . PHE A 1 415 ? 17.764 0.625 -24.150 1.00 95.69 415 PHE A CA 1
ATOM 3324 C C . PHE A 1 415 ? 16.623 0.636 -23.122 1.00 95.69 415 PHE A C 1
ATOM 3326 O O . PHE A 1 415 ? 16.749 1.227 -22.047 1.00 95.69 415 PHE A O 1
ATOM 3333 N N . VAL A 1 416 ? 15.522 -0.072 -23.390 1.00 95.62 416 VAL A N 1
ATOM 3334 C CA . VAL A 1 416 ? 14.375 -0.146 -22.468 1.00 95.62 416 VAL A CA 1
ATOM 3335 C C . VAL A 1 416 ? 14.773 -0.796 -21.139 1.00 95.62 416 VAL A C 1
ATOM 3337 O O . VAL A 1 416 ? 14.377 -0.322 -20.070 1.00 95.62 416 VAL A O 1
ATOM 3340 N N . LEU A 1 417 ? 15.586 -1.856 -21.171 1.00 93.44 417 LEU A N 1
ATOM 3341 C CA . LEU A 1 417 ? 16.074 -2.516 -19.958 1.00 93.44 417 LEU A CA 1
ATOM 3342 C C . LEU A 1 417 ? 17.040 -1.639 -19.159 1.00 93.44 417 LEU A C 1
ATOM 3344 O O . LEU A 1 417 ? 17.014 -1.691 -17.927 1.00 93.44 417 LEU A O 1
ATOM 3348 N N . MET A 1 418 ? 17.878 -0.843 -19.826 1.00 93.06 418 MET A N 1
ATOM 3349 C CA . MET A 1 418 ? 18.728 0.152 -19.174 1.00 93.06 418 MET A CA 1
ATOM 3350 C C . MET A 1 418 ? 17.872 1.177 -18.423 1.00 93.06 418 MET A C 1
ATOM 3352 O O . MET A 1 418 ? 18.064 1.370 -17.223 1.00 93.06 418 MET A O 1
ATOM 3356 N N . LEU A 1 419 ? 16.878 1.770 -19.087 1.00 92.94 419 LEU A N 1
ATOM 3357 C CA . LEU A 1 419 ? 15.990 2.755 -18.468 1.00 92.94 419 LEU A CA 1
ATOM 3358 C C . LEU A 1 419 ? 15.164 2.171 -17.311 1.00 92.94 419 LEU A C 1
ATOM 3360 O O . LEU A 1 419 ? 14.942 2.848 -16.306 1.00 92.94 419 LEU A O 1
ATOM 3364 N N . TRP A 1 420 ? 14.732 0.912 -17.414 1.00 91.62 420 TRP A N 1
ATOM 3365 C CA . TRP A 1 420 ? 14.042 0.221 -16.321 1.00 91.62 420 TRP A CA 1
ATOM 3366 C C . TRP A 1 420 ? 14.949 -0.025 -15.105 1.00 91.62 420 TRP A C 1
ATOM 3368 O O . TRP A 1 420 ? 14.525 0.182 -13.961 1.00 91.62 420 TRP A O 1
ATOM 3378 N N . LYS A 1 421 ? 16.210 -0.432 -15.326 1.00 88.62 421 LYS A N 1
ATOM 3379 C CA . LYS A 1 421 ? 17.204 -0.587 -14.247 1.00 88.62 421 LYS A CA 1
ATOM 3380 C C . LYS A 1 421 ? 17.457 0.733 -13.521 1.00 88.62 421 LYS A C 1
ATOM 3382 O O . LYS A 1 421 ? 17.625 0.707 -12.309 1.00 88.62 421 LYS A O 1
ATOM 3387 N N . SER A 1 422 ? 17.414 1.848 -14.248 1.00 87.25 422 SER A N 1
ATOM 3388 C CA . SER A 1 422 ? 17.547 3.210 -13.713 1.00 87.25 422 SER A CA 1
ATOM 3389 C C . SER A 1 422 ? 16.231 3.817 -13.209 1.00 87.25 422 SER A C 1
ATOM 3391 O O . SER A 1 422 ? 16.170 5.019 -12.970 1.00 87.25 422 SER A O 1
ATOM 3393 N N . ARG A 1 423 ? 15.154 3.023 -13.092 1.00 87.94 423 ARG A N 1
ATOM 3394 C CA . ARG A 1 423 ? 13.829 3.447 -12.586 1.00 87.94 423 ARG A CA 1
ATOM 3395 C C . ARG A 1 423 ? 13.143 4.566 -13.374 1.00 87.94 423 ARG A C 1
ATOM 3397 O O . ARG A 1 423 ? 12.144 5.113 -12.916 1.00 87.94 423 ARG A O 1
ATOM 3404 N N . ILE A 1 424 ? 13.616 4.845 -14.586 1.00 91.62 424 ILE A N 1
ATOM 3405 C CA . ILE A 1 424 ? 12.991 5.792 -15.518 1.00 91.62 424 ILE A CA 1
ATOM 3406 C C . ILE A 1 424 ? 11.738 5.168 -16.140 1.00 91.62 424 ILE A C 1
ATOM 3408 O O . ILE A 1 424 ? 10.725 5.838 -16.346 1.00 91.62 424 ILE A O 1
ATOM 3412 N N . LEU A 1 425 ? 11.803 3.864 -16.416 1.00 93.62 425 LEU A N 1
ATOM 3413 C CA . LEU A 1 425 ? 10.678 3.068 -16.888 1.00 93.62 425 LEU A CA 1
ATOM 3414 C C . LEU A 1 425 ? 10.212 2.083 -15.818 1.00 93.62 425 LEU A C 1
ATOM 3416 O O . LEU A 1 425 ? 10.999 1.513 -15.063 1.00 93.62 425 LEU A O 1
ATOM 3420 N N . ILE A 1 426 ? 8.914 1.824 -15.828 1.00 92.62 426 ILE A N 1
ATOM 3421 C CA . ILE A 1 426 ? 8.258 0.717 -15.139 1.00 92.62 426 ILE A CA 1
ATOM 3422 C C . ILE A 1 426 ? 7.605 -0.186 -16.185 1.00 92.62 426 ILE A C 1
ATOM 3424 O O . ILE A 1 426 ? 7.287 0.255 -17.289 1.00 92.62 426 ILE A O 1
ATOM 3428 N N . PHE A 1 427 ? 7.370 -1.445 -15.839 1.00 91.81 427 PHE A N 1
ATOM 3429 C CA . PHE A 1 427 ? 6.548 -2.330 -16.657 1.00 91.81 427 PHE A CA 1
ATOM 3430 C C . PHE A 1 427 ? 5.178 -2.453 -16.009 1.00 91.81 427 PHE A C 1
ATOM 3432 O O . PHE A 1 427 ? 5.081 -2.711 -14.807 1.00 91.81 427 PHE A O 1
ATOM 3439 N N . ASN A 1 428 ? 4.118 -2.252 -16.790 1.00 78.69 428 ASN A N 1
ATOM 3440 C CA . ASN A 1 428 ? 2.774 -2.531 -16.298 1.00 78.69 428 ASN A CA 1
ATOM 3441 C C . ASN A 1 428 ? 2.671 -4.017 -15.943 1.00 78.69 428 ASN A C 1
ATOM 3443 O O . ASN A 1 428 ? 3.231 -4.862 -16.647 1.00 78.69 428 ASN A O 1
ATOM 3447 N N . SER A 1 429 ? 1.960 -4.327 -14.853 1.00 55.50 429 SER A N 1
ATOM 3448 C CA . SER A 1 429 ? 1.686 -5.709 -14.467 1.00 55.50 429 SER A CA 1
ATOM 3449 C C . SER A 1 429 ? 1.046 -6.414 -15.654 1.00 55.50 429 SER A C 1
ATOM 3451 O O . SER A 1 429 ? -0.068 -6.061 -16.051 1.00 55.50 429 SER A O 1
ATOM 3453 N N . ILE A 1 430 ? 1.759 -7.388 -16.217 1.00 50.66 430 ILE A N 1
ATOM 3454 C CA . ILE A 1 430 ? 1.207 -8.344 -17.168 1.00 50.66 430 ILE A CA 1
ATOM 3455 C C . ILE A 1 430 ? 0.288 -9.237 -16.335 1.00 50.66 430 ILE A C 1
ATOM 3457 O O . ILE A 1 430 ? 0.660 -10.322 -15.903 1.00 50.66 430 ILE A O 1
ATOM 3461 N N . THR A 1 431 ? -0.880 -8.705 -15.988 1.00 37.19 431 THR A N 1
ATOM 3462 C CA . THR A 1 431 ? -2.001 -9.543 -15.596 1.00 37.19 431 THR A CA 1
ATOM 3463 C C . THR A 1 431 ? -2.368 -10.285 -16.867 1.00 37.19 431 THR A C 1
ATOM 3465 O O . THR A 1 431 ? -2.525 -9.669 -17.924 1.00 37.19 431 THR A O 1
ATOM 3468 N N . ASN A 1 432 ? -2.326 -11.612 -16.784 1.00 28.12 432 ASN A N 1
ATOM 3469 C CA . ASN A 1 432 ? -2.689 -12.479 -17.891 1.00 28.12 432 ASN A CA 1
ATOM 3470 C C . ASN A 1 432 ? -4.031 -12.017 -18.471 1.00 28.12 432 ASN A C 1
ATOM 3472 O O . ASN A 1 432 ? -4.946 -11.672 -17.720 1.00 28.12 432 ASN A O 1
ATOM 3476 N N . ILE A 1 433 ? -4.071 -11.984 -19.803 1.00 29.50 433 ILE A N 1
ATOM 3477 C CA . ILE A 1 433 ? -5.300 -12.031 -20.595 1.00 29.50 433 ILE A CA 1
ATOM 3478 C C . ILE A 1 433 ? -6.154 -13.202 -20.108 1.00 29.50 433 ILE A C 1
ATOM 3480 O O . ILE A 1 433 ? -5.551 -14.265 -19.817 1.00 29.50 433 ILE A O 1
#

Sequence (433 aa):
MKILVTTNLHEVKHQIRSKMMLILDELSKLYKDTYIYDPLSIDQVRPNERYKYFSKEQGLNEDDWDIVIVQGNHHLLSVVKYIKKKPLIFLCNSSDLIDQYIDFPNLYKVIITDDALSMKFDLPVSLISRININGINYWNIKTSKQIADRSKVLYFATDETIGLNVTRIMVKVFNTNPDIDFTIVASLNVLSILKSLVNGNVKLTKTPMSLKGLFQNHYLVISSKEIAISALLSGKAVIVAGINGLGGQVNKDNLKDFIRTGFKGRIGGTIGEEIPEQLLDFEITKTLKTVRTYDPFNVDKLDDLVIRPLKDAINNKWIDQLCLQMENCINLYKYLKSKAGRLLLKPKIASNIQLNEIKEKEEIYTVLVNEISGKVLGKLGKDEISILRLCNGRLCIHEISKIKIEYSEKDIVDFVLMLWKSRILIFNSITNI

Organism: NCBI:txid2530454